Protein AF-0000000070794146 (afdb_homodimer)

Solvent-accessible surface area (backbone atoms only — not comparable to full-atom values): 27970 Å² total; per-residue (Å²): 134,84,78,78,77,77,71,74,73,69,72,73,65,67,65,49,71,42,81,43,76,49,63,37,97,89,32,52,29,47,30,44,37,34,34,33,80,62,72,66,59,43,30,30,41,38,34,50,42,80,79,42,62,91,76,35,64,30,56,54,40,24,45,50,44,28,20,75,71,20,22,25,33,37,34,53,51,87,60,41,68,76,58,77,76,90,61,52,60,73,53,29,48,62,52,49,26,46,40,50,46,34,49,37,50,48,30,41,74,78,62,52,52,34,35,33,37,34,8,26,30,68,18,16,44,35,43,64,58,31,48,77,77,36,82,67,39,34,34,37,36,29,34,42,27,50,38,40,28,67,55,53,36,66,48,19,61,21,56,44,79,49,15,78,73,67,50,39,21,52,28,38,60,86,96,36,72,42,42,40,24,48,61,25,42,53,49,32,50,57,37,50,71,48,48,49,60,60,81,79,33,34,37,37,40,33,35,19,76,66,16,81,58,48,51,42,67,26,47,50,50,46,56,69,37,42,51,75,37,48,27,36,41,50,44,43,87,33,54,74,70,22,78,51,65,68,47,20,42,44,53,21,45,31,48,48,39,59,45,48,75,64,46,58,73,49,70,64,62,59,66,73,97,134,83,79,77,75,77,72,75,71,70,70,72,64,65,62,48,71,41,82,44,75,49,62,37,96,88,32,50,30,47,30,43,37,34,35,35,80,64,72,66,59,44,30,30,41,38,34,50,40,80,79,42,61,91,77,34,65,30,54,54,40,25,44,50,46,30,20,75,70,21,23,24,34,38,33,53,48,88,58,42,69,76,58,76,77,90,61,53,58,73,53,28,48,64,52,50,26,46,39,50,47,33,50,39,51,50,30,41,72,78,64,52,52,32,34,33,38,35,9,25,30,67,17,18,45,35,43,65,57,30,48,76,76,36,82,67,39,35,33,38,38,27,33,42,26,50,37,40,27,68,55,53,37,66,48,19,63,20,55,46,80,51,15,77,74,67,52,39,22,53,28,40,59,86,94,37,72,44,42,39,24,48,64,23,41,55,51,33,49,60,37,50,73,48,49,47,60,61,79,79,34,34,37,38,40,33,33,18,76,66,16,81,58,48,51,43,66,26,48,51,52,46,56,68,37,42,52,75,37,48,28,36,42,48,44,42,86,33,54,74,72,24,76,52,65,69,47,20,43,44,52,21,45,31,49,49,40,57,45,48,76,64,47,58,73,50,71,63,60,58,66,73,97

pLDDT: mean 75.82, std 21.5, range [23.3, 98.25]

Sequence (546 aa):
MFLVSISIKTNKESIMSKTIYFFSNNLKLEGKLEEPTGQCLGYVLFAHCFTCGKDIAAASRIASALVANGFAVLRFDFTGLGSSEGSFSETNFSSNVEDLVAAADYLRTHYQAPVLLIGHSLGGAAVLLAAKKITEVKAIATIGAPASAHHVKHHFSADLSKIESDGEAHVTLGPRSFTIKKQFLQDIDRYQETIKSDAGKALLIMHSPIDKVVSIKEAEKIYKAAQHPKSFISLDKADHLLSNKRDSQYAAEVIAAWASRYLAPSLEDKRAEMFLVSISIKTNKESIMSKTIYFFSNNLKLEGKLEEPTGQCLGYVLFAHCFTCGKDIAAASRIASALVANGFAVLRFDFTGLGSSEGSFSETNFSSNVEDLVAAADYLRTHYQAPVLLIGHSLGGAAVLLAAKKITEVKAIATIGAPASAHHVKHHFSADLSKIESDGEAHVTLGPRSFTIKKQFLQDIDRYQETIKSDAGKALLIMHSPIDKVVSIKEAEKIYKAAQHPKSFISLDKADHLLSNKRDSQYAAEVIAAWASRYLAPSLEDKRAE

Radius of gyration: 25.05 Å; Cα contacts (8 Å, |Δi|>4): 1167; chains: 2; bounding box: 60×82×72 Å

InterPro domains:
  IPR022742 Alpha/beta hydrolase domain-containing protein 17C-like [PF12146] (56-146)
  IPR029058 Alpha/Beta hydrolase fold [G3DSA:3.40.50.1820] (21-271)
  IPR029058 Alpha/Beta hydrolase fold [SSF53474] (19-263)
  IPR051044 Monoacylglycerol and Diacylglycerol Lipase [PTHR11614] (36-148)

Nearest PDB structures (foldseek):
  5cml-assembly2_B  TM=8.971E-01  e=2.741E-27  Rhodothermus marinus
  3pf9-assembly1_A  TM=8.141E-01  e=1.055E-17  Lactobacillus johnsonii
  7xri-assembly1_B  TM=8.231E-01  e=1.049E-16  Lactobacillus acidophilus
  7xrh-assembly1_B  TM=8.409E-01  e=5.055E-16  Lactobacillus acidophilus
  7xrh-assembly1_A  TM=8.266E-01  e=5.031E-15  Lactobacillus acidophilus

Secondary structure (DSSP, 8-state):
---------------EEEEEEEEETTEEEEEEEEE-SS---EEEEEE--TTS-TT-HHHHHHHHHHHHTTEEEEEEEEEETT--SS-GGG--HHHHHHHHHHHHHHHHHHS--EEEEEEETHHHHHHHHHGGG-TT--EEEEES--S-HHHHHHHTT--HHHHHHHSEEEEEETTEEEEEEHHHHHHHHHHHHHGGG-TT-EEEEEE-TT-SSS-HHHHHHHHHHPPSSEEEEE-TT--TT--SHHHHHHHHHHHHHHHHHHHS--HHHHH--/---------------EEEEEEEEETTEEEEEEEEE-SS---EEEEEE--TTS-TT-HHHHHHHHHHHHTTEEEEEEEEEETT--SS-GGG--HHHHHHHHHHHHHHHHHHS--EEEEEEETHHHHHHHHHGGG-TT--EEEEES--S-HHHHHHHTT--HHHHHHHSEEEEEETTEEEEEEHHHHHHHHHHHTTGGG-TT-EEEEEE-TT-SSS-HHHHHHHHHHPPSSEEEEE-TT--TT--SHHHHHHHHHHHHHHHHHHHS--HHHHH--

Foldseek 3Di:
DDPPPPCPPPVPVPFDKDWDWFDFPNFIWIKIKTAAPDAALFEEEEAEDLQQPPPQVLSVLLQVLLRVLRHIYIYTHLDGPPPDDPALVPDELVSVLRVSLRVQVVCVVPNNGGQEYEYAACGLLSVLVNCVVRVNHQEYEYELYAQALVLLCVQQVFCCVVCVVPQWTWGHDDPTTHIYGPNNRVVSHVCLQVLLPPPRHEYEYEYECPASRRHCVRVVSSQVSHDPPYYYDYLYPAYRSNNDSVSSSVVSVVCSVVCSVRRHDPPVVVVVD/DDPPPPCPPPVVVPFDKDWDWFDFPNFIWIKIKTAAPDAALFEEEEAEDLQQPPPQVLSVLLQVLLRVLRHIYIYTHLDGPPPDDPALVPDALVSSLRVSLRVQVVCVVPNNGGQEYEYAACGLLSVLVNCVVRVNHAEYEYELYAQALVLLCVQQVFCVVVCVVPQWTWGHDDPTTHIYGPNNRVVSHVCLQVLLPPPRHEYEYEYECPASRRHCVRVVSSQVSHDPPYYYDYLYPAYRSNNDSVSSSVVSVVCSVVCSVRRHDPPVNVVVD

Organism: Legionella pneumophila subsp. pneumophila (strain Philadelphia 1 / ATCC 33152 / DSM 7513) (NCBI:txid272624)

Structure (mmCIF, N/CA/C/O backbone):
data_AF-0000000070794146-model_v1
#
loop_
_entity.id
_entity.type
_entity.pdbx_description
1 polymer 'Hydrolases of the alpha/beta superfamily'
#
loop_
_atom_site.group_PDB
_atom_site.id
_atom_site.type_symbol
_atom_site.label_atom_id
_atom_site.label_alt_id
_atom_site.label_comp_id
_atom_site.label_asym_id
_atom_site.label_entity_id
_atom_site.label_seq_id
_atom_site.pdbx_PDB_ins_code
_atom_site.Cartn_x
_atom_site.Cartn_y
_atom_site.Cartn_z
_atom_site.occupancy
_atom_site.B_iso_or_equiv
_atom_site.auth_seq_id
_atom_site.auth_comp_id
_atom_site.auth_asym_id
_atom_site.auth_atom_id
_atom_site.pdbx_PDB_model_num
ATOM 1 N N . MET A 1 1 ? 10.914 11.008 -42.281 1 23.3 1 MET A N 1
ATOM 2 C CA . MET A 1 1 ? 11.469 11.086 -40.938 1 23.3 1 MET A CA 1
ATOM 3 C C . MET A 1 1 ? 10.406 11.523 -39.938 1 23.3 1 MET A C 1
ATOM 5 O O . MET A 1 1 ? 10.211 12.719 -39.719 1 23.3 1 MET A O 1
ATOM 9 N N . PHE A 1 2 ? 9.258 10.977 -39.812 1 27.34 2 PHE A N 1
ATOM 10 C CA . PHE A 1 2 ? 8.055 11.508 -39.188 1 27.34 2 PHE A CA 1
ATOM 11 C C . PHE A 1 2 ? 8.117 11.359 -37.688 1 27.34 2 PHE A C 1
ATOM 13 O O . PHE A 1 2 ? 8.32 10.258 -37.156 1 27.34 2 PHE A O 1
ATOM 20 N N . LEU A 1 3 ? 8.625 12.375 -36.938 1 24.48 3 LEU A N 1
ATOM 21 C CA . LEU A 1 3 ? 8.781 12.539 -35.5 1 24.48 3 LEU A CA 1
ATOM 22 C C . LEU A 1 3 ? 7.438 12.383 -34.781 1 24.48 3 LEU A C 1
ATOM 24 O O . LEU A 1 3 ? 6.508 13.156 -35.031 1 24.48 3 LEU A O 1
ATOM 28 N N . VAL A 1 4 ? 6.957 11.289 -34.562 1 24.31 4 VAL A N 1
ATOM 29 C CA . VAL A 1 4 ? 5.684 11.164 -33.844 1 24.31 4 VAL A CA 1
ATOM 30 C C . VAL A 1 4 ? 5.824 11.672 -32.406 1 24.31 4 VAL A C 1
ATOM 32 O O . VAL A 1 4 ? 6.652 11.172 -31.656 1 24.31 4 VAL A O 1
ATOM 35 N N . SER A 1 5 ? 5.586 12.945 -32.094 1 25.67 5 SER A N 1
ATOM 36 C CA . SER A 1 5 ? 5.52 13.586 -30.797 1 25.67 5 SER A CA 1
ATOM 37 C C . SER A 1 5 ? 4.398 13 -29.938 1 25.67 5 SER A C 1
ATOM 39 O O . SER A 1 5 ? 3.236 13 -30.359 1 25.67 5 SER A O 1
ATOM 41 N N . ILE A 1 6 ? 4.562 11.961 -29.422 1 26.41 6 ILE A N 1
ATOM 42 C CA . ILE A 1 6 ? 3.529 11.477 -28.5 1 26.41 6 ILE A CA 1
ATOM 43 C C . ILE A 1 6 ? 3.395 12.438 -27.328 1 26.41 6 ILE A C 1
ATOM 45 O O . ILE A 1 6 ? 4.352 12.641 -26.578 1 26.41 6 ILE A O 1
ATOM 49 N N . SER A 1 7 ? 2.621 13.477 -27.438 1 27.75 7 SER A N 1
ATOM 50 C CA . SER A 1 7 ? 2.279 14.398 -26.359 1 27.75 7 SER A CA 1
ATOM 51 C C . SER A 1 7 ? 1.541 13.672 -25.234 1 27.75 7 SER A C 1
ATOM 53 O O . SER A 1 7 ? 0.47 13.102 -25.453 1 27.75 7 SER A O 1
ATOM 55 N N . ILE A 1 8 ? 2.207 12.953 -24.484 1 30.25 8 ILE A N 1
ATOM 56 C CA . ILE A 1 8 ? 1.552 12.547 -23.234 1 30.25 8 ILE A CA 1
ATOM 57 C C . ILE A 1 8 ? 0.751 13.719 -22.672 1 30.25 8 ILE A C 1
ATOM 59 O O . ILE A 1 8 ? 1.319 14.75 -22.312 1 30.25 8 ILE A O 1
ATOM 63 N N . LYS A 1 9 ? -0.418 13.891 -23.172 1 30.2 9 LYS A N 1
ATOM 64 C CA . LYS A 1 9 ? -1.249 14.992 -22.688 1 30.2 9 LYS A CA 1
ATOM 65 C C . LYS A 1 9 ? -1.355 14.961 -21.156 1 30.2 9 LYS A C 1
ATOM 67 O O . LYS A 1 9 ? -1.841 13.984 -20.578 1 30.2 9 LYS A O 1
ATOM 72 N N . THR A 1 10 ? -0.31 15.328 -20.453 1 35.44 10 THR A N 1
ATOM 73 C CA . THR A 1 10 ? -0.514 15.742 -19.062 1 35.44 10 THR A CA 1
ATOM 74 C C . THR A 1 10 ? -1.801 16.547 -18.922 1 35.44 10 THR A C 1
ATOM 76 O O . THR A 1 10 ? -1.912 17.641 -19.469 1 35.44 10 THR A O 1
ATOM 79 N N . ASN A 1 11 ? -2.893 16.016 -19.266 1 35.53 11 ASN A N 1
ATOM 80 C CA . ASN A 1 11 ? -4.051 16.859 -18.969 1 35.53 11 ASN A CA 1
ATOM 81 C C . ASN A 1 11 ? -3.881 17.625 -17.672 1 35.53 11 ASN A C 1
ATOM 83 O O . ASN A 1 11 ? -3.934 17.031 -16.578 1 35.53 11 ASN A O 1
ATOM 87 N N . LYS A 1 12 ? -3.014 18.484 -17.594 1 40.81 12 LYS A N 1
ATOM 88 C CA . LYS A 1 12 ? -3.07 19.5 -16.531 1 40.81 12 LYS A CA 1
ATOM 89 C C . LYS A 1 12 ? -4.516 19.875 -16.203 1 40.81 12 LYS A C 1
ATOM 91 O O . LYS A 1 12 ? -5.059 20.812 -16.766 1 40.81 12 LYS A O 1
ATOM 96 N N . GLU A 1 13 ? -5.41 18.969 -16.234 1 48.69 13 GLU A N 1
ATOM 97 C CA . GLU A 1 13 ? -6.719 19.438 -15.781 1 48.69 13 GLU A CA 1
ATOM 98 C C . GLU A 1 13 ? -6.594 20.359 -14.562 1 48.69 13 GLU A C 1
ATOM 100 O O . GLU A 1 13 ? -5.742 20.125 -13.703 1 48.69 13 GLU A O 1
ATOM 105 N N . SER A 1 14 ? -7.008 21.547 -14.641 1 56.44 14 SER A N 1
ATOM 106 C CA . SER A 1 14 ? -6.98 22.75 -13.805 1 56.44 14 SER A CA 1
ATOM 107 C C . SER A 1 14 ? -7.312 22.406 -12.352 1 56.44 14 SER A C 1
ATOM 109 O O . SER A 1 14 ? -8.406 21.906 -12.062 1 56.44 14 SER A O 1
ATOM 111 N N . ILE A 1 15 ? -6.301 21.859 -11.656 1 70.44 15 ILE A N 1
ATOM 112 C CA . ILE A 1 15 ? -6.5 21.781 -10.211 1 70.44 15 ILE A CA 1
ATOM 113 C C . ILE A 1 15 ? -6.969 23.141 -9.688 1 70.44 15 ILE A C 1
ATOM 115 O O . ILE A 1 15 ? -6.355 24.172 -9.977 1 70.44 15 ILE A O 1
ATOM 119 N N . MET A 1 16 ? -8.188 23.234 -9.273 1 80.62 16 MET A N 1
ATOM 120 C CA . MET A 1 16 ? -8.672 24.438 -8.625 1 80.62 16 MET A CA 1
ATOM 121 C C . MET A 1 16 ? -8.047 24.609 -7.242 1 80.62 16 MET A C 1
ATOM 123 O O . MET A 1 16 ? -8.141 23.703 -6.406 1 80.62 16 MET A O 1
ATOM 127 N N . SER A 1 17 ? -7.203 25.594 -7.141 1 90.81 17 SER A N 1
ATOM 128 C CA . SER A 1 17 ? -6.562 25.875 -5.863 1 90.81 17 SER A CA 1
ATOM 129 C C . SER A 1 17 ? -7.121 27.156 -5.246 1 90.81 17 SER A C 1
ATOM 131 O O . SER A 1 17 ? -7.34 28.156 -5.949 1 90.81 17 SER A O 1
ATOM 133 N N . LYS A 1 18 ? -7.5 27.078 -3.959 1 92.88 18 LYS A N 1
ATOM 134 C CA . LYS A 1 18 ? -8.031 28.219 -3.205 1 92.88 18 LYS A CA 1
ATOM 135 C C . LYS A 1 18 ? -7.262 28.422 -1.905 1 92.88 18 LYS A C 1
ATOM 137 O O . LYS A 1 18 ? -6.906 27.453 -1.227 1 92.88 18 LYS A O 1
ATOM 142 N N . THR A 1 19 ? -6.996 29.688 -1.703 1 92.25 19 THR A N 1
ATOM 143 C CA . THR A 1 19 ? -6.488 30.016 -0.377 1 92.25 19 THR A CA 1
ATOM 144 C C . THR A 1 19 ? -7.637 30.203 0.61 1 92.25 19 THR A C 1
ATOM 146 O O . THR A 1 19 ? -8.609 30.906 0.322 1 92.25 19 THR A O 1
ATOM 149 N N . ILE A 1 20 ? -7.531 29.516 1.719 1 92.62 20 ILE A N 1
ATOM 150 C CA . ILE A 1 20 ? -8.602 29.625 2.707 1 92.62 20 ILE A CA 1
ATOM 151 C C . ILE A 1 20 ? -8.023 30.109 4.035 1 92.62 20 ILE A C 1
ATOM 153 O O . ILE A 1 20 ? -6.824 29.969 4.289 1 92.62 20 ILE A O 1
ATOM 157 N N . TYR A 1 21 ? -8.969 30.734 4.797 1 91.81 21 TYR A N 1
ATOM 158 C CA . TYR A 1 21 ? -8.602 31.219 6.125 1 91.81 21 TYR A CA 1
ATOM 159 C C . TYR A 1 21 ? -9.555 30.672 7.184 1 91.81 21 TYR A C 1
ATOM 161 O O . TYR A 1 21 ? -10.766 30.594 6.957 1 91.81 21 TYR A O 1
ATOM 169 N N . PHE A 1 22 ? -9.023 30.234 8.242 1 92 22 PHE A N 1
ATOM 170 C CA . PHE A 1 22 ? -9.82 29.781 9.375 1 92 22 PHE A CA 1
ATOM 171 C C . PHE A 1 22 ? -9.125 30.109 10.695 1 92 22 PHE A C 1
ATOM 173 O O . PHE A 1 22 ? -7.945 30.469 10.711 1 92 22 PHE A O 1
ATOM 180 N N . PHE A 1 23 ? -9.93 30.047 11.742 1 89.31 23 PHE A N 1
ATOM 181 C CA . PHE A 1 23 ? -9.383 30.453 13.031 1 89.31 23 PHE A CA 1
ATOM 182 C C . PHE A 1 23 ? -9.156 29.25 13.938 1 89.31 23 PHE A C 1
ATOM 184 O O . PHE A 1 23 ? -9.953 28.312 13.938 1 89.31 23 PHE A O 1
ATOM 191 N N . SER A 1 24 ? -8.078 29.219 14.57 1 86.75 24 SER A N 1
ATOM 192 C CA . SER A 1 24 ? -7.766 28.312 15.664 1 86.75 24 SER A CA 1
ATOM 193 C C . SER A 1 24 ? -7.215 29.062 16.875 1 86.75 24 SER A C 1
ATOM 195 O O . SER A 1 24 ? -6.215 29.766 16.766 1 86.75 24 SER A O 1
ATOM 197 N N . ASN A 1 25 ? -7.867 28.922 18.031 1 81.81 25 ASN A N 1
ATOM 198 C CA . ASN A 1 25 ? -7.473 29.609 19.266 1 81.81 25 ASN A CA 1
ATOM 199 C C . ASN A 1 25 ? -7.25 31.109 19 1 81.81 25 ASN A C 1
ATOM 201 O O . ASN A 1 25 ? -6.219 31.656 19.391 1 81.81 25 ASN A O 1
ATOM 205 N N . ASN A 1 26 ? -8.055 31.672 18.266 1 81.5 26 ASN A N 1
ATOM 206 C CA . ASN A 1 26 ? -8.125 33.094 17.969 1 81.5 26 ASN A CA 1
ATOM 207 C C . ASN A 1 26 ? -6.992 33.531 17.031 1 81.5 26 ASN A C 1
ATOM 209 O O . ASN A 1 26 ? -6.684 34.719 16.938 1 81.5 26 ASN A O 1
ATOM 213 N N . LEU A 1 27 ? -6.305 32.562 16.484 1 80.19 27 LEU A N 1
ATOM 214 C CA . LEU A 1 27 ? -5.293 32.844 15.477 1 80.19 27 LEU A CA 1
ATOM 215 C C . LEU A 1 27 ? -5.812 32.5 14.086 1 80.19 27 LEU A C 1
ATOM 217 O O . LEU A 1 27 ? -6.41 31.453 13.875 1 80.19 27 LEU A O 1
ATOM 221 N N . LYS A 1 28 ? -5.59 33.5 13.242 1 86.62 28 LYS A N 1
ATOM 222 C CA . LYS A 1 28 ? -5.98 33.25 11.859 1 86.62 28 LYS A CA 1
ATOM 223 C C . LYS A 1 28 ? -4.926 32.438 11.117 1 86.62 28 LYS A C 1
ATOM 225 O O . LYS A 1 28 ? -3.756 32.844 11.062 1 86.62 28 LYS A O 1
ATOM 230 N N . LEU A 1 29 ? -5.324 31.281 10.609 1 85.25 29 LEU A N 1
ATOM 231 C CA . LEU A 1 29 ? -4.43 30.406 9.859 1 85.25 29 LEU A CA 1
ATOM 232 C C . LEU A 1 29 ? -4.781 30.422 8.375 1 85.25 29 LEU A C 1
ATOM 234 O O . LEU A 1 29 ? -5.934 30.656 8.008 1 85.25 29 LEU A O 1
ATOM 238 N N . GLU A 1 30 ? -3.711 30.266 7.578 1 86.12 30 GLU A N 1
ATOM 239 C CA . GLU A 1 30 ? -3.877 30.203 6.129 1 86.12 30 GLU A CA 1
ATOM 240 C C . GLU A 1 30 ? -3.637 28.797 5.598 1 86.12 30 GLU A C 1
ATOM 242 O O . GLU A 1 30 ? -2.68 28.125 6 1 86.12 30 GLU A O 1
ATOM 247 N N . GLY A 1 31 ? -4.617 28.344 4.77 1 89.12 31 GLY A N 1
ATOM 248 C CA . GLY A 1 31 ? -4.473 27.047 4.141 1 89.12 31 GLY A CA 1
ATOM 249 C C . GLY A 1 31 ? -4.723 27.078 2.643 1 89.12 31 GLY A C 1
ATOM 250 O O . GLY A 1 31 ? -5.211 28.078 2.109 1 89.12 31 GLY A O 1
ATOM 251 N N . LYS A 1 32 ? -4.184 26.078 2.016 1 91.94 32 LYS A N 1
ATOM 252 C CA . LYS A 1 32 ? -4.414 25.891 0.588 1 91.94 32 LYS A CA 1
ATOM 253 C C . LYS A 1 32 ? -5.305 24.672 0.336 1 91.94 32 LYS A C 1
ATOM 255 O O . LYS A 1 32 ? -4.988 23.562 0.773 1 91.94 32 LYS A O 1
ATOM 260 N N . LEU A 1 33 ? -6.461 24.922 -0.321 1 95.31 33 LEU A N 1
ATOM 261 C CA . LEU A 1 33 ? -7.387 23.859 -0.688 1 95.31 33 LEU A CA 1
ATOM 262 C C . LEU A 1 33 ? -7.336 23.578 -2.188 1 95.31 33 LEU A C 1
ATOM 264 O O . LEU A 1 33 ? -7.531 24.5 -2.994 1 95.31 33 LEU A O 1
ATOM 268 N N . GLU A 1 34 ? -6.992 22.344 -2.508 1 95.88 34 GLU A N 1
ATOM 269 C CA . GLU A 1 34 ? -6.969 21.906 -3.898 1 95.88 34 GLU A CA 1
ATOM 270 C C . GLU A 1 34 ? -8.016 20.828 -4.148 1 95.88 34 GLU A C 1
ATOM 272 O O . GLU A 1 34 ? -8.094 19.844 -3.4 1 95.88 34 GLU A O 1
ATOM 277 N N . GLU A 1 35 ? -8.781 21.047 -5.23 1 95.5 35 GLU A N 1
ATOM 278 C CA . GLU A 1 35 ? -9.867 20.125 -5.535 1 95.5 35 GLU A CA 1
ATOM 279 C C . GLU A 1 35 ? -9.719 19.531 -6.93 1 95.5 35 GLU A C 1
ATOM 281 O O . GLU A 1 35 ? -9.211 20.203 -7.84 1 95.5 35 GLU A O 1
ATOM 286 N N . PRO A 1 36 ? -10.156 18.266 -7.027 1 93.81 36 PRO A N 1
ATOM 287 C CA . PRO A 1 36 ? -10.156 17.688 -8.367 1 93.81 36 PRO A CA 1
ATOM 288 C C . PRO A 1 36 ? -11.234 18.266 -9.273 1 93.81 36 PRO A C 1
ATOM 290 O O . PRO A 1 36 ? -12.219 18.828 -8.781 1 93.81 36 PRO A O 1
ATOM 293 N N . THR A 1 37 ? -10.969 18.203 -10.562 1 88.31 37 THR A N 1
ATOM 294 C CA . THR A 1 37 ? -11.945 18.672 -11.531 1 88.31 37 THR A CA 1
ATOM 295 C C . THR A 1 37 ? -13.094 17.688 -11.68 1 88.31 37 THR A C 1
ATOM 297 O O . THR A 1 37 ? -14.234 18.078 -11.914 1 88.31 37 THR A O 1
ATOM 300 N N . GLY A 1 38 ? -12.836 16.453 -11.469 1 85 38 GLY A N 1
ATOM 301 C CA . GLY A 1 38 ? -13.859 15.422 -11.57 1 85 38 GLY A CA 1
ATOM 302 C C . GLY A 1 38 ? -14.477 15.055 -10.227 1 85 38 GLY A C 1
ATOM 303 O O . GLY A 1 38 ? -14.641 15.914 -9.359 1 85 38 GLY A O 1
ATOM 304 N N . GLN A 1 39 ? -14.93 13.898 -10.172 1 85.75 39 GLN A N 1
ATOM 305 C CA . GLN A 1 39 ? -15.555 13.391 -8.961 1 85.75 39 GLN A CA 1
ATOM 306 C C . GLN A 1 39 ? -14.586 13.445 -7.777 1 85.75 39 GLN A C 1
ATOM 308 O O . GLN A 1 39 ? -13.43 13.047 -7.902 1 85.75 39 GLN A O 1
ATOM 313 N N . CYS A 1 40 ? -15.039 14.039 -6.699 1 90.88 40 CYS A N 1
ATOM 314 C CA . CYS A 1 40 ? -14.258 14.086 -5.473 1 90.88 40 CYS A CA 1
ATOM 315 C C . CYS A 1 40 ? -14.523 12.867 -4.602 1 90.88 40 CYS A C 1
ATOM 317 O O . CYS A 1 40 ? -15.656 12.648 -4.164 1 90.88 40 CYS A O 1
ATOM 319 N N . LEU A 1 41 ? -13.508 12.125 -4.34 1 91 41 LEU A N 1
ATOM 320 C CA . LEU A 1 41 ? -13.641 10.883 -3.578 1 91 41 LEU A CA 1
ATOM 321 C C . LEU A 1 41 ? -13.68 11.172 -2.08 1 91 41 LEU A C 1
ATOM 323 O O . LEU A 1 41 ? -14.164 10.352 -1.3 1 91 41 LEU A O 1
ATOM 327 N N . GLY A 1 42 ? -13.203 12.328 -1.66 1 94.56 42 GLY A N 1
ATOM 328 C CA . GLY A 1 42 ? -13.156 12.703 -0.255 1 94.56 42 GLY A CA 1
ATOM 329 C C . GLY A 1 42 ? -12.164 13.812 0.041 1 94.56 42 GLY A C 1
ATOM 330 O O . GLY A 1 42 ? -11.266 14.07 -0.756 1 94.56 42 GLY A O 1
ATOM 331 N N . TYR A 1 43 ? -12.344 14.43 1.146 1 96.75 43 TYR A N 1
ATOM 332 C CA . TYR A 1 43 ? -11.461 15.5 1.578 1 96.75 43 TYR A CA 1
ATOM 333 C C . TYR A 1 43 ? -10.352 14.969 2.475 1 96.75 43 TYR A C 1
ATOM 335 O O . TYR A 1 43 ? -10.594 14.109 3.33 1 96.75 43 TYR A O 1
ATOM 343 N N . VAL A 1 44 ? -9.188 15.477 2.199 1 97.31 44 VAL A N 1
ATOM 344 C CA . VAL A 1 44 ? -7.977 15.078 2.912 1 97.31 44 VAL A CA 1
ATOM 345 C C . VAL A 1 44 ? -7.398 16.281 3.658 1 97.31 44 VAL A C 1
ATOM 347 O O . VAL A 1 44 ? -7.305 17.375 3.102 1 97.31 44 VAL A O 1
ATOM 350 N N . LEU A 1 45 ? -7.141 16.125 4.902 1 96.25 45 LEU A N 1
ATOM 351 C CA . LEU A 1 45 ? -6.359 17.094 5.66 1 96.25 45 LEU A CA 1
ATOM 352 C C . LEU A 1 45 ? -4.906 16.641 5.789 1 96.25 45 LEU A C 1
ATOM 354 O O . LEU A 1 45 ? -4.633 15.57 6.348 1 96.25 45 LEU A O 1
ATOM 358 N N . PHE A 1 46 ? -3.969 17.438 5.207 1 94.75 46 PHE A N 1
ATOM 359 C CA . PHE A 1 46 ? -2.566 17.047 5.113 1 94.75 46 PHE A CA 1
ATOM 360 C C . PHE A 1 46 ? -1.693 17.953 5.969 1 94.75 46 PHE A C 1
ATOM 362 O O . PHE A 1 46 ? -1.494 19.125 5.637 1 94.75 46 PHE A O 1
ATOM 369 N N . ALA A 1 47 ? -1.284 17.359 7.102 1 89.38 47 ALA A N 1
ATOM 370 C CA . ALA A 1 47 ? -0.333 18.047 7.973 1 89.38 47 ALA A CA 1
ATOM 371 C C . ALA A 1 47 ? 1.102 17.812 7.508 1 89.38 47 ALA A C 1
ATOM 373 O O . ALA A 1 47 ? 1.738 16.828 7.898 1 89.38 47 ALA A O 1
ATOM 374 N N . HIS A 1 48 ? 1.501 18.719 6.684 1 78.88 48 HIS A N 1
ATOM 375 C CA . HIS A 1 48 ? 2.844 18.547 6.145 1 78.88 48 HIS A CA 1
ATOM 376 C C . HIS A 1 48 ? 3.904 19 7.137 1 78.88 48 HIS A C 1
ATOM 378 O O . HIS A 1 48 ? 3.578 19.609 8.164 1 78.88 48 HIS A O 1
ATOM 384 N N . CYS A 1 49 ? 5.188 18.828 6.914 1 61.09 49 CYS A N 1
ATOM 385 C CA . CYS A 1 49 ? 6.312 18.938 7.832 1 61.09 49 CYS A CA 1
ATOM 386 C C . CYS A 1 49 ? 6.434 20.344 8.383 1 61.09 49 CYS A C 1
ATOM 388 O O . CYS A 1 49 ? 6.402 21.312 7.625 1 61.09 49 CYS A O 1
ATOM 390 N N . PHE A 1 50 ? 6.277 20.469 9.719 1 53.38 50 PHE A N 1
ATOM 391 C CA . PHE A 1 50 ? 6.375 21.734 10.43 1 53.38 50 PHE A CA 1
ATOM 392 C C . PHE A 1 50 ? 7.68 22.453 10.094 1 53.38 50 PHE A C 1
ATOM 394 O O . PHE A 1 50 ? 7.73 23.688 10.062 1 53.38 50 PHE A O 1
ATOM 401 N N . THR A 1 51 ? 8.586 21.625 9.922 1 51.5 51 THR A N 1
ATOM 402 C CA . THR A 1 51 ? 9.891 22.219 9.703 1 51.5 51 THR A CA 1
ATOM 403 C C . THR A 1 51 ? 10.125 22.484 8.219 1 51.5 51 THR A C 1
ATOM 405 O O . THR A 1 51 ? 11.133 23.078 7.832 1 51.5 51 THR A O 1
ATOM 408 N N . CYS A 1 52 ? 9.125 21.953 7.531 1 52.84 52 CYS A N 1
ATOM 409 C CA . CYS A 1 52 ? 9.367 22.062 6.098 1 52.84 52 CYS A CA 1
ATOM 410 C C . CYS A 1 52 ? 8.883 23.422 5.57 1 52.84 52 CYS A C 1
ATOM 412 O O . CYS A 1 52 ? 7.922 23.984 6.098 1 52.84 52 CYS A O 1
ATOM 414 N N . GLY A 1 53 ? 9.812 24.391 5.449 1 47.22 53 GLY A N 1
ATOM 415 C CA . GLY A 1 53 ? 9.336 25.625 4.828 1 47.22 53 GLY A CA 1
ATOM 416 C C . GLY A 1 53 ? 8.133 25.406 3.928 1 47.22 53 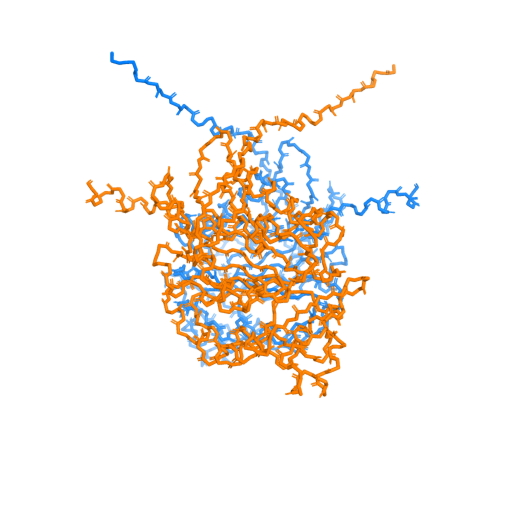GLY A C 1
ATOM 417 O O . GLY A 1 53 ? 7.836 24.266 3.543 1 47.22 53 GLY A O 1
ATOM 418 N N . LYS A 1 54 ? 7.035 26.328 3.916 1 45.03 54 LYS A N 1
ATOM 419 C CA . LYS A 1 54 ? 5.801 26.344 3.135 1 45.03 54 LYS A CA 1
ATOM 420 C C . LYS A 1 54 ? 6.016 25.719 1.76 1 45.03 54 LYS A C 1
ATOM 422 O O . LYS A 1 54 ? 5.082 25.172 1.166 1 45.03 54 LYS A O 1
ATOM 427 N N . ASP A 1 55 ? 7.121 26.047 1.244 1 47.28 55 ASP A N 1
ATOM 428 C CA . ASP A 1 55 ? 7.352 25.734 -0.164 1 47.28 55 ASP A CA 1
ATOM 429 C C . ASP A 1 55 ? 7.863 24.312 -0.34 1 47.28 55 ASP A C 1
ATOM 431 O O . ASP A 1 55 ? 8.695 24.047 -1.208 1 47.28 55 ASP A O 1
ATOM 435 N N . ILE A 1 56 ? 7.52 23.391 0.548 1 61.69 56 ILE A N 1
ATOM 436 C CA . ILE A 1 56 ? 8.203 22.109 0.4 1 61.69 56 ILE A CA 1
ATOM 437 C C . ILE A 1 56 ? 7.656 21.375 -0.815 1 61.69 56 ILE A C 1
ATOM 439 O O . ILE A 1 56 ? 6.457 21.078 -0.884 1 61.69 56 ILE A O 1
ATOM 443 N N . ALA A 1 57 ? 8.422 21.391 -1.798 1 78.56 57 ALA A N 1
ATOM 444 C CA . ALA A 1 57 ? 8.148 20.734 -3.076 1 78.56 57 ALA A CA 1
ATOM 445 C C . ALA A 1 57 ? 7.531 19.359 -2.869 1 78.56 57 ALA A C 1
ATOM 447 O O . ALA A 1 57 ? 6.594 18.984 -3.58 1 78.56 57 ALA A O 1
ATOM 448 N N . ALA A 1 58 ? 7.875 18.75 -1.756 1 86.38 58 ALA A N 1
ATOM 449 C CA . ALA A 1 58 ? 7.375 17.406 -1.524 1 86.38 58 ALA A CA 1
ATOM 450 C C . ALA A 1 58 ? 5.906 17.422 -1.115 1 86.38 58 ALA A C 1
ATOM 452 O O . ALA A 1 58 ? 5.109 16.609 -1.595 1 86.38 58 ALA A O 1
ATOM 453 N N . ALA A 1 59 ? 5.559 18.359 -0.286 1 88.06 59 ALA A N 1
ATOM 454 C CA . ALA A 1 59 ? 4.172 18.469 0.162 1 88.06 59 ALA A CA 1
ATOM 455 C C . ALA A 1 59 ? 3.252 18.844 -0.996 1 88.06 59 ALA A C 1
ATOM 457 O O . ALA A 1 59 ? 2.158 18.297 -1.132 1 88.06 59 ALA A O 1
ATOM 458 N N . SER A 1 60 ? 3.686 19.781 -1.769 1 88.94 60 SER A N 1
ATOM 459 C CA . SER A 1 60 ? 2.904 20.188 -2.93 1 88.94 60 SER A CA 1
ATOM 460 C C . SER A 1 60 ? 2.734 19.047 -3.92 1 88.94 60 SER A C 1
ATOM 462 O O . SER A 1 60 ? 1.653 18.859 -4.484 1 88.94 60 SER A O 1
ATOM 464 N N . ARG A 1 61 ? 3.768 18.281 -4.07 1 90.12 61 ARG A N 1
ATOM 465 C CA . ARG A 1 61 ? 3.715 17.156 -4.988 1 90.12 61 ARG A CA 1
ATOM 466 C C . ARG A 1 61 ? 2.744 16.094 -4.488 1 90.12 61 ARG A C 1
ATOM 468 O O . ARG A 1 61 ? 1.954 15.547 -5.266 1 90.12 61 ARG A O 1
ATOM 475 N N . ILE A 1 62 ? 2.826 15.828 -3.219 1 92.88 62 ILE A N 1
ATOM 476 C CA . ILE A 1 62 ? 1.935 14.836 -2.629 1 92.88 62 ILE A CA 1
ATOM 477 C C . ILE A 1 62 ? 0.485 15.297 -2.77 1 92.88 62 ILE A C 1
ATOM 479 O O . ILE A 1 62 ? -0.377 14.531 -3.203 1 92.88 62 ILE A O 1
ATOM 483 N N . ALA A 1 63 ? 0.27 16.547 -2.486 1 93.19 63 ALA A N 1
ATOM 484 C CA . ALA A 1 63 ? -1.077 17.094 -2.6 1 93.19 63 ALA A CA 1
ATOM 485 C C . ALA A 1 63 ? -1.583 17.031 -4.035 1 93.19 63 ALA A C 1
ATOM 487 O O . ALA A 1 63 ? -2.697 16.562 -4.285 1 93.19 63 ALA A O 1
ATOM 488 N N . SER A 1 64 ? -0.767 17.422 -4.914 1 92.75 64 SER A N 1
ATOM 489 C CA . SER A 1 64 ? -1.149 17.438 -6.32 1 92.75 64 SER A CA 1
ATOM 490 C C . SER A 1 64 ? -1.454 16.031 -6.82 1 92.75 64 SER A C 1
ATOM 492 O O . SER A 1 64 ? -2.412 15.82 -7.57 1 92.75 64 SER A O 1
ATOM 494 N N . ALA A 1 65 ? -0.612 15.125 -6.41 1 92.12 65 ALA A N 1
ATOM 495 C CA . ALA A 1 65 ? -0.823 13.742 -6.824 1 92.12 65 ALA A CA 1
ATOM 496 C C . ALA A 1 65 ? -2.129 13.195 -6.258 1 92.12 65 ALA A C 1
ATOM 498 O O . ALA A 1 65 ? -2.855 12.469 -6.941 1 92.12 65 ALA A O 1
ATOM 499 N N . LEU A 1 66 ? -2.441 13.508 -5.059 1 94.69 66 LEU A N 1
ATOM 500 C CA . LEU A 1 66 ? -3.697 13.078 -4.449 1 94.69 66 LEU A CA 1
ATOM 501 C C . LEU A 1 66 ? -4.891 13.688 -5.176 1 94.69 66 LEU A C 1
ATOM 503 O O . LEU A 1 66 ? -5.883 13.008 -5.43 1 94.69 66 LEU A O 1
ATOM 507 N N . VAL A 1 67 ? -4.758 14.914 -5.547 1 95.19 67 VAL A N 1
ATOM 508 C CA . VAL A 1 67 ? -5.824 15.602 -6.273 1 95.19 67 VAL A CA 1
ATOM 509 C C . VAL A 1 67 ? -6.027 14.945 -7.637 1 95.19 67 VAL A C 1
ATOM 511 O O . VAL A 1 67 ? -7.16 14.711 -8.055 1 95.19 67 VAL A O 1
ATOM 514 N N . ALA A 1 68 ? -4.941 14.602 -8.234 1 92 68 ALA A N 1
ATOM 515 C CA . ALA A 1 68 ? -5.008 13.922 -9.531 1 92 68 ALA A CA 1
ATOM 516 C C . ALA A 1 68 ? -5.707 12.57 -9.398 1 92 68 ALA A C 1
ATOM 518 O O . ALA A 1 68 ? -6.254 12.055 -10.375 1 92 68 ALA A O 1
ATOM 519 N N . ASN A 1 69 ? -5.672 12.07 -8.227 1 91.25 69 ASN A N 1
ATOM 520 C CA . ASN A 1 69 ? -6.316 10.789 -7.984 1 91.25 69 ASN A CA 1
ATOM 521 C C . ASN A 1 69 ? -7.711 10.961 -7.391 1 91.25 69 ASN A C 1
ATOM 523 O O . ASN A 1 69 ? -8.266 10.023 -6.82 1 91.25 69 ASN A O 1
ATOM 527 N N . GLY A 1 70 ? -8.234 12.203 -7.359 1 91.69 70 GLY A N 1
ATOM 528 C CA . GLY A 1 70 ? -9.648 12.422 -7.082 1 91.69 70 GLY A CA 1
ATOM 529 C C . GLY A 1 70 ? -9.914 12.875 -5.66 1 91.69 70 GLY A C 1
ATOM 530 O O . GLY A 1 70 ? -11.055 12.891 -5.211 1 91.69 70 GLY A O 1
ATOM 531 N N . PHE A 1 71 ? -8.883 13.32 -4.945 1 95 71 PHE A N 1
ATOM 532 C CA . PHE A 1 71 ? -9.07 13.773 -3.572 1 95 71 PHE A CA 1
ATOM 533 C C . PHE A 1 71 ? -8.969 15.297 -3.486 1 95 71 PHE A C 1
ATOM 535 O O . PHE A 1 71 ? -8.172 15.914 -4.191 1 95 71 PHE A O 1
ATOM 542 N N . ALA A 1 72 ? -9.781 15.852 -2.652 1 96.38 72 ALA A N 1
ATOM 543 C CA . ALA A 1 72 ? -9.555 17.25 -2.268 1 96.38 72 ALA A CA 1
ATOM 544 C C . ALA A 1 72 ? -8.602 17.344 -1.084 1 96.38 72 ALA A C 1
ATOM 546 O O . ALA A 1 72 ? -8.75 16.609 -0.097 1 96.38 72 ALA A O 1
ATOM 547 N N . VAL A 1 73 ? -7.621 18.219 -1.217 1 96.56 73 VAL A N 1
ATOM 548 C CA . VAL A 1 73 ? -6.582 18.234 -0.195 1 96.56 73 VAL A CA 1
ATOM 549 C C . VAL A 1 73 ? -6.469 19.641 0.398 1 96.56 73 VAL A C 1
ATOM 551 O O . VAL A 1 73 ? -6.301 20.609 -0.334 1 96.56 73 VAL A O 1
ATOM 554 N N . LEU A 1 74 ? -6.652 19.719 1.721 1 95.94 74 LEU A N 1
ATOM 555 C CA . LEU A 1 74 ? -6.336 20.938 2.459 1 95.94 74 LEU A CA 1
ATOM 556 C C . LEU A 1 74 ? -5.008 20.797 3.195 1 95.94 74 LEU A C 1
ATOM 558 O O . LEU A 1 74 ? -4.824 19.875 3.984 1 95.94 74 LEU A O 1
ATOM 562 N N . ARG A 1 75 ? -4.098 21.609 2.842 1 91.06 75 ARG A N 1
ATOM 563 C CA . ARG A 1 75 ? -2.861 21.75 3.607 1 91.06 75 ARG A CA 1
ATOM 564 C C . ARG A 1 75 ? -2.719 23.156 4.18 1 91.06 75 ARG A C 1
ATOM 566 O O . ARG A 1 75 ? -3.219 24.125 3.596 1 91.06 75 ARG A O 1
ATOM 573 N N . PHE A 1 76 ? -2.156 23.25 5.305 1 77 76 PHE A N 1
ATOM 574 C CA . PHE A 1 76 ? -2.012 24.594 5.855 1 77 76 PHE A CA 1
ATOM 575 C C . PHE A 1 76 ? -0.714 24.719 6.645 1 77 76 PHE A C 1
ATOM 577 O O . PHE A 1 76 ? -0.088 23.703 6.984 1 77 76 PHE A O 1
ATOM 584 N N . ASP A 1 77 ? -0.257 25.922 6.707 1 64.69 77 ASP A N 1
ATOM 585 C CA . ASP A 1 77 ? 0.918 26.25 7.508 1 64.69 77 ASP A CA 1
ATOM 586 C C . ASP A 1 77 ? 0.545 26.469 8.977 1 64.69 77 ASP A C 1
ATOM 588 O O . ASP A 1 77 ? -0.434 27.156 9.281 1 64.69 77 ASP A O 1
ATOM 592 N N . PHE A 1 78 ? 1.077 25.75 9.742 1 57.5 78 PHE A N 1
ATOM 593 C CA . PHE A 1 78 ? 0.75 25.812 11.164 1 57.5 78 PHE A CA 1
ATOM 594 C C . PHE A 1 78 ? 1.145 27.172 11.742 1 57.5 78 PHE A C 1
ATOM 596 O O . PHE A 1 78 ? 0.828 27.469 12.898 1 57.5 78 PHE A O 1
ATOM 603 N N . THR A 1 79 ? 1.731 28.031 10.859 1 55.94 79 THR A N 1
ATOM 604 C CA . THR A 1 79 ? 2.137 29.328 11.383 1 55.94 79 THR A CA 1
ATOM 605 C C . THR A 1 79 ? 1.047 30.375 11.141 1 55.94 79 THR A C 1
ATOM 607 O O . THR A 1 79 ? 0.47 30.438 10.055 1 55.94 79 THR A O 1
ATOM 610 N N . GLY A 1 80 ? 0.304 30.891 12.125 1 48.72 80 GLY A N 1
ATOM 611 C CA . GLY A 1 80 ? -0.688 31.953 12.047 1 48.72 80 GLY A CA 1
ATOM 612 C C . GLY A 1 80 ? -0.22 33.156 11.242 1 48.72 80 GLY A C 1
ATOM 613 O O . GLY A 1 80 ? 0.981 33.406 11.156 1 48.72 80 GLY A O 1
ATOM 614 N N . LEU A 1 81 ? -0.935 33.688 10.102 1 44.25 81 LEU A N 1
ATOM 615 C CA . LEU A 1 81 ? -0.607 34.844 9.305 1 44.25 81 LEU A CA 1
ATOM 616 C C . LEU A 1 81 ? -0.095 35.969 10.195 1 44.25 81 LEU A C 1
ATOM 618 O O . LEU A 1 81 ? 0.708 36.812 9.758 1 44.25 81 LEU A O 1
ATOM 622 N N . GLY A 1 82 ? -0.788 36.312 11.164 1 41.22 82 GLY A N 1
ATOM 623 C CA . GLY A 1 82 ? -0.489 37.469 11.984 1 41.22 82 GLY A CA 1
ATOM 624 C C . GLY A 1 82 ? 0.835 37.375 12.719 1 41.22 82 GLY A C 1
ATOM 625 O O . GLY A 1 82 ? 1.175 38.219 13.531 1 41.22 82 GLY A O 1
ATOM 626 N N . SER A 1 83 ? 1.244 36.188 12.992 1 41.66 83 SER A N 1
ATOM 627 C CA . SER A 1 83 ? 2.504 36.312 13.719 1 41.66 83 SER A CA 1
ATOM 628 C C . SER A 1 83 ? 3.592 36.906 12.836 1 41.66 83 SER A C 1
ATOM 630 O O . SER A 1 83 ? 3.885 36.375 11.758 1 41.66 83 SER A O 1
ATOM 632 N N . SER A 1 84 ? 3.666 38.188 12.75 1 34.97 84 SER A N 1
ATOM 633 C CA . SER A 1 84 ? 4.859 38.875 12.258 1 34.97 84 SER A CA 1
ATOM 634 C C . SER A 1 84 ? 6.055 37.938 12.211 1 34.97 84 SER A C 1
ATOM 636 O O . SER A 1 84 ? 6.711 37.781 11.172 1 34.97 84 SER A O 1
ATOM 638 N N . GLU A 1 85 ? 7.141 38.219 13.227 1 33.81 85 GLU A N 1
ATOM 639 C CA . GLU A 1 85 ? 8.484 37.656 13.336 1 33.81 85 GLU A CA 1
ATOM 640 C C . GLU A 1 85 ? 8.445 36.156 13.352 1 33.81 85 GLU A C 1
ATOM 642 O O . GLU A 1 85 ? 7.406 35.531 13.641 1 33.81 85 GLU A O 1
ATOM 647 N N . GLY A 1 86 ? 9.586 35.375 12.961 1 36.28 86 GLY A N 1
ATOM 648 C CA . GLY A 1 86 ? 10.391 34.156 12.953 1 36.28 86 GLY A CA 1
ATOM 649 C C . GLY A 1 86 ? 10.055 33.219 14.078 1 36.28 86 GLY A C 1
ATOM 650 O O . GLY A 1 86 ? 10.789 32.25 14.32 1 36.28 86 GLY A O 1
ATOM 651 N N . SER A 1 87 ? 9.383 33.719 15.18 1 37.78 87 SER A N 1
ATOM 652 C CA . SER A 1 87 ? 9.484 32.906 16.375 1 37.78 87 SER A CA 1
ATOM 653 C C . SER A 1 87 ? 8.5 31.734 16.328 1 37.78 87 SER A C 1
ATOM 655 O O . SER A 1 87 ? 7.297 31.922 16.531 1 37.78 87 SER A O 1
ATOM 657 N N . PHE A 1 88 ? 8.531 30.812 15.359 1 42.91 88 PHE A N 1
ATOM 658 C CA . PHE A 1 88 ? 7.957 29.469 15.516 1 42.91 88 PHE A CA 1
ATOM 659 C C . PHE A 1 88 ? 7.832 29.109 16.984 1 42.91 88 PHE A C 1
ATOM 661 O O . PHE A 1 88 ? 7.535 27.969 17.328 1 42.91 88 PHE A O 1
ATOM 668 N N . SER A 1 89 ? 8.148 30.172 17.875 1 40.94 89 SER A N 1
ATOM 669 C CA . SER A 1 89 ? 8.219 29.953 19.312 1 40.94 89 SER A CA 1
ATOM 670 C C . SER A 1 89 ? 6.848 29.609 19.891 1 40.94 89 SER A C 1
ATOM 672 O O . SER A 1 89 ? 6.75 29 20.953 1 40.94 89 SER A O 1
ATOM 674 N N . GLU A 1 90 ? 5.777 30 19.219 1 43.56 90 GLU A N 1
ATOM 675 C CA . GLU A 1 90 ? 4.531 29.875 19.969 1 43.56 90 GLU A CA 1
ATOM 676 C C . GLU A 1 90 ? 3.748 28.641 19.531 1 43.56 90 GLU A C 1
ATOM 678 O O . GLU A 1 90 ? 2.646 28.391 20.031 1 43.56 90 GLU A O 1
ATOM 683 N N . THR A 1 91 ? 4.168 27.984 18.547 1 50.28 91 THR A N 1
ATOM 684 C CA . THR A 1 91 ? 3.318 26.859 18.156 1 50.28 91 THR A CA 1
ATOM 685 C C . THR A 1 91 ? 3.703 25.594 18.906 1 50.28 91 THR A C 1
ATOM 687 O O . THR A 1 91 ? 4.887 25.266 19 1 50.28 91 THR A O 1
ATOM 690 N N . ASN A 1 92 ? 2.885 25.312 20 1 57.03 92 ASN A N 1
ATOM 691 C CA . ASN A 1 92 ? 3.049 24.047 20.703 1 57.03 92 ASN A CA 1
ATOM 692 C C . ASN A 1 92 ? 2.26 22.922 20.031 1 57.03 92 ASN A C 1
ATOM 694 O O . ASN A 1 92 ? 1.39 23.188 19.203 1 57.03 92 ASN A O 1
ATOM 698 N N . PHE A 1 93 ? 2.783 21.766 20.094 1 61.19 93 PHE A N 1
ATOM 699 C CA . PHE A 1 93 ? 2.205 20.578 19.5 1 61.19 93 PHE A CA 1
ATOM 700 C C . PHE A 1 93 ? 0.7 20.516 19.734 1 61.19 93 PHE A C 1
ATOM 702 O O . PHE A 1 93 ? -0.063 20.203 18.812 1 61.19 93 PHE A O 1
ATOM 709 N N . SER A 1 94 ? 0.297 20.938 20.953 1 60.88 94 SER A N 1
ATOM 710 C CA . SER A 1 94 ? -1.132 20.938 21.25 1 60.88 94 SER A CA 1
ATOM 711 C C . SER A 1 94 ? -1.885 21.922 20.359 1 60.88 94 SER A C 1
ATOM 713 O O . SER A 1 94 ? -2.982 21.625 19.891 1 60.88 94 SER A O 1
ATOM 715 N N . SER A 1 95 ? -1.209 22.984 20.156 1 64.56 95 SER A N 1
ATOM 716 C CA . SER A 1 95 ? -1.852 23.953 19.281 1 64.56 95 SER A CA 1
ATOM 717 C C . SER A 1 95 ? -1.916 23.469 17.844 1 64.56 95 SER A C 1
ATOM 719 O O . SER A 1 95 ? -2.889 23.719 17.141 1 64.56 95 SER A O 1
ATOM 721 N N . ASN A 1 96 ? -0.936 22.641 17.562 1 72.81 96 ASN A N 1
ATOM 722 C CA . ASN A 1 96 ? -0.936 22.078 16.219 1 72.81 96 ASN A CA 1
ATOM 723 C C . ASN A 1 96 ? -2.064 21.078 16.016 1 72.81 96 ASN A C 1
ATOM 725 O O . ASN A 1 96 ? -2.699 21.047 14.961 1 72.81 96 ASN A O 1
ATOM 729 N N . VAL A 1 97 ? -2.275 20.297 17.094 1 82.06 97 VAL A N 1
ATOM 730 C CA . VAL A 1 97 ? -3.395 19.359 17.031 1 82.06 97 VAL A CA 1
ATOM 731 C C . VAL A 1 97 ? -4.711 20.141 16.953 1 82.06 97 VAL A C 1
ATOM 733 O O . VAL A 1 97 ? -5.594 19.781 16.156 1 82.06 97 VAL A O 1
ATOM 736 N N . GLU A 1 98 ? -4.793 21.219 17.75 1 85.25 98 GLU A N 1
ATOM 737 C CA . GLU A 1 98 ? -5.992 22.047 17.719 1 85.25 98 GLU A CA 1
ATOM 738 C C . GLU A 1 98 ? -6.176 22.703 16.359 1 85.25 98 GLU A C 1
ATOM 740 O O . GLU A 1 98 ? -7.305 22.906 15.906 1 85.25 98 GLU A O 1
ATOM 745 N N . ASP A 1 99 ? -5.07 23.047 15.766 1 87.25 99 ASP A N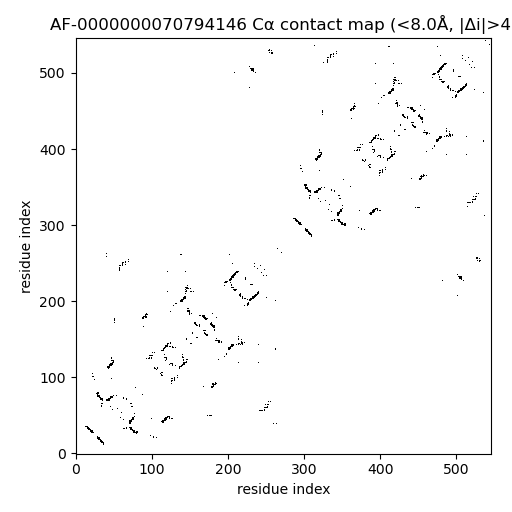 1
ATOM 746 C CA . ASP A 1 99 ? -5.137 23.625 14.43 1 87.25 99 ASP A CA 1
ATOM 747 C C . ASP A 1 99 ? -5.719 22.641 13.422 1 87.25 99 ASP A C 1
ATOM 749 O O . ASP A 1 99 ? -6.5 23.016 12.547 1 87.25 99 ASP A O 1
ATOM 753 N N . LEU A 1 100 ? -5.336 21.391 13.586 1 90.88 100 LEU A N 1
ATOM 754 C CA . LEU A 1 100 ? -5.863 20.359 12.711 1 90.88 100 LEU A CA 1
ATOM 755 C C . LEU A 1 100 ? -7.363 20.172 12.922 1 90.88 100 LEU A C 1
ATOM 757 O O . LEU A 1 100 ? -8.117 20.031 11.961 1 90.88 100 LEU A O 1
ATOM 761 N N . VAL A 1 101 ? -7.766 20.188 14.164 1 93.12 101 VAL A N 1
ATOM 762 C CA . VAL A 1 101 ? -9.18 20.031 14.484 1 93.12 101 VAL A CA 1
ATOM 763 C C . VAL A 1 101 ? -9.961 21.234 13.938 1 93.12 101 VAL A C 1
ATOM 765 O O . VAL A 1 101 ? -11.039 21.062 13.359 1 93.12 101 VAL A O 1
ATOM 768 N N . ALA A 1 102 ? -9.391 22.422 14.055 1 93.81 102 ALA A N 1
ATOM 769 C CA . ALA A 1 102 ? -10.023 23.625 13.531 1 93.81 102 ALA A CA 1
ATOM 770 C C . ALA A 1 102 ? -10.141 23.547 12.008 1 93.81 102 ALA A C 1
ATOM 772 O O . ALA A 1 102 ? -11.164 23.969 11.445 1 93.81 102 ALA A O 1
ATOM 773 N N . ALA A 1 103 ? -9.102 23.062 11.375 1 94.62 103 ALA A N 1
ATOM 774 C CA . ALA A 1 103 ? -9.133 22.891 9.93 1 94.62 103 ALA A CA 1
ATOM 775 C C . ALA A 1 103 ? -10.227 21.906 9.516 1 94.62 103 ALA A C 1
ATOM 777 O O . ALA A 1 103 ? -10.961 22.156 8.555 1 94.62 103 ALA A O 1
ATOM 778 N N . ALA A 1 104 ? -10.344 20.844 10.25 1 96.75 104 ALA A N 1
ATOM 779 C CA . ALA A 1 104 ? -11.391 19.859 9.992 1 96.75 104 ALA A CA 1
ATOM 780 C C . ALA A 1 104 ? -12.773 20.469 10.164 1 96.75 104 ALA A C 1
ATOM 782 O O . ALA A 1 104 ? -13.68 20.203 9.367 1 96.75 104 ALA A O 1
ATOM 783 N N . ASP A 1 105 ? -12.914 21.266 11.203 1 96.94 105 ASP A N 1
ATOM 784 C CA . ASP A 1 105 ? -14.18 21.938 11.445 1 96.94 105 ASP A CA 1
ATOM 785 C C . ASP A 1 105 ? -14.531 22.891 10.305 1 96.94 105 ASP A C 1
ATOM 787 O O . ASP A 1 105 ? -15.688 22.969 9.891 1 96.94 105 ASP A O 1
ATOM 791 N N . TYR A 1 106 ? -13.547 23.578 9.852 1 96.19 106 TYR A N 1
ATOM 792 C CA . TYR A 1 106 ? -13.766 24.469 8.719 1 96.19 106 TYR A CA 1
ATOM 793 C C . TYR A 1 106 ? -14.258 23.688 7.5 1 96.19 106 TYR A C 1
ATOM 795 O O . TYR A 1 106 ? -15.234 24.094 6.859 1 96.19 106 TYR A O 1
ATOM 803 N N . LEU A 1 107 ? -13.594 22.594 7.176 1 97.06 107 LEU A N 1
ATOM 804 C CA . LEU A 1 107 ? -14.008 21.75 6.055 1 97.06 107 LEU A CA 1
ATOM 805 C C . LEU A 1 107 ? -15.43 21.234 6.25 1 97.06 107 LEU A C 1
ATOM 807 O O . LEU A 1 107 ? -16.25 21.281 5.32 1 97.06 107 LEU A O 1
ATOM 811 N N . ARG A 1 108 ? -15.688 20.812 7.449 1 96.62 108 ARG A N 1
ATOM 812 C CA . ARG A 1 108 ? -17 20.266 7.793 1 96.62 108 ARG A CA 1
ATOM 813 C C . ARG A 1 108 ? -18.094 21.297 7.516 1 96.62 108 ARG A C 1
ATOM 815 O O . ARG A 1 108 ? -19.156 20.938 6.988 1 96.62 108 ARG A O 1
ATOM 822 N N . THR A 1 109 ? -17.859 22.484 7.816 1 96.94 109 THR A N 1
ATOM 823 C CA . THR A 1 109 ? -18.844 23.562 7.746 1 96.94 109 THR A CA 1
ATOM 824 C C . THR A 1 109 ? -19 24.047 6.309 1 96.94 109 THR A C 1
ATOM 826 O O . THR A 1 109 ? -20.109 24.359 5.871 1 96.94 109 THR A O 1
ATOM 829 N N . HIS A 1 110 ? -17.938 24.125 5.531 1 96.81 110 HIS A N 1
ATOM 830 C CA . HIS A 1 110 ? -17.969 24.844 4.258 1 96.81 110 HIS A CA 1
ATOM 831 C C . HIS A 1 110 ? -17.875 23.875 3.084 1 96.81 110 HIS A C 1
ATOM 833 O O . HIS A 1 110 ? -18.219 24.234 1.952 1 96.81 110 HIS A O 1
ATOM 839 N N . TYR A 1 111 ? -17.422 22.656 3.383 1 95.81 111 TYR A N 1
ATOM 840 C CA . TYR A 1 111 ? -17.297 21.594 2.391 1 95.81 111 TYR A CA 1
ATOM 841 C C . TYR A 1 111 ? -17.781 20.266 2.947 1 95.81 111 TYR A C 1
ATOM 843 O O . TYR A 1 111 ? -18.953 20.125 3.301 1 95.81 111 TYR A O 1
ATOM 851 N N . GLN A 1 112 ? -16.906 19.312 3.025 1 95.88 112 GLN A N 1
ATOM 852 C CA . GLN A 1 112 ? -17.125 18.031 3.689 1 95.88 112 GLN A CA 1
ATOM 853 C C . GLN A 1 112 ? -16.047 17.75 4.723 1 95.88 112 GLN A C 1
ATOM 855 O O . GLN A 1 112 ? -14.883 18.125 4.527 1 95.88 112 GLN A O 1
ATOM 860 N N . ALA A 1 113 ? -16.469 17.047 5.75 1 96.88 113 ALA A N 1
ATOM 861 C CA . ALA A 1 113 ? -15.477 16.656 6.75 1 96.88 113 ALA A CA 1
ATOM 862 C C . ALA A 1 113 ? -14.383 15.789 6.133 1 96.88 113 ALA A C 1
ATOM 864 O O . ALA A 1 113 ? -14.664 14.969 5.254 1 96.88 113 ALA A O 1
ATOM 865 N N . PRO A 1 114 ? -13.141 15.961 6.578 1 97.25 114 PRO A N 1
ATOM 866 C CA . PRO A 1 114 ? -12.094 15.094 6.039 1 97.25 114 PRO A CA 1
ATOM 867 C C . PRO A 1 114 ? -12.281 13.625 6.434 1 97.25 114 PRO A C 1
ATOM 869 O O . PRO A 1 114 ? -12.656 13.336 7.574 1 97.25 114 PRO A O 1
ATOM 872 N N . VAL A 1 115 ? -12.062 12.734 5.5 1 96.19 115 VAL A N 1
ATOM 873 C CA . VAL A 1 115 ? -12.211 11.305 5.734 1 96.19 115 VAL A CA 1
ATOM 874 C C . VAL A 1 115 ? -10.828 10.648 5.793 1 96.19 115 VAL A C 1
ATOM 876 O O . VAL A 1 115 ? -10.703 9.492 6.215 1 96.19 115 VAL A O 1
ATOM 879 N N . LEU A 1 116 ? -9.812 11.406 5.414 1 97.12 116 LEU A N 1
ATOM 880 C CA . LEU A 1 116 ? -8.422 10.953 5.414 1 97.12 116 LEU A CA 1
ATOM 881 C C . LEU A 1 116 ? -7.5 12.023 5.984 1 97.12 116 LEU A C 1
ATOM 883 O O . LEU A 1 116 ? -7.586 13.188 5.602 1 97.12 116 LEU A O 1
ATOM 887 N N . LEU A 1 117 ? -6.688 11.656 6.957 1 96.19 117 LEU A N 1
ATOM 888 C CA . LEU A 1 117 ? -5.617 12.508 7.461 1 96.19 117 LEU A CA 1
ATOM 889 C C . LEU A 1 117 ? -4.254 12 7.008 1 96.19 117 LEU A C 1
ATOM 891 O O . LEU A 1 117 ? -4 10.789 7.043 1 96.19 117 LEU A O 1
ATOM 895 N N . ILE A 1 118 ? -3.436 12.898 6.535 1 96.44 118 ILE A N 1
ATOM 896 C CA . ILE A 1 118 ? -2.059 12.57 6.18 1 96.44 118 ILE A CA 1
ATOM 897 C C . ILE A 1 118 ? -1.098 13.469 6.961 1 96.44 118 ILE A C 1
ATOM 899 O O . ILE A 1 118 ? -1.315 14.68 7.066 1 96.44 118 ILE A O 1
ATOM 903 N N . GLY A 1 119 ? -0.097 12.883 7.5 1 93.38 119 GLY A N 1
ATOM 904 C CA . GLY A 1 119 ? 0.903 13.648 8.219 1 93.38 119 GLY A CA 1
ATOM 905 C C . GLY A 1 119 ? 2.324 13.219 7.914 1 93.38 119 GLY A C 1
ATOM 906 O O . GLY A 1 119 ? 2.619 12.023 7.863 1 93.38 119 GLY A O 1
ATOM 907 N N . HIS A 1 120 ? 3.141 14.172 7.699 1 90.75 120 HIS A N 1
ATOM 908 C CA . HIS A 1 120 ? 4.559 13.938 7.449 1 90.75 120 HIS A CA 1
ATOM 909 C C . HIS A 1 120 ? 5.41 14.406 8.625 1 90.75 120 HIS A C 1
ATOM 911 O O . HIS A 1 120 ? 5.227 15.516 9.133 1 90.75 120 HIS A O 1
ATOM 917 N N . SER A 1 121 ? 6.398 13.539 8.953 1 87.62 121 SER A N 1
ATOM 918 C CA . SER A 1 121 ? 7.297 13.852 10.055 1 87.62 121 SER A CA 1
ATOM 919 C C . SER A 1 121 ? 6.52 14.148 11.336 1 87.62 121 SER A C 1
ATOM 921 O O . SER A 1 121 ? 5.738 13.312 11.797 1 87.62 121 SER A O 1
ATOM 923 N N . LEU A 1 122 ? 6.652 15.32 11.984 1 79.69 122 LEU A N 1
ATOM 924 C CA . LEU A 1 122 ? 5.93 15.68 13.203 1 79.69 122 LEU A CA 1
ATOM 925 C C . LEU A 1 122 ? 4.438 15.82 12.922 1 79.69 122 LEU A C 1
ATOM 927 O O . LEU A 1 122 ? 3.613 15.586 13.812 1 79.69 122 LEU A O 1
ATOM 931 N N . GLY A 1 123 ? 4.09 16.125 11.68 1 84.75 123 GLY A N 1
ATOM 932 C CA . GLY A 1 123 ? 2.691 16.141 11.273 1 84.75 123 GLY A CA 1
ATOM 933 C C . GLY A 1 123 ? 2.018 14.781 11.414 1 84.75 123 GLY A C 1
ATOM 934 O O . GLY A 1 123 ? 0.81 14.711 11.641 1 84.75 123 GLY A O 1
ATOM 935 N N . GLY A 1 124 ? 2.869 13.719 11.242 1 88.5 124 GLY A N 1
ATOM 936 C CA . GLY A 1 124 ? 2.348 12.375 11.445 1 88.5 124 GLY A CA 1
ATOM 937 C C . GLY A 1 124 ? 1.904 12.109 12.867 1 88.5 124 GLY A C 1
ATOM 938 O O . GLY A 1 124 ? 0.849 11.516 13.094 1 88.5 124 GLY A O 1
ATOM 939 N N . ALA A 1 125 ? 2.68 12.562 13.773 1 83.06 125 ALA A N 1
ATOM 940 C CA . ALA A 1 125 ? 2.295 12.445 15.18 1 83.06 125 ALA A CA 1
ATOM 941 C C . ALA A 1 125 ? 1.04 13.266 15.469 1 83.06 125 ALA A C 1
ATOM 943 O O . ALA A 1 125 ? 0.146 12.812 16.188 1 83.06 125 ALA A O 1
ATOM 944 N N . ALA A 1 126 ? 0.943 14.375 14.883 1 83.38 126 ALA A N 1
ATOM 945 C CA . ALA A 1 126 ? -0.176 15.281 15.133 1 83.38 126 ALA A CA 1
ATOM 946 C C . ALA A 1 126 ? -1.48 14.703 14.594 1 83.38 126 ALA A C 1
ATOM 948 O O . ALA A 1 126 ? -2.52 14.781 15.258 1 83.38 126 ALA A O 1
ATOM 949 N N . VAL A 1 127 ? -1.436 14.102 13.406 1 89.69 127 VAL A N 1
ATOM 950 C CA . VAL A 1 127 ? -2.676 13.609 12.812 1 89.69 127 VAL A CA 1
ATOM 951 C C . VAL A 1 127 ? -3.17 12.391 13.586 1 89.69 127 VAL A C 1
ATOM 953 O O . VAL A 1 127 ? -4.375 12.156 13.68 1 89.69 127 VAL A O 1
ATOM 956 N N . LEU A 1 128 ? -2.26 11.633 14.164 1 88.31 128 LEU A N 1
ATOM 957 C CA . LEU A 1 128 ? -2.662 10.484 14.969 1 88.31 128 LEU A CA 1
ATOM 958 C C . LEU A 1 128 ? -3.455 10.93 16.188 1 88.31 128 LEU A C 1
ATOM 960 O O . LEU A 1 128 ? -4.422 10.273 16.578 1 88.31 128 LEU A O 1
ATOM 964 N N . LEU A 1 129 ? -3.113 12.055 16.719 1 83.38 129 LEU A N 1
ATOM 965 C CA . LEU A 1 129 ? -3.824 12.594 17.875 1 83.38 129 LEU A CA 1
ATOM 966 C C . LEU A 1 129 ? -5.117 13.281 17.438 1 83.38 129 LEU A C 1
ATOM 968 O O . LEU A 1 129 ? -6.16 13.102 18.078 1 83.38 129 LEU A O 1
ATOM 972 N N . ALA A 1 130 ? -5.055 14.031 16.406 1 87.75 130 ALA A N 1
ATOM 973 C CA . ALA A 1 130 ? -6.207 14.781 15.93 1 87.75 130 ALA A CA 1
ATOM 974 C C . ALA A 1 130 ? -7.336 13.852 15.508 1 87.75 130 ALA A C 1
ATOM 976 O O . ALA A 1 130 ? -8.516 14.195 15.625 1 87.75 130 ALA A O 1
ATOM 977 N N . ALA A 1 131 ? -6.969 12.695 15.008 1 90.25 131 ALA A N 1
ATOM 978 C CA . ALA A 1 131 ? -7.945 11.727 14.5 1 90.25 131 ALA A CA 1
ATOM 979 C C . ALA A 1 131 ? -8.945 11.336 15.586 1 90.25 131 ALA A C 1
ATOM 981 O O . ALA A 1 131 ? -10.094 11.016 15.289 1 90.25 131 ALA A O 1
ATOM 982 N N . LYS A 1 132 ? -8.547 11.398 16.781 1 86.44 132 LYS A N 1
ATOM 983 C CA . LYS A 1 132 ? -9.414 11.047 17.906 1 86.44 132 LYS A CA 1
ATOM 984 C C . LYS A 1 132 ? -10.539 12.07 18.062 1 86.44 132 LYS A C 1
ATOM 986 O O . LYS A 1 132 ? -11.594 11.758 18.625 1 86.44 132 LYS A O 1
ATOM 991 N N . LYS A 1 133 ? -10.336 13.211 17.578 1 88.56 133 LYS A N 1
ATOM 992 C CA . LYS A 1 133 ? -11.281 14.312 17.766 1 88.56 133 LYS A CA 1
ATOM 993 C C . LYS A 1 133 ? -12.078 14.562 16.484 1 88.56 133 LYS A C 1
ATOM 995 O O . LYS A 1 133 ? -12.992 15.391 16.469 1 88.56 133 LYS A O 1
ATOM 1000 N N . ILE A 1 134 ? -11.68 13.891 15.406 1 93.44 134 ILE A N 1
ATOM 1001 C CA . ILE A 1 134 ? -12.359 14.039 14.125 1 93.44 134 ILE A CA 1
ATOM 1002 C C . ILE A 1 134 ? -13.055 12.734 13.758 1 93.44 134 ILE A C 1
ATOM 1004 O O . ILE A 1 134 ? -12.469 11.867 13.109 1 93.44 134 ILE A O 1
ATOM 1008 N N . THR A 1 135 ? -14.289 12.609 14.008 1 92.25 135 THR A N 1
ATOM 1009 C CA . THR A 1 135 ? -15.008 11.344 14.023 1 92.25 135 THR A CA 1
ATOM 1010 C C . THR A 1 135 ? -15.234 10.828 12.609 1 92.25 135 THR A C 1
ATOM 1012 O O . THR A 1 135 ? -15.367 9.625 12.391 1 92.25 135 THR A O 1
ATOM 1015 N N . GLU A 1 136 ? -15.211 11.711 11.633 1 94.5 136 GLU A N 1
ATOM 1016 C CA . GLU A 1 136 ? -15.516 11.328 10.266 1 94.5 136 GLU A CA 1
ATOM 1017 C C . GLU A 1 136 ? -14.328 10.633 9.602 1 94.5 136 GLU A C 1
ATOM 1019 O O . GLU A 1 136 ? -14.477 9.992 8.562 1 94.5 136 GLU A O 1
ATOM 1024 N N . VAL A 1 137 ? -13.164 10.781 10.234 1 95.19 137 VAL A N 1
ATOM 1025 C CA . VAL A 1 137 ? -11.953 10.211 9.648 1 95.19 137 VAL A CA 1
ATOM 1026 C C . VAL A 1 137 ? -12.047 8.688 9.648 1 95.19 137 VAL A C 1
ATOM 1028 O O . VAL A 1 137 ? -12.398 8.078 10.656 1 95.19 137 VAL A O 1
ATOM 1031 N N . LYS A 1 138 ? -11.734 8.109 8.508 1 94.62 138 LYS A N 1
ATOM 1032 C CA . LYS A 1 138 ? -11.773 6.66 8.352 1 94.62 138 LYS A CA 1
ATOM 1033 C C . LYS A 1 138 ? -10.375 6.082 8.172 1 94.62 138 LYS A C 1
ATOM 1035 O O . LYS A 1 138 ? -10.156 4.891 8.398 1 94.62 138 LYS A O 1
ATOM 1040 N N . ALA A 1 139 ? -9.508 6.957 7.75 1 96.12 139 ALA A N 1
ATOM 1041 C CA . ALA A 1 139 ? -8.156 6.492 7.434 1 96.12 139 ALA A CA 1
ATOM 1042 C C . ALA A 1 139 ? -7.113 7.543 7.809 1 96.12 139 ALA A C 1
ATOM 1044 O O . ALA A 1 139 ? -7.363 8.742 7.691 1 96.12 139 ALA A O 1
ATOM 1045 N N . ILE A 1 140 ? -5.949 7.102 8.25 1 95.81 140 ILE A N 1
ATOM 1046 C CA . ILE A 1 140 ? -4.812 7.938 8.617 1 95.81 140 ILE A CA 1
ATOM 1047 C C . ILE A 1 140 ? -3.547 7.418 7.938 1 95.81 140 ILE A C 1
ATOM 1049 O O . ILE A 1 140 ? -3.279 6.215 7.945 1 95.81 140 ILE A O 1
ATOM 1053 N N . ALA A 1 141 ? -2.787 8.281 7.289 1 96.94 141 ALA A N 1
ATOM 1054 C CA . ALA A 1 141 ? -1.487 7.926 6.727 1 96.94 141 ALA A CA 1
ATOM 1055 C C . ALA A 1 141 ? -0.374 8.773 7.332 1 96.94 141 ALA A C 1
ATOM 1057 O O . ALA A 1 141 ? -0.468 10.008 7.359 1 96.94 141 ALA A O 1
ATOM 1058 N N . THR A 1 142 ? 0.652 8.117 7.805 1 95.31 142 THR A N 1
ATOM 1059 C CA . THR A 1 142 ? 1.812 8.836 8.32 1 95.31 142 THR A CA 1
ATOM 1060 C C . THR A 1 142 ? 3.039 8.586 7.453 1 95.31 142 THR A C 1
ATOM 1062 O O . THR A 1 142 ? 3.24 7.473 6.961 1 95.31 142 THR A O 1
ATOM 1065 N N . ILE A 1 143 ? 3.832 9.641 7.27 1 95.62 143 ILE A N 1
ATOM 1066 C CA . ILE A 1 143 ? 5.066 9.562 6.496 1 95.62 143 ILE A CA 1
ATOM 1067 C C . ILE A 1 143 ? 6.246 10.008 7.363 1 95.62 143 ILE A C 1
ATOM 1069 O O . ILE A 1 143 ? 6.32 11.164 7.777 1 95.62 143 ILE A O 1
ATOM 1073 N N . GLY A 1 144 ? 7.141 9.078 7.664 1 92.31 144 GLY A N 1
ATOM 1074 C CA . GLY A 1 144 ? 8.32 9.414 8.445 1 92.31 144 GLY A CA 1
ATOM 1075 C C . GLY A 1 144 ? 7.996 10 9.805 1 92.31 144 GLY A C 1
ATOM 1076 O O . GLY A 1 144 ? 8.648 10.945 10.25 1 92.31 144 GLY A O 1
ATOM 1077 N N . ALA A 1 145 ? 6.957 9.453 10.445 1 89.94 145 ALA A N 1
ATOM 1078 C CA . ALA A 1 145 ? 6.465 10.047 11.68 1 89.94 145 ALA A CA 1
ATOM 1079 C C . ALA A 1 145 ? 7.18 9.461 12.891 1 89.94 145 ALA A C 1
ATOM 1081 O O . ALA A 1 145 ? 7.434 8.258 12.945 1 89.94 145 ALA A O 1
ATOM 1082 N N . PRO A 1 146 ? 7.484 10.273 13.844 1 86.5 146 PRO A N 1
ATOM 1083 C CA . PRO A 1 146 ? 7.98 9.75 15.125 1 86.5 146 PRO A CA 1
ATOM 1084 C C . PRO A 1 146 ? 6.863 9.195 16 1 86.5 146 PRO A C 1
ATOM 1086 O O . PRO A 1 146 ? 5.703 9.602 15.867 1 86.5 146 PRO A O 1
ATOM 1089 N N . ALA A 1 147 ? 7.25 8.18 16.844 1 83.88 147 ALA A N 1
ATOM 1090 C CA . ALA A 1 147 ? 6.309 7.598 17.797 1 83.88 147 ALA A CA 1
ATOM 1091 C C . ALA A 1 147 ? 6.387 8.305 19.156 1 83.88 147 ALA A C 1
ATOM 1093 O O . ALA A 1 147 ? 5.461 8.227 19.953 1 83.88 147 ALA A O 1
ATOM 1094 N N . SER A 1 148 ? 7.617 8.797 19.469 1 71.62 148 SER A N 1
ATOM 1095 C CA . SER A 1 148 ? 7.848 9.414 20.766 1 71.62 148 SER A CA 1
ATOM 1096 C C . SER A 1 148 ? 8.609 10.727 20.625 1 71.62 148 SER A C 1
ATOM 1098 O O . SER A 1 148 ? 9.297 10.945 19.625 1 71.62 148 SER A O 1
ATOM 1100 N N . ALA A 1 149 ? 8.391 11.523 21.641 1 62.5 149 ALA A N 1
ATOM 1101 C CA . ALA A 1 149 ? 9.094 12.805 21.688 1 62.5 149 ALA A CA 1
ATOM 1102 C C . ALA A 1 149 ? 10.594 12.602 21.844 1 62.5 149 ALA A C 1
ATOM 1104 O O . ALA A 1 149 ? 11.391 13.438 21.406 1 62.5 149 ALA A O 1
ATOM 1105 N N . HIS A 1 150 ? 10.867 11.547 22.516 1 59.75 150 HIS A N 1
ATOM 1106 C CA . HIS A 1 150 ? 12.273 11.32 22.844 1 59.75 150 HIS A CA 1
ATOM 1107 C C . HIS A 1 150 ? 13.133 11.258 21.578 1 59.75 150 HIS A C 1
ATOM 1109 O O . HIS A 1 150 ? 14.242 11.797 21.562 1 59.75 150 HIS A O 1
ATOM 1115 N N . HIS A 1 151 ? 12.656 10.711 20.625 1 58.72 151 HIS A N 1
ATOM 1116 C CA . HIS A 1 151 ? 13.438 10.547 19.391 1 58.72 151 HIS A CA 1
ATOM 1117 C C . HIS A 1 151 ? 13.508 11.852 18.609 1 58.72 151 HIS A C 1
ATOM 1119 O O . HIS A 1 151 ? 14.469 12.086 17.875 1 58.72 151 HIS A O 1
ATOM 1125 N N . VAL A 1 152 ? 12.477 12.602 18.766 1 57.56 152 VAL A N 1
ATOM 1126 C CA . VAL A 1 152 ? 12.523 13.922 18.156 1 57.56 152 VAL A CA 1
ATOM 1127 C C . VAL A 1 152 ? 13.648 14.742 18.781 1 57.56 152 VAL A C 1
ATOM 1129 O O . VAL A 1 152 ? 14.344 15.484 18.094 1 57.56 152 VAL A O 1
ATOM 1132 N N . LYS A 1 153 ? 13.875 14.375 20.016 1 54.72 153 LYS A N 1
ATOM 1133 C CA . LYS A 1 153 ? 14.859 15.094 20.812 1 54.72 153 LYS A CA 1
ATOM 1134 C C . LYS A 1 153 ? 16.281 14.805 20.344 1 54.72 153 LYS A C 1
ATOM 1136 O O . LYS A 1 153 ? 17.109 15.711 20.266 1 54.72 153 LYS A O 1
ATOM 1141 N N . HIS A 1 154 ? 16.516 13.617 20.172 1 54.25 154 HIS A N 1
ATOM 1142 C CA . HIS A 1 154 ? 17.891 13.219 19.875 1 54.25 154 HIS A CA 1
ATOM 1143 C C . HIS A 1 154 ? 18.281 13.578 18.453 1 54.25 154 HIS A C 1
ATOM 1145 O O . HIS A 1 154 ? 19.438 13.93 18.188 1 54.25 154 HIS A O 1
ATOM 1151 N N . HIS A 1 155 ? 17.359 13.438 17.656 1 52.75 155 HIS A N 1
ATOM 1152 C CA . HIS A 1 155 ? 17.781 13.531 16.266 1 52.75 155 HIS A CA 1
ATOM 1153 C C . HIS A 1 155 ? 17.641 14.961 15.742 1 52.75 155 HIS A C 1
ATOM 1155 O O . HIS A 1 155 ? 18.203 15.297 14.695 1 52.75 155 HIS A O 1
ATOM 1161 N N . PHE A 1 156 ? 16.859 15.711 16.422 1 54.72 156 PHE A N 1
ATOM 1162 C CA . PHE A 1 156 ? 16.719 17.094 15.977 1 54.72 156 PHE A CA 1
ATOM 1163 C C . PHE A 1 156 ? 17.734 18 16.672 1 54.72 156 PHE A C 1
ATOM 1165 O O . PHE A 1 156 ? 17.641 19.219 16.594 1 54.72 156 PHE A O 1
ATOM 1172 N N . SER A 1 157 ? 18.906 17.391 16.969 1 50.5 157 SER A N 1
ATOM 1173 C CA . SER A 1 157 ? 19.969 18.125 17.656 1 50.5 157 SER A CA 1
ATOM 1174 C C . SER A 1 157 ? 19.391 19.125 18.641 1 50.5 157 SER A C 1
ATOM 1176 O O . SER A 1 157 ? 19.922 20.219 18.797 1 50.5 157 SER A O 1
ATOM 1178 N N . ALA A 1 158 ? 18.234 18.875 19 1 49.59 158 ALA A N 1
ATOM 1179 C CA . ALA A 1 158 ? 17.672 19.781 20 1 49.59 158 ALA A CA 1
ATOM 1180 C C . ALA A 1 158 ? 18.438 19.672 21.312 1 49.59 158 ALA A C 1
ATOM 1182 O O . ALA A 1 158 ? 18.703 18.578 21.797 1 49.59 158 ALA A O 1
ATOM 1183 N N . ASP A 1 159 ? 19.453 20.5 21.547 1 45.81 159 ASP A N 1
ATOM 1184 C CA . ASP A 1 159 ? 20.047 20.594 22.875 1 45.81 159 ASP A CA 1
ATOM 1185 C C . ASP A 1 159 ? 18.953 20.562 23.953 1 45.81 159 ASP A C 1
ATOM 1187 O O . ASP A 1 159 ? 18.453 21.609 24.375 1 45.81 159 ASP A O 1
ATOM 1191 N N . LEU A 1 160 ? 18.391 19.5 24.047 1 50.06 160 LEU A N 1
ATOM 1192 C CA . LEU A 1 160 ? 17.359 19.281 25.047 1 50.06 160 LEU A CA 1
ATOM 1193 C C . LEU A 1 160 ? 17.797 19.781 26.422 1 50.06 160 LEU A C 1
ATOM 1195 O O . LEU A 1 160 ? 16.984 20.188 27.234 1 50.06 160 LEU A O 1
ATOM 1199 N N . SER A 1 161 ? 19 19.547 26.672 1 50.03 161 SER A N 1
ATOM 1200 C CA . SER A 1 161 ? 19.438 20.062 27.969 1 50.03 161 SER A CA 1
ATOM 1201 C C . SER A 1 161 ? 19 21.516 28.156 1 50.03 161 SER A C 1
ATOM 1203 O O . SER A 1 161 ? 18.672 21.938 29.266 1 50.03 161 SER A O 1
ATOM 1205 N N . LYS A 1 162 ? 19 22.141 27.094 1 51 162 LYS A N 1
ATOM 1206 C CA . LYS A 1 162 ? 18.578 23.531 27.234 1 51 162 LYS A CA 1
ATOM 1207 C C . LYS A 1 162 ? 17.062 23.656 27.219 1 51 162 LYS A C 1
ATOM 1209 O O . LYS A 1 162 ? 16.516 24.688 27.594 1 51 162 LYS A O 1
ATOM 1214 N N . ILE A 1 163 ? 16.359 22.703 26.688 1 52.78 163 ILE A N 1
ATOM 1215 C CA . ILE A 1 163 ? 14.906 22.703 26.594 1 52.78 163 ILE A CA 1
ATOM 1216 C C . ILE A 1 163 ? 14.305 22.719 28 1 52.78 163 ILE A C 1
ATOM 1218 O O . ILE A 1 163 ? 13.336 23.438 28.266 1 52.78 163 ILE A O 1
ATOM 1222 N N . GLU A 1 164 ? 14.828 21.781 28.844 1 51.59 164 GLU A N 1
ATOM 1223 C CA . GLU A 1 164 ? 14.312 21.703 30.203 1 51.59 164 GLU A CA 1
ATOM 1224 C C . GLU A 1 164 ? 14.367 23.047 30.906 1 51.59 164 GLU A C 1
ATOM 1226 O O . GLU A 1 164 ? 13.469 23.391 31.688 1 51.59 164 GLU A O 1
ATOM 1231 N N . SER A 1 165 ? 15.352 23.734 30.547 1 52.03 165 SER A N 1
ATOM 1232 C CA . SER A 1 165 ? 15.547 24.938 31.359 1 52.03 165 SER A CA 1
ATOM 1233 C C . SER A 1 165 ? 14.781 26.109 30.781 1 52.03 165 SER A C 1
ATOM 1235 O O . SER A 1 165 ? 14.18 26.906 31.516 1 52.03 165 SER A O 1
ATOM 1237 N N . ASP A 1 166 ? 14.648 26.188 29.438 1 55.28 166 ASP A N 1
ATOM 1238 C CA . ASP A 1 166 ? 14.156 27.422 28.844 1 55.28 166 ASP A CA 1
ATOM 1239 C C . ASP A 1 166 ? 12.75 27.25 28.266 1 55.28 166 ASP A C 1
ATOM 1241 O O . ASP A 1 166 ? 12.141 28.219 27.812 1 55.28 166 ASP A O 1
ATOM 1245 N N . GLY A 1 167 ? 12.211 26.078 28.438 1 57.34 167 GLY A N 1
ATOM 1246 C CA . GLY A 1 167 ? 10.844 25.797 28.031 1 57.34 167 GLY A CA 1
ATOM 1247 C C . GLY A 1 167 ? 10.68 25.609 26.531 1 57.34 167 GLY A C 1
ATOM 1248 O O . GLY A 1 167 ? 9.57 25.406 26.047 1 57.34 167 GLY A O 1
ATOM 1249 N N . GLU A 1 168 ? 11.812 25.922 25.797 1 59.97 168 GLU A N 1
ATOM 1250 C CA . GLU A 1 168 ? 11.789 25.766 24.344 1 59.97 168 GLU A CA 1
ATOM 1251 C C . GLU A 1 168 ? 13.023 25.016 23.844 1 59.97 168 GLU A C 1
ATOM 1253 O O . GLU A 1 168 ? 14.078 25.047 24.5 1 59.97 168 GLU A O 1
ATOM 1258 N N . ALA A 1 169 ? 12.82 24.125 22.891 1 61.22 169 ALA A N 1
ATOM 1259 C CA . ALA A 1 169 ? 13.953 23.422 22.281 1 61.22 169 ALA A CA 1
ATOM 1260 C C . ALA A 1 169 ? 14.117 23.797 20.812 1 61.22 169 ALA A C 1
ATOM 1262 O O . ALA A 1 169 ? 13.133 24 20.094 1 61.22 169 ALA A O 1
ATOM 1263 N N . HIS A 1 170 ? 15.391 24.203 20.531 1 61.25 170 HIS A N 1
ATOM 1264 C CA . HIS A 1 170 ? 15.727 24.438 19.141 1 61.25 170 HIS A CA 1
ATOM 1265 C C . HIS A 1 170 ? 16.062 23.141 18.422 1 61.25 170 HIS A C 1
ATOM 1267 O O . HIS A 1 170 ? 16.812 22.312 18.938 1 61.25 170 HIS A O 1
ATOM 1273 N N . VAL A 1 171 ? 15.164 22.875 17.406 1 60.16 171 VAL A N 1
ATOM 1274 C CA . VAL A 1 171 ? 15.383 21.656 16.625 1 60.16 171 VAL A CA 1
ATOM 1275 C C . VAL A 1 171 ? 15.953 22.016 15.25 1 60.16 171 VAL A C 1
ATOM 1277 O O . VAL A 1 171 ? 15.508 22.984 14.617 1 60.16 171 VAL A O 1
ATOM 1280 N N . THR A 1 172 ? 17.156 21.438 15.023 1 60.06 172 THR A N 1
ATOM 1281 C CA . THR A 1 172 ? 17.75 21.672 13.711 1 60.06 172 THR A CA 1
ATOM 1282 C C . THR A 1 172 ? 17.562 20.453 12.805 1 60.06 172 THR A C 1
ATOM 1284 O O . THR A 1 172 ? 17.891 19.328 13.188 1 60.06 172 THR A O 1
ATOM 1287 N N . LEU A 1 173 ? 16.734 20.609 11.797 1 57.47 173 LEU A N 1
ATOM 1288 C CA . LEU A 1 173 ? 16.594 19.594 10.758 1 57.47 173 LEU A CA 1
ATOM 1289 C C . LEU A 1 173 ? 17.188 20.062 9.445 1 57.47 173 LEU A C 1
ATOM 1291 O O . LEU A 1 173 ? 16.625 20.922 8.766 1 57.47 173 LEU A O 1
ATOM 1295 N N . GLY A 1 174 ? 18.328 19.422 9.125 1 53.03 174 GLY A N 1
ATOM 1296 C CA . GLY A 1 174 ? 19.078 19.953 8 1 53.03 174 GLY A CA 1
ATOM 1297 C C . GLY A 1 174 ? 19.484 21.406 8.188 1 53.03 174 GLY A C 1
ATOM 1298 O O . GLY A 1 174 ? 20.078 21.766 9.203 1 53.03 174 GLY A O 1
ATOM 1299 N N . PRO A 1 175 ? 19.156 22.188 7.203 1 52.5 175 PRO A N 1
ATOM 1300 C CA . PRO A 1 175 ? 19.547 23.609 7.293 1 52.5 175 PRO A CA 1
ATOM 1301 C C . PRO A 1 175 ? 18.547 24.438 8.078 1 52.5 175 PRO A C 1
ATOM 1303 O O . PRO A 1 175 ? 18.766 25.641 8.297 1 52.5 175 PRO A O 1
ATOM 1306 N N . ARG A 1 176 ? 17.562 23.719 8.57 1 54.78 176 ARG A N 1
ATOM 1307 C CA . ARG A 1 176 ? 16.5 24.5 9.188 1 54.78 176 ARG A CA 1
ATOM 1308 C C . ARG A 1 176 ? 16.422 24.25 10.688 1 54.78 176 ARG A C 1
ATOM 1310 O O . ARG A 1 176 ? 16.672 23.141 11.156 1 54.78 176 ARG A O 1
ATOM 1317 N N . SER A 1 177 ? 16.375 25.438 11.406 1 57.75 177 SER A N 1
ATOM 1318 C CA . SER A 1 177 ? 16.219 25.359 12.852 1 57.75 177 SER A CA 1
ATOM 1319 C C . SER A 1 177 ? 14.859 25.891 13.297 1 57.75 177 SER A C 1
ATOM 1321 O O . SER A 1 177 ? 14.352 26.859 12.719 1 57.75 177 SER A O 1
ATOM 1323 N N . PHE A 1 178 ? 14.172 25.016 14.133 1 58.03 178 PHE A N 1
ATOM 1324 C CA . PHE A 1 178 ? 12.898 25.516 14.633 1 58.03 178 PHE A CA 1
ATOM 1325 C C . PHE A 1 178 ? 12.758 25.219 16.125 1 58.03 178 PHE A C 1
ATOM 1327 O O . PHE A 1 178 ? 13.477 24.375 16.672 1 58.03 178 PHE A O 1
ATOM 1334 N N . THR A 1 179 ? 12.016 26.188 16.703 1 59.03 179 THR A N 1
ATOM 1335 C CA . THR A 1 179 ? 11.82 26.078 18.141 1 59.03 179 THR A CA 1
ATOM 1336 C C . THR A 1 179 ? 10.555 25.281 18.453 1 59.03 179 THR A C 1
ATOM 1338 O O . THR A 1 179 ? 9.508 25.5 17.844 1 59.03 179 THR A O 1
ATOM 1341 N N . ILE A 1 180 ? 10.773 24.125 19.172 1 60.84 180 ILE A N 1
ATOM 1342 C CA . ILE A 1 180 ? 9.617 23.375 19.641 1 60.84 180 ILE A CA 1
ATOM 1343 C C . ILE A 1 180 ? 9.43 23.594 21.141 1 60.84 180 ILE A C 1
ATOM 1345 O O . ILE A 1 180 ? 10.406 23.672 21.891 1 60.84 180 ILE A O 1
ATOM 1349 N N . LYS A 1 181 ? 8.172 23.844 21.5 1 58.25 181 LYS A N 1
ATOM 1350 C CA . LYS A 1 181 ? 7.898 24.031 22.922 1 58.25 181 LYS A CA 1
ATOM 1351 C C . LYS A 1 181 ? 7.965 22.703 23.672 1 58.25 181 LYS A C 1
ATOM 1353 O O . LYS A 1 181 ? 7.711 21.641 23.094 1 58.25 181 LYS A O 1
ATOM 1358 N N . LYS A 1 182 ? 8.375 22.766 24.953 1 60.03 182 LYS A N 1
ATOM 1359 C CA . LYS A 1 182 ? 8.461 21.609 25.844 1 60.03 182 LYS A CA 1
ATOM 1360 C C . LYS A 1 182 ? 7.16 20.812 25.859 1 60.03 182 LYS A C 1
ATOM 1362 O O . LYS A 1 182 ? 7.172 19.594 25.922 1 60.03 182 LYS A O 1
ATOM 1367 N N . GLN A 1 183 ? 6.09 21.547 25.781 1 58.81 183 GLN A N 1
ATOM 1368 C CA . GLN A 1 183 ? 4.777 20.922 25.828 1 58.81 183 GLN A CA 1
ATOM 1369 C C . GLN A 1 183 ? 4.582 19.984 24.625 1 58.81 183 GLN A C 1
ATOM 1371 O O . GLN A 1 183 ? 3.922 18.953 24.75 1 58.81 183 GLN A O 1
ATOM 1376 N N . PHE A 1 184 ? 5.262 20.344 23.547 1 59.81 184 PHE A N 1
ATOM 1377 C CA . PHE A 1 184 ? 5.172 19.5 22.359 1 59.81 184 PHE A CA 1
ATOM 1378 C C . PHE A 1 184 ? 5.758 18.125 22.625 1 59.81 184 PHE A C 1
ATOM 1380 O O . PHE A 1 184 ? 5.145 17.109 22.281 1 59.81 184 PHE A O 1
ATOM 1387 N N . LEU A 1 185 ? 6.824 18.234 23.234 1 61.62 185 LEU A N 1
ATOM 1388 C CA . LEU A 1 185 ? 7.543 16.984 23.5 1 61.62 185 LEU A CA 1
ATOM 1389 C C . LEU A 1 185 ? 6.801 16.141 24.531 1 61.62 185 LEU A C 1
ATOM 1391 O O . LEU A 1 185 ? 6.75 14.914 24.406 1 61.62 185 LEU A O 1
ATOM 1395 N N . GLN A 1 186 ? 6.168 16.797 25.422 1 64.12 186 GLN A N 1
ATOM 1396 C CA . GLN A 1 186 ? 5.426 16.094 26.453 1 64.12 186 GLN A CA 1
ATOM 1397 C C . GLN A 1 186 ? 4.168 15.445 25.875 1 64.12 186 GLN A C 1
ATOM 1399 O O . GLN A 1 186 ? 3.797 14.336 26.281 1 64.12 186 GLN A O 1
ATOM 1404 N N . ASP A 1 187 ? 3.627 16.078 24.906 1 62.53 187 ASP A N 1
ATOM 1405 C CA . ASP A 1 187 ? 2.391 15.578 24.328 1 62.53 187 ASP A CA 1
ATOM 1406 C C . ASP A 1 187 ? 2.654 14.344 23.469 1 62.53 187 ASP A C 1
ATOM 1408 O O . ASP A 1 187 ? 1.858 13.398 23.469 1 62.53 187 ASP A O 1
ATOM 1412 N N . ILE A 1 188 ? 3.727 14.312 22.797 1 64.19 188 ILE A N 1
ATOM 1413 C CA . ILE A 1 188 ? 4.059 13.164 21.969 1 64.19 188 ILE A CA 1
ATOM 1414 C C . ILE A 1 188 ? 4.25 11.93 22.828 1 64.19 188 ILE A C 1
ATOM 1416 O O . ILE A 1 188 ? 3.842 10.828 22.469 1 64.19 188 ILE A O 1
ATOM 1420 N N . ASP A 1 189 ? 4.828 12.141 23.969 1 63.88 189 ASP A N 1
ATOM 1421 C CA . ASP A 1 189 ? 5.059 11.023 24.875 1 63.88 189 ASP A CA 1
ATOM 1422 C C . ASP A 1 189 ? 3.74 10.438 25.375 1 63.88 189 ASP A C 1
ATOM 1424 O O . ASP A 1 189 ? 3.617 9.219 25.547 1 63.88 189 ASP A O 1
ATOM 1428 N N . ARG A 1 190 ? 2.859 11.328 25.562 1 61.69 190 ARG A N 1
ATOM 1429 C CA . ARG A 1 190 ? 1.55 10.883 26.016 1 61.69 190 ARG A CA 1
ATOM 1430 C C . ARG A 1 190 ? 0.801 10.141 24.922 1 61.69 190 ARG A C 1
ATOM 1432 O O . ARG A 1 190 ? -0.032 9.273 25.188 1 61.69 190 ARG A O 1
ATOM 1439 N N . TYR A 1 191 ? 1.172 10.414 23.766 1 59.5 191 TYR A N 1
ATOM 1440 C CA . TYR A 1 191 ? 0.477 9.875 22.594 1 59.5 191 TYR A CA 1
ATOM 1441 C C . TYR A 1 191 ? 0.846 8.414 22.359 1 59.5 191 TYR A C 1
ATOM 1443 O O . TYR A 1 191 ? 0.009 7.617 21.938 1 59.5 191 TYR A O 1
ATOM 1451 N N . GLN A 1 192 ? 2.064 8.047 22.562 1 59.53 192 GLN A N 1
ATOM 1452 C CA . GLN A 1 192 ? 2.434 6.645 22.359 1 59.53 192 GLN A CA 1
ATOM 1453 C C . GLN A 1 192 ? 1.442 5.715 23.062 1 59.53 192 GLN A C 1
ATOM 1455 O O . GLN A 1 192 ? 1.083 4.668 22.516 1 59.53 192 GLN A O 1
ATOM 1460 N N . GLU A 1 193 ? 1.029 6.184 24.188 1 58.19 193 GLU A N 1
ATOM 1461 C CA . GLU A 1 193 ? 0.09 5.359 24.953 1 58.19 193 GLU A CA 1
ATOM 1462 C C . GLU A 1 193 ? -1.294 5.371 24.312 1 58.19 193 GLU A C 1
ATOM 1464 O O . GLU A 1 193 ? -2.066 4.426 24.469 1 58.19 193 GLU A O 1
ATOM 1469 N N . THR A 1 194 ? -1.474 6.312 23.531 1 56.69 194 THR A N 1
ATOM 1470 C CA . THR A 1 194 ? -2.828 6.516 23.031 1 56.69 194 THR A CA 1
ATOM 1471 C C . THR A 1 194 ? -2.988 5.891 21.641 1 56.69 194 THR A C 1
ATOM 1473 O O . THR A 1 194 ? -4.109 5.637 21.203 1 56.69 194 THR A O 1
ATOM 1476 N N . ILE A 1 195 ? -1.945 5.688 20.875 1 59.72 195 ILE A N 1
ATOM 1477 C CA . ILE A 1 195 ? -2.064 5.105 19.531 1 59.72 195 ILE A CA 1
ATOM 1478 C C . ILE A 1 195 ? -2.83 3.787 19.609 1 59.72 195 ILE A C 1
ATOM 1480 O O . ILE A 1 195 ? -3.508 3.4 18.656 1 59.72 195 ILE A O 1
ATOM 1484 N N . LYS A 1 196 ? -2.885 3.182 20.797 1 59.38 196 LYS A N 1
ATOM 1485 C CA . LYS A 1 196 ? -3.541 1.892 20.984 1 59.38 196 LYS A CA 1
ATOM 1486 C C . LYS A 1 196 ? -5.02 1.964 20.609 1 59.38 196 LYS A C 1
ATOM 1488 O O . LYS A 1 196 ? -5.617 0.957 20.234 1 59.38 196 LYS A O 1
ATOM 1493 N N . SER A 1 197 ? -5.617 3.191 20.812 1 52.53 197 SER A N 1
ATOM 1494 C CA . SER A 1 197 ? -7.074 3.203 20.891 1 52.53 197 SER A CA 1
ATOM 1495 C C . SER A 1 197 ? -7.699 3.559 19.547 1 52.53 197 SER A C 1
ATOM 1497 O O . SER A 1 197 ? -8.922 3.717 19.438 1 52.53 197 SER A O 1
ATOM 1499 N N . ASP A 1 198 ? -7.047 3.83 18.484 1 57.56 198 ASP A N 1
ATOM 1500 C CA . ASP A 1 198 ? -7.793 4.32 17.328 1 57.56 198 ASP A CA 1
ATOM 1501 C C . ASP A 1 198 ? -8.617 3.205 16.688 1 57.56 198 ASP A C 1
ATOM 1503 O O . ASP A 1 198 ? -8.508 2.953 15.492 1 57.56 198 ASP A O 1
ATOM 1507 N N . ALA A 1 199 ? -9.477 2.602 17.578 1 59.94 199 ALA A N 1
ATOM 1508 C CA . ALA A 1 199 ? -10.414 1.533 17.234 1 59.94 199 ALA A CA 1
ATOM 1509 C C . ALA A 1 199 ? -11.32 1.943 16.078 1 59.94 199 ALA A C 1
ATOM 1511 O O . ALA A 1 199 ? -11.961 2.994 16.125 1 59.94 199 ALA A O 1
ATOM 1512 N N . GLY A 1 200 ? -10.992 1.438 14.805 1 77.31 200 GLY A N 1
ATOM 1513 C CA . GLY A 1 200 ? -11.914 1.486 13.68 1 77.31 200 GLY A CA 1
ATOM 1514 C C . GLY A 1 200 ? -11.375 2.266 12.492 1 77.31 200 GLY A C 1
ATOM 1515 O O . GLY A 1 200 ? -11.984 2.266 11.422 1 77.31 200 GLY A O 1
ATOM 1516 N N . LYS A 1 201 ? -10.242 3.082 12.781 1 90.81 201 LYS A N 1
ATOM 1517 C CA . LYS A 1 201 ? -9.68 3.82 11.656 1 90.81 201 LYS A CA 1
ATOM 1518 C C . LYS A 1 201 ? -8.508 3.07 11.031 1 90.81 201 LYS A C 1
ATOM 1520 O O . LYS A 1 201 ? -7.672 2.508 11.75 1 90.81 201 LYS A O 1
ATOM 1525 N N . ALA A 1 202 ? -8.484 3.053 9.781 1 95.19 202 ALA A N 1
ATOM 1526 C CA . ALA A 1 202 ? -7.375 2.402 9.086 1 95.19 202 ALA A CA 1
ATOM 1527 C C . ALA A 1 202 ? -6.102 3.238 9.188 1 95.19 202 ALA A C 1
ATOM 1529 O O . ALA A 1 202 ? -6.148 4.469 9.102 1 95.19 202 ALA A O 1
ATOM 1530 N N . LEU A 1 203 ? -4.949 2.564 9.367 1 95.5 203 LEU A N 1
ATOM 1531 C CA . LEU A 1 203 ? -3.676 3.266 9.5 1 95.5 203 LEU A CA 1
ATOM 1532 C C . LEU A 1 203 ? -2.664 2.758 8.477 1 95.5 203 LEU A C 1
ATOM 1534 O O . LEU A 1 203 ? -2.463 1.548 8.344 1 95.5 203 LEU A O 1
ATOM 1538 N N . LEU A 1 204 ? -2.096 3.662 7.742 1 97.62 204 LEU A N 1
ATOM 1539 C CA . LEU A 1 204 ? -0.957 3.396 6.871 1 97.62 204 LEU A CA 1
ATOM 1540 C C . LEU A 1 204 ? 0.288 4.125 7.367 1 97.62 204 LEU A C 1
ATOM 1542 O O . LEU A 1 204 ? 0.283 5.352 7.496 1 97.62 204 LEU A O 1
ATOM 1546 N N . ILE A 1 205 ? 1.313 3.354 7.645 1 97.19 205 ILE A N 1
ATOM 1547 C CA . ILE A 1 205 ? 2.604 3.906 8.039 1 97.19 205 ILE A CA 1
ATOM 1548 C C . ILE A 1 205 ? 3.594 3.787 6.887 1 97.19 205 ILE A C 1
ATOM 1550 O O . ILE A 1 205 ? 3.83 2.691 6.375 1 97.19 205 ILE A O 1
ATOM 1554 N N . MET A 1 206 ? 4.117 4.906 6.465 1 98.25 206 MET A N 1
ATOM 1555 C CA . MET A 1 206 ? 5.152 4.91 5.434 1 98.25 206 MET A CA 1
ATOM 1556 C C . MET A 1 206 ? 6.473 5.43 5.992 1 98.25 206 MET A C 1
ATOM 1558 O O . MET A 1 206 ? 6.516 6.504 6.598 1 98.25 206 MET A O 1
ATOM 1562 N N . HIS A 1 207 ? 7.516 4.695 5.777 1 97.69 207 HIS A N 1
ATOM 1563 C CA . HIS A 1 207 ? 8.805 5.066 6.355 1 97.69 207 HIS A CA 1
ATOM 1564 C C . HIS A 1 207 ? 9.961 4.508 5.527 1 97.69 207 HIS A C 1
ATOM 1566 O O . HIS A 1 207 ? 9.844 3.434 4.941 1 97.69 207 HIS A O 1
ATOM 1572 N N . SER A 1 208 ? 10.992 5.328 5.465 1 96.56 208 SER A N 1
ATOM 1573 C CA . SER A 1 208 ? 12.219 4.855 4.828 1 96.56 208 SER A CA 1
ATOM 1574 C C . SER A 1 208 ? 13.133 4.16 5.832 1 96.56 208 SER A C 1
ATOM 1576 O O . SER A 1 208 ? 13.391 4.684 6.918 1 96.56 208 SER A O 1
ATOM 1578 N N . PRO A 1 209 ? 13.664 2.957 5.441 1 95 209 PRO A N 1
ATOM 1579 C CA . PRO A 1 209 ? 14.586 2.277 6.355 1 95 209 PRO A CA 1
ATOM 1580 C C . PRO A 1 209 ? 15.906 3.025 6.523 1 95 209 PRO A C 1
ATOM 1582 O O . PRO A 1 209 ? 16.656 2.758 7.465 1 95 209 PRO A O 1
ATOM 1585 N N . ILE A 1 210 ? 16.172 4.004 5.656 1 93.88 210 ILE A N 1
ATOM 1586 C CA . ILE A 1 210 ? 17.469 4.691 5.734 1 93.88 210 ILE A CA 1
ATOM 1587 C C . ILE A 1 210 ? 17.25 6.137 6.18 1 93.88 210 ILE A C 1
ATOM 1589 O O . ILE A 1 210 ? 18.125 6.984 6.004 1 93.88 210 ILE A O 1
ATOM 1593 N N . ASP A 1 211 ? 16.031 6.422 6.641 1 91.06 211 ASP A N 1
ATOM 1594 C CA . ASP A 1 211 ? 15.766 7.746 7.188 1 91.06 211 ASP A CA 1
ATOM 1595 C C . ASP A 1 211 ? 16.719 8.078 8.336 1 91.06 211 ASP A C 1
ATOM 1597 O O . ASP A 1 211 ? 16.688 7.422 9.375 1 91.06 211 ASP A O 1
ATOM 1601 N N . LYS A 1 212 ? 17.469 9.117 8.203 1 85.75 212 LYS A N 1
ATOM 1602 C CA . LYS A 1 212 ? 18.484 9.469 9.195 1 85.75 212 LYS A CA 1
ATOM 1603 C C . LYS A 1 212 ? 17.922 10.453 10.219 1 85.75 212 LYS A C 1
ATOM 1605 O O . LYS A 1 212 ? 18.562 10.711 11.25 1 85.75 212 LYS A O 1
ATOM 1610 N N . VAL A 1 213 ? 16.781 10.992 9.914 1 83.06 213 VAL A N 1
ATOM 1611 C CA . VAL A 1 213 ? 16.203 11.992 10.789 1 83.06 213 VAL A CA 1
ATOM 1612 C C . VAL A 1 213 ? 15.273 11.32 11.805 1 83.06 213 VAL A C 1
ATOM 1614 O O . VAL A 1 213 ? 15.391 11.555 13.008 1 83.06 213 VAL A O 1
ATOM 1617 N N . VAL A 1 214 ? 14.367 10.547 11.352 1 87.38 214 VAL A N 1
ATOM 1618 C CA . VAL A 1 214 ? 13.5 9.711 12.188 1 87.38 214 VAL A CA 1
ATOM 1619 C C . VAL A 1 214 ? 13.734 8.242 11.859 1 87.38 214 VAL A C 1
ATOM 1621 O O . VAL A 1 214 ? 13.367 7.773 10.781 1 87.38 214 VAL A O 1
ATOM 1624 N N . SER A 1 215 ? 14.227 7.531 12.82 1 91.38 215 SER A N 1
ATOM 1625 C CA . SER A 1 215 ? 14.594 6.137 12.594 1 91.38 215 SER A CA 1
ATOM 1626 C C . SER A 1 215 ? 13.359 5.285 12.305 1 91.38 215 SER A C 1
ATOM 1628 O O . SER A 1 215 ? 12.289 5.516 12.875 1 91.38 215 SER A O 1
ATOM 1630 N N . ILE A 1 216 ? 13.539 4.293 11.469 1 93.62 216 ILE A N 1
ATOM 1631 C CA . ILE A 1 216 ? 12.469 3.359 11.125 1 93.62 216 ILE A CA 1
ATOM 1632 C C . ILE A 1 216 ? 11.961 2.676 12.391 1 93.62 216 ILE A C 1
ATOM 1634 O O . ILE A 1 216 ? 10.844 2.148 12.414 1 93.62 216 ILE A O 1
ATOM 1638 N N . LYS A 1 217 ? 12.734 2.658 13.445 1 92.19 217 LYS A N 1
ATOM 1639 C CA . LYS A 1 217 ? 12.305 2.09 14.719 1 92.19 217 LYS A CA 1
ATOM 1640 C C . LYS A 1 217 ? 11.07 2.809 15.258 1 92.19 217 LYS A C 1
ATOM 1642 O O . LYS A 1 217 ? 10.25 2.201 15.945 1 92.19 217 LYS A O 1
ATOM 1647 N N . GLU A 1 218 ? 10.938 4.039 14.922 1 90.44 218 GLU A N 1
ATOM 1648 C CA . GLU A 1 218 ? 9.758 4.789 15.336 1 90.44 218 GLU A CA 1
ATOM 1649 C C . GLU A 1 218 ? 8.508 4.289 14.617 1 90.44 218 GLU A C 1
ATOM 1651 O O . GLU A 1 218 ? 7.438 4.188 15.219 1 90.44 218 GLU A O 1
ATOM 1656 N N . ALA A 1 219 ? 8.609 3.988 13.328 1 93.62 219 ALA A N 1
ATOM 1657 C CA . ALA A 1 219 ? 7.508 3.389 12.586 1 93.62 219 ALA A CA 1
ATOM 1658 C C . ALA A 1 219 ? 7.09 2.055 13.195 1 93.62 219 ALA A C 1
ATOM 1660 O O . ALA A 1 219 ? 5.902 1.742 13.273 1 93.62 219 ALA A O 1
ATOM 1661 N N . GLU A 1 220 ? 8.094 1.309 13.609 1 93.25 220 GLU A N 1
ATOM 1662 C CA . GLU A 1 220 ? 7.82 0.021 14.242 1 93.25 220 GLU A CA 1
ATOM 1663 C C . GLU A 1 220 ? 7.004 0.195 15.523 1 93.25 220 GLU A C 1
ATOM 1665 O O . GLU A 1 220 ? 6.082 -0.577 15.789 1 93.25 220 GLU A O 1
ATOM 1670 N N . LYS A 1 221 ? 7.332 1.166 16.312 1 90 221 LYS A N 1
ATOM 1671 C CA . LYS A 1 221 ? 6.598 1.449 17.531 1 90 221 LYS A CA 1
ATOM 1672 C C . LYS A 1 221 ? 5.148 1.816 17.234 1 90 221 LYS A C 1
ATOM 1674 O O . LYS A 1 221 ? 4.227 1.322 17.891 1 90 221 LYS A O 1
ATOM 1679 N N . ILE A 1 222 ? 4.965 2.672 16.25 1 90.75 222 ILE A N 1
ATOM 1680 C CA . ILE A 1 222 ? 3.615 3.068 15.859 1 90.75 222 ILE A CA 1
ATOM 1681 C C . ILE A 1 222 ? 2.828 1.845 15.398 1 90.75 222 ILE A C 1
ATOM 1683 O O . ILE A 1 222 ? 1.68 1.648 15.797 1 90.75 222 ILE A O 1
ATOM 1687 N N . TYR A 1 223 ? 3.459 1.052 14.578 1 92.81 223 TYR A N 1
ATOM 1688 C CA . TYR A 1 223 ? 2.816 -0.138 14.031 1 92.81 223 TYR A CA 1
ATOM 1689 C C . TYR A 1 223 ? 2.389 -1.087 15.141 1 92.81 223 TYR A C 1
ATOM 1691 O O . TYR A 1 223 ? 1.271 -1.607 15.125 1 92.81 223 TYR A O 1
ATOM 1699 N N . LYS A 1 224 ? 3.266 -1.292 16.094 1 90.06 224 LYS A N 1
ATOM 1700 C CA . LYS A 1 224 ? 2.998 -2.221 17.188 1 90.06 224 LYS A CA 1
ATOM 1701 C C . LYS A 1 224 ? 1.85 -1.725 18.062 1 90.06 224 LYS A C 1
ATOM 1703 O O . LYS A 1 224 ? 1.052 -2.521 18.547 1 90.06 224 LYS A O 1
ATOM 1708 N N . ALA A 1 225 ? 1.735 -0.517 18.188 1 86.94 225 ALA A N 1
ATOM 1709 C CA . ALA A 1 225 ? 0.718 0.073 19.062 1 86.94 225 ALA A CA 1
ATOM 1710 C C . ALA A 1 225 ? -0.64 0.11 18.359 1 86.94 225 ALA A C 1
ATOM 1712 O O . ALA A 1 225 ? -1.681 0.145 19.016 1 86.94 225 ALA A O 1
ATOM 1713 N N . ALA A 1 226 ? -0.647 0.098 17.047 1 88.62 226 ALA A N 1
ATOM 1714 C CA . ALA A 1 226 ? -1.872 0.256 16.266 1 88.62 226 ALA A CA 1
ATOM 1715 C C . ALA A 1 226 ? -2.682 -1.038 16.25 1 88.62 226 ALA A C 1
ATOM 1717 O O . ALA A 1 226 ? -2.117 -2.131 16.328 1 88.62 226 ALA A O 1
ATOM 1718 N N . GLN A 1 227 ? -3.982 -0.904 16.141 1 87.44 227 GLN A N 1
ATOM 1719 C CA . GLN A 1 227 ? -4.875 -2.031 15.898 1 87.44 227 GLN A CA 1
ATOM 1720 C C . GLN A 1 227 ? -5.172 -2.186 14.414 1 87.44 227 GLN A C 1
ATOM 1722 O O . GLN A 1 227 ? -4.965 -1.253 13.633 1 87.44 227 GLN A O 1
ATOM 1727 N N . HIS A 1 228 ? -5.594 -3.371 14.086 1 88.44 228 HIS A N 1
ATOM 1728 C CA . HIS A 1 228 ? -5.988 -3.574 12.703 1 88.44 228 HIS A CA 1
ATOM 1729 C C . HIS A 1 228 ? -7.258 -2.801 12.367 1 88.44 228 HIS A C 1
ATOM 1731 O O . HIS A 1 228 ? -8.125 -2.627 13.227 1 88.44 228 HIS A O 1
ATOM 1737 N N . PRO A 1 229 ? -7.41 -2.377 11.148 1 92.81 229 PRO A N 1
ATOM 1738 C CA . PRO A 1 229 ? -6.496 -2.605 10.031 1 92.81 229 PRO A CA 1
ATOM 1739 C C . PRO A 1 229 ? -5.309 -1.643 10.031 1 92.81 229 PRO A C 1
ATOM 1741 O O . PRO A 1 229 ? -5.5 -0.424 10.078 1 92.81 229 PRO A O 1
ATOM 1744 N N . LYS A 1 230 ? -4.035 -2.156 9.969 1 93.94 230 LYS A N 1
ATOM 1745 C CA . LYS A 1 230 ? -2.797 -1.383 9.914 1 93.94 230 LYS A CA 1
ATOM 1746 C C . LYS A 1 230 ? -1.892 -1.865 8.789 1 93.94 230 LYS A C 1
ATOM 1748 O O . LYS A 1 230 ? -1.827 -3.064 8.508 1 93.94 230 LYS A O 1
ATOM 1753 N N . SER A 1 231 ? -1.292 -0.952 8.203 1 97.44 231 SER A N 1
ATOM 1754 C CA . SER A 1 231 ? -0.439 -1.208 7.047 1 97.44 231 SER A CA 1
ATOM 1755 C C . SER A 1 231 ? 0.887 -0.465 7.16 1 97.44 231 SER A C 1
ATOM 1757 O O . SER A 1 231 ? 0.978 0.549 7.855 1 97.44 231 SER A O 1
ATOM 1759 N N . PHE A 1 232 ? 1.865 -1.042 6.5 1 97.75 232 PHE A N 1
ATOM 1760 C CA . PHE A 1 232 ? 3.195 -0.447 6.457 1 97.75 232 PHE A CA 1
ATOM 1761 C C . PHE A 1 232 ? 3.779 -0.523 5.051 1 97.75 232 PHE A C 1
ATOM 1763 O O . PHE A 1 232 ? 3.758 -1.583 4.422 1 97.75 232 PHE A O 1
ATOM 1770 N N . ILE A 1 233 ? 4.223 0.605 4.57 1 98.25 233 ILE A N 1
ATOM 1771 C CA . ILE A 1 233 ? 4.898 0.674 3.281 1 98.25 233 ILE A CA 1
ATOM 1772 C C . ILE A 1 233 ? 6.316 1.216 3.469 1 98.25 233 ILE A C 1
ATOM 1774 O O . ILE A 1 233 ? 6.504 2.299 4.031 1 98.25 233 ILE A O 1
ATOM 1778 N N . SER A 1 234 ? 7.281 0.467 2.965 1 96.62 234 SER A N 1
ATOM 1779 C CA . SER A 1 234 ? 8.664 0.94 2.934 1 96.62 234 SER A CA 1
ATOM 1780 C C . SER A 1 234 ? 8.867 1.986 1.841 1 96.62 234 SER A C 1
ATOM 1782 O O . SER A 1 234 ? 8.461 1.779 0.695 1 96.62 234 SER A O 1
ATOM 1784 N N . LEU A 1 235 ? 9.516 3.061 2.213 1 96.62 235 LEU A N 1
ATOM 1785 C CA . LEU A 1 235 ? 9.859 4.078 1.229 1 96.62 235 LEU A CA 1
ATOM 1786 C C . LEU A 1 235 ? 11.266 3.85 0.685 1 96.62 235 LEU A C 1
ATOM 1788 O O . LEU A 1 235 ? 11.859 4.75 0.087 1 96.62 235 LEU A O 1
ATOM 1792 N N . ASP A 1 236 ? 11.797 2.652 0.938 1 93.31 236 ASP A N 1
ATOM 1793 C CA . ASP A 1 236 ? 13.039 2.143 0.379 1 93.31 236 ASP A CA 1
ATOM 1794 C C . ASP A 1 236 ? 14.18 3.137 0.59 1 93.31 236 ASP A C 1
ATOM 1796 O O . ASP A 1 236 ? 14.57 3.416 1.728 1 93.31 236 ASP A O 1
ATOM 1800 N N . LYS A 1 237 ? 14.609 3.867 -0.471 1 93.31 237 LYS A N 1
ATOM 1801 C CA . LYS A 1 237 ? 15.82 4.688 -0.392 1 93.31 237 LYS A CA 1
ATOM 1802 C C . LYS A 1 237 ? 15.469 6.168 -0.276 1 93.31 237 LYS A C 1
ATOM 1804 O O . LYS A 1 237 ? 16.344 7.031 -0.441 1 93.31 237 LYS A O 1
ATOM 1809 N N . ALA A 1 238 ? 14.242 6.477 -0.007 1 93.56 238 ALA A N 1
ATOM 1810 C CA . ALA A 1 238 ? 13.828 7.871 0.119 1 93.56 238 ALA A CA 1
ATOM 1811 C C . ALA A 1 238 ? 14.469 8.523 1.342 1 93.56 238 ALA A C 1
ATOM 1813 O O . ALA A 1 238 ? 14.648 7.879 2.375 1 93.56 238 ALA A O 1
ATOM 1814 N N . ASP A 1 239 ? 14.781 9.82 1.2 1 90 239 ASP A N 1
ATOM 1815 C CA . ASP A 1 239 ? 15.219 10.578 2.369 1 90 239 ASP A CA 1
ATOM 1816 C C . ASP A 1 239 ? 14.023 11.055 3.189 1 90 239 ASP A C 1
ATOM 1818 O O . ASP A 1 239 ? 12.875 10.891 2.773 1 90 239 ASP A O 1
ATOM 1822 N N . HIS A 1 240 ? 14.25 11.617 4.336 1 88.69 240 HIS A N 1
ATOM 1823 C CA . HIS A 1 240 ? 13.203 12.008 5.273 1 88.69 240 HIS A CA 1
ATOM 1824 C C . HIS A 1 240 ? 12.273 13.039 4.656 1 88.69 240 HIS A C 1
ATOM 1826 O O . HIS A 1 240 ? 11.062 13.023 4.906 1 88.69 240 HIS A O 1
ATOM 1832 N N . LEU A 1 241 ? 12.773 13.867 3.861 1 85.31 241 LEU A N 1
ATOM 1833 C CA . LEU A 1 241 ? 12.008 14.992 3.34 1 85.31 241 LEU A CA 1
ATOM 1834 C C . LEU A 1 241 ? 11.352 14.633 2.006 1 85.31 241 LEU A C 1
ATOM 1836 O O . LEU A 1 241 ? 10.625 15.445 1.429 1 85.31 241 LEU A O 1
ATOM 1840 N N . LEU A 1 242 ? 11.578 13.453 1.522 1 91 242 LEU A N 1
ATOM 1841 C CA . LEU A 1 242 ? 11.086 13.047 0.21 1 91 242 LEU A CA 1
ATOM 1842 C C . LEU A 1 242 ? 11.453 14.07 -0.853 1 91 242 LEU A C 1
ATOM 1844 O O . LEU A 1 242 ? 10.594 14.531 -1.605 1 91 242 LEU A O 1
ATOM 1848 N N . SER A 1 243 ? 12.672 14.398 -0.921 1 88.31 243 SER A N 1
ATOM 1849 C CA . SER A 1 243 ? 13.156 15.461 -1.792 1 88.31 243 SER A CA 1
ATOM 1850 C C . SER A 1 243 ? 13.125 15.039 -3.256 1 88.31 243 SER A C 1
ATOM 1852 O O . SER A 1 243 ? 12.953 15.875 -4.148 1 88.31 243 SER A O 1
ATOM 1854 N N . ASN A 1 244 ? 13.344 13.719 -3.5 1 91.44 244 ASN A N 1
ATOM 1855 C CA . ASN A 1 244 ? 13.211 13.195 -4.855 1 91.44 244 ASN A CA 1
ATOM 1856 C C . ASN A 1 244 ? 11.75 13.156 -5.297 1 91.44 244 ASN A C 1
ATOM 1858 O O . ASN A 1 244 ? 10.906 12.594 -4.605 1 91.44 244 ASN A O 1
ATOM 1862 N N . LYS A 1 245 ? 11.461 13.75 -6.398 1 91.31 245 LYS A N 1
ATOM 1863 C CA . LYS A 1 245 ? 10.102 13.828 -6.93 1 91.31 245 LYS A CA 1
ATOM 1864 C C . LYS A 1 245 ? 9.477 12.438 -7.039 1 91.31 245 LYS A C 1
ATOM 1866 O O . LYS A 1 245 ? 8.289 12.273 -6.762 1 91.31 245 LYS A O 1
ATOM 1871 N N . ARG A 1 246 ? 10.234 11.508 -7.391 1 92.38 246 ARG A N 1
ATOM 1872 C CA . ARG A 1 246 ? 9.727 10.148 -7.555 1 92.38 246 ARG A CA 1
ATOM 1873 C C . ARG A 1 246 ? 9.234 9.586 -6.223 1 92.38 246 ARG A C 1
ATOM 1875 O O . ARG A 1 246 ? 8.258 8.844 -6.184 1 92.38 246 ARG A O 1
ATOM 1882 N N . ASP A 1 247 ? 9.906 9.984 -5.18 1 94.06 247 ASP A N 1
ATOM 1883 C CA . ASP A 1 247 ? 9.531 9.477 -3.861 1 94.06 247 ASP A CA 1
ATOM 1884 C C . ASP A 1 247 ? 8.227 10.094 -3.381 1 94.06 247 ASP A C 1
ATOM 1886 O O . ASP A 1 247 ? 7.355 9.398 -2.855 1 94.06 247 ASP A O 1
ATOM 1890 N N . SER A 1 248 ? 8.094 11.391 -3.553 1 93.44 248 SER A N 1
ATOM 1891 C CA . SER A 1 248 ? 6.863 12.055 -3.131 1 93.44 248 SER A CA 1
ATOM 1892 C C . SER A 1 248 ? 5.672 11.594 -3.967 1 93.44 248 SER A C 1
ATOM 1894 O O . SER A 1 248 ? 4.582 11.375 -3.436 1 93.44 248 SER A O 1
ATOM 1896 N N . GLN A 1 249 ? 5.863 11.43 -5.215 1 92.81 249 GLN A N 1
ATOM 1897 C CA . GLN A 1 249 ? 4.809 10.93 -6.09 1 92.81 249 GLN A CA 1
ATOM 1898 C C . GLN A 1 249 ? 4.406 9.508 -5.707 1 92.81 249 GLN A C 1
ATOM 1900 O O . GLN A 1 249 ? 3.217 9.188 -5.656 1 92.81 249 GLN A O 1
ATOM 1905 N N . TYR A 1 250 ? 5.449 8.711 -5.453 1 94.69 250 TYR A N 1
ATOM 1906 C CA . TYR A 1 250 ? 5.215 7.336 -5.035 1 94.69 250 TYR A CA 1
ATOM 1907 C C . TYR A 1 250 ? 4.367 7.285 -3.77 1 94.69 250 TYR A C 1
ATOM 1909 O O . TYR A 1 250 ? 3.369 6.559 -3.711 1 94.69 250 TYR A O 1
ATOM 1917 N N . ALA A 1 251 ? 4.734 8.07 -2.773 1 96.56 251 ALA A N 1
ATOM 1918 C CA . ALA A 1 251 ? 3.986 8.102 -1.521 1 96.56 251 ALA A CA 1
ATOM 1919 C C . ALA A 1 251 ? 2.527 8.477 -1.765 1 96.56 251 ALA A C 1
ATOM 1921 O O . ALA A 1 251 ? 1.617 7.82 -1.258 1 96.56 251 ALA A O 1
ATOM 1922 N N . ALA A 1 252 ? 2.305 9.445 -2.568 1 95.56 252 ALA A N 1
ATOM 1923 C CA . ALA A 1 252 ? 0.956 9.93 -2.838 1 95.56 252 ALA A CA 1
ATOM 1924 C C . ALA A 1 252 ? 0.123 8.875 -3.559 1 95.56 252 ALA A C 1
ATOM 1926 O O . ALA A 1 252 ? -1.041 8.648 -3.217 1 95.56 252 ALA A O 1
ATOM 1927 N N . GLU A 1 253 ? 0.691 8.203 -4.512 1 94.56 253 GLU A N 1
ATOM 1928 C CA . GLU A 1 253 ? -0.032 7.215 -5.309 1 94.56 253 GLU A CA 1
ATOM 1929 C C . GLU A 1 253 ? -0.404 5.996 -4.473 1 94.56 253 GLU A C 1
ATOM 1931 O O . GLU A 1 253 ? -1.506 5.461 -4.602 1 94.56 253 GLU A O 1
ATOM 1936 N N . VAL A 1 254 ? 0.514 5.602 -3.654 1 97.44 254 VAL A N 1
ATOM 1937 C CA . VAL A 1 254 ? 0.234 4.465 -2.787 1 97.44 254 VAL A CA 1
ATOM 1938 C C . VAL A 1 254 ? -0.848 4.836 -1.776 1 97.44 254 VAL A C 1
ATOM 1940 O O . VAL A 1 254 ? -1.778 4.062 -1.538 1 97.44 254 VAL A O 1
ATOM 1943 N N . ILE A 1 255 ? -0.742 6.059 -1.223 1 97.75 255 ILE A N 1
ATOM 1944 C CA . ILE A 1 255 ? -1.755 6.512 -0.274 1 97.75 255 ILE A CA 1
ATOM 1945 C C . ILE A 1 255 ? -3.121 6.543 -0.955 1 97.75 255 ILE A C 1
ATOM 1947 O O . ILE A 1 255 ? -4.117 6.09 -0.385 1 97.75 255 ILE A O 1
ATOM 1951 N N . ALA A 1 256 ? -3.182 7.055 -2.129 1 95.12 256 ALA A N 1
ATOM 1952 C CA . ALA A 1 256 ? -4.445 7.168 -2.852 1 95.12 256 ALA A CA 1
ATOM 1953 C C . ALA A 1 256 ? -5.066 5.793 -3.09 1 95.12 256 ALA A C 1
ATOM 1955 O O . ALA A 1 256 ? -6.25 5.586 -2.818 1 95.12 256 ALA A O 1
ATOM 1956 N N . ALA A 1 257 ? -4.266 4.82 -3.594 1 95 257 ALA A N 1
ATOM 1957 C CA . ALA A 1 257 ? -4.758 3.469 -3.842 1 95 257 ALA A CA 1
ATOM 1958 C C . ALA A 1 257 ? -5.203 2.803 -2.541 1 95 257 ALA A C 1
ATOM 1960 O O . ALA A 1 257 ? -6.27 2.184 -2.486 1 95 257 ALA A O 1
ATOM 1961 N N . TRP A 1 258 ? -4.418 2.938 -1.505 1 96.81 258 TRP A N 1
ATOM 1962 C CA . TRP A 1 258 ? -4.703 2.346 -0.202 1 96.81 258 TRP A CA 1
ATOM 1963 C C . TRP A 1 258 ? -5.984 2.924 0.391 1 96.81 258 TRP A C 1
ATOM 1965 O O . TRP A 1 258 ? -6.84 2.18 0.872 1 96.81 258 TRP A O 1
ATOM 1975 N N . ALA A 1 259 ? -6.129 4.242 0.277 1 95.5 259 ALA A N 1
ATOM 1976 C CA . ALA A 1 259 ? -7.23 4.93 0.947 1 95.5 259 ALA A CA 1
ATOM 1977 C C . ALA A 1 259 ? -8.555 4.676 0.227 1 95.5 259 ALA A C 1
ATOM 1979 O O . ALA A 1 259 ? -9.625 4.887 0.796 1 95.5 259 ALA A O 1
ATOM 1980 N N . SER A 1 260 ? -8.539 4.297 -1.008 1 89.44 260 SER A N 1
ATOM 1981 C CA . SER A 1 260 ? -9.734 4.133 -1.818 1 89.44 260 SER A CA 1
ATOM 1982 C C . SER A 1 260 ? -10.703 3.145 -1.175 1 89.44 260 SER A C 1
ATOM 1984 O O . SER A 1 260 ? -11.922 3.275 -1.324 1 89.44 260 SER A O 1
ATOM 1986 N N . ARG A 1 261 ? -10.148 2.207 -0.466 1 89.31 261 ARG A N 1
ATOM 1987 C CA . ARG A 1 261 ? -10.969 1.194 0.189 1 89.31 261 ARG A CA 1
ATOM 1988 C C . ARG A 1 261 ? -11.82 1.809 1.298 1 89.31 261 ARG A C 1
ATOM 1990 O O . ARG A 1 261 ? -12.914 1.327 1.586 1 89.31 261 ARG A O 1
ATOM 1997 N N . TYR A 1 262 ? -11.336 2.811 1.812 1 88.69 262 TYR A N 1
ATOM 1998 C CA . TYR A 1 262 ? -11.938 3.299 3.051 1 88.69 262 TYR A CA 1
ATOM 1999 C C . TYR A 1 262 ? -12.828 4.508 2.787 1 88.69 262 TYR A C 1
ATOM 2001 O O . TYR A 1 262 ? -13.555 4.953 3.674 1 88.69 262 TYR A O 1
ATOM 2009 N N . LEU A 1 263 ? -12.703 5.039 1.572 1 79.25 263 LEU A N 1
ATOM 2010 C CA . LEU A 1 263 ? -13.398 6.293 1.285 1 79.25 263 LEU A CA 1
ATOM 2011 C C . LEU A 1 263 ? -14.688 6.031 0.515 1 79.25 263 LEU A C 1
ATOM 2013 O O . LEU A 1 263 ? -15.5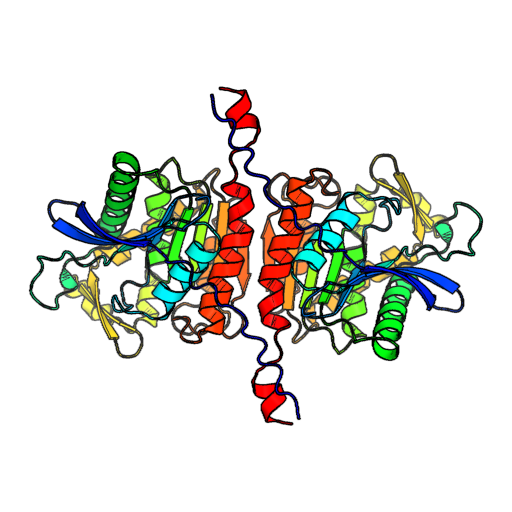62 6.895 0.458 1 79.25 263 LEU A O 1
ATOM 2017 N N . ALA A 1 264 ? -14.719 4.957 -0.451 1 62.62 264 ALA A N 1
ATOM 2018 C CA . ALA A 1 264 ? -15.898 4.77 -1.293 1 62.62 264 ALA A CA 1
ATOM 2019 C C . ALA A 1 264 ? -17.156 4.633 -0.447 1 62.62 264 ALA A C 1
ATOM 2021 O O . ALA A 1 264 ? -17.141 3.992 0.606 1 62.62 264 ALA A O 1
ATOM 2022 N N . PRO A 1 265 ? -18.125 5.512 -0.745 1 50.59 265 PRO A N 1
ATOM 2023 C CA . PRO A 1 265 ? -19.422 5.34 -0.105 1 50.59 265 PRO A CA 1
ATOM 2024 C C . PRO A 1 265 ? -19.922 3.896 -0.144 1 50.59 265 PRO A C 1
ATOM 2026 O O . PRO A 1 265 ? -19.656 3.178 -1.112 1 50.59 265 PRO A O 1
ATOM 2029 N N . SER A 1 266 ? -19.812 3.201 0.848 1 42.47 266 SER A N 1
ATOM 2030 C CA . SER A 1 266 ? -20.469 1.898 0.812 1 42.47 266 SER A CA 1
ATOM 2031 C C . SER A 1 266 ? -21.766 1.949 -0.005 1 42.47 266 SER A C 1
ATOM 2033 O O . SER A 1 266 ? -22.516 2.922 0.072 1 42.47 266 SER A O 1
ATOM 2035 N N . LEU A 1 267 ? -21.75 1.398 -1.121 1 39.72 267 LEU A N 1
ATOM 2036 C CA . LEU A 1 267 ? -23.078 1.241 -1.69 1 39.72 267 LEU A CA 1
ATOM 2037 C C . LEU A 1 267 ? -24.125 1.077 -0.592 1 39.72 267 LEU A C 1
ATOM 2039 O O . LEU A 1 267 ? -25.297 1.383 -0.798 1 39.72 267 LEU A O 1
ATOM 2043 N N . GLU A 1 268 ? -23.828 0.42 0.404 1 38.03 268 GLU A N 1
ATOM 2044 C CA . GLU A 1 268 ? -24.797 0.209 1.472 1 38.03 268 GLU A CA 1
ATOM 2045 C C . GLU A 1 268 ? -25.172 1.526 2.143 1 38.03 268 GLU A C 1
ATOM 2047 O O . GLU A 1 268 ? -26.25 1.637 2.748 1 38.03 268 GLU A O 1
ATOM 2052 N N . ASP A 1 269 ? -24.359 2.363 2.164 1 36.62 269 ASP A N 1
ATOM 2053 C CA . ASP A 1 269 ? -24.75 3.615 2.811 1 36.62 269 ASP A CA 1
ATOM 2054 C C . ASP A 1 269 ? -25.781 4.375 1.968 1 36.62 269 ASP A C 1
ATOM 2056 O O . ASP A 1 269 ? -26.484 5.242 2.479 1 36.62 269 ASP A O 1
ATOM 2060 N N . LYS A 1 270 ? -25.781 4.383 0.674 1 35.97 270 LYS A N 1
ATOM 2061 C CA . LYS A 1 270 ? -26.891 4.945 -0.073 1 35.97 270 LYS A CA 1
ATOM 2062 C C . LYS A 1 270 ? -28.172 4.125 0.139 1 35.97 270 LYS A C 1
ATOM 2064 O O . LYS A 1 270 ? -29.266 4.566 -0.204 1 35.97 270 LYS A O 1
ATOM 2069 N N . ARG A 1 271 ? -28.094 2.807 0.2 1 32.88 271 ARG A N 1
ATOM 2070 C CA . ARG A 1 271 ? -29.375 2.111 0.344 1 32.88 271 ARG A CA 1
ATOM 2071 C C . ARG A 1 271 ? -30.016 2.416 1.693 1 32.88 271 ARG A C 1
ATOM 2073 O O . ARG A 1 271 ? -31.156 2.027 1.946 1 32.88 271 ARG A O 1
ATOM 2080 N N . ALA A 1 272 ? -29.25 2.693 2.637 1 33.19 272 ALA A N 1
ATOM 2081 C CA . ALA A 1 272 ? -30 3 3.855 1 33.19 272 ALA A CA 1
ATOM 2082 C C . ALA A 1 272 ? -30.672 4.363 3.754 1 33.19 272 ALA A C 1
ATOM 2084 O O . ALA A 1 272 ? -31.375 4.781 4.676 1 33.19 272 ALA A O 1
ATOM 2085 N N . GLU A 1 273 ? -30.188 5.215 2.779 1 29.31 273 GLU A N 1
ATOM 2086 C CA . GLU A 1 273 ? -31.125 6.332 2.658 1 29.31 273 GLU A CA 1
ATOM 2087 C C . GLU A 1 273 ? -32.281 5.988 1.722 1 29.31 273 GLU A C 1
ATOM 2089 O O . GLU A 1 273 ? -32.062 5.332 0.697 1 29.31 273 GLU A O 1
ATOM 2094 N N . MET B 1 1 ? -36.688 17.547 -18.219 1 23.38 1 MET B N 1
ATOM 2095 C CA . MET B 1 1 ? -36.25 16.484 -17.328 1 23.38 1 MET B CA 1
ATOM 2096 C C . MET B 1 1 ? -34.969 15.828 -17.844 1 23.38 1 MET B C 1
ATOM 2098 O O . MET B 1 1 ? -35.031 14.906 -18.672 1 23.38 1 MET B O 1
ATOM 2102 N N . PHE B 1 2 ? -33.906 16.422 -18.1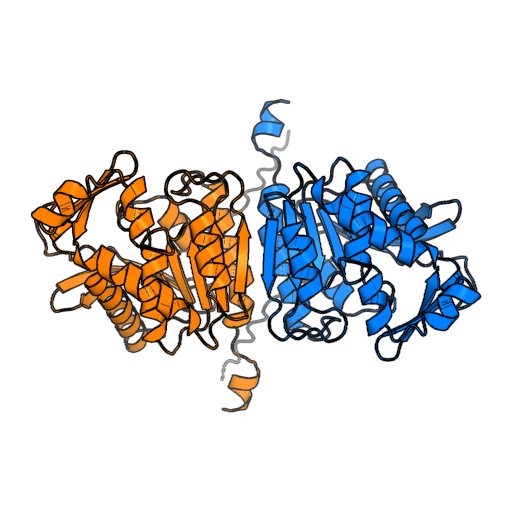56 1 26.58 2 PHE B N 1
ATOM 2103 C CA . PHE B 1 2 ? -32.812 16 -19.016 1 26.58 2 PHE B CA 1
ATOM 2104 C C . PHE B 1 2 ? -31.844 15.094 -18.234 1 26.58 2 PHE B C 1
ATOM 2106 O O . PHE B 1 2 ? -31.344 15.477 -17.188 1 26.58 2 PHE B O 1
ATOM 2113 N N . LEU B 1 3 ? -32.062 13.758 -18.266 1 24.72 3 LEU B N 1
ATOM 2114 C CA . LEU B 1 3 ? -31.312 12.641 -17.703 1 24.72 3 LEU B CA 1
ATOM 2115 C C . LEU B 1 3 ? -29.844 12.672 -18.141 1 24.72 3 LEU B C 1
ATOM 2117 O O . LEU B 1 3 ? -29.547 12.586 -19.328 1 24.72 3 LEU B O 1
ATOM 2121 N N . VAL B 1 4 ? -29.031 13.422 -17.609 1 24.27 4 VAL B N 1
ATOM 2122 C CA . VAL B 1 4 ? -27.641 13.438 -18.031 1 24.27 4 VAL B CA 1
ATOM 2123 C C . VAL B 1 4 ? -26.969 12.109 -17.688 1 24.27 4 VAL B C 1
ATOM 2125 O O . VAL B 1 4 ? -26.938 11.719 -16.516 1 24.27 4 VAL B O 1
ATOM 2128 N N . SER B 1 5 ? -26.969 11.07 -18.531 1 25.75 5 SER B N 1
ATOM 2129 C CA . SER B 1 5 ? -26.297 9.781 -18.469 1 25.75 5 SER B CA 1
ATOM 2130 C C . SER B 1 5 ? -24.781 9.953 -18.438 1 25.75 5 SER B C 1
ATOM 2132 O O . SER B 1 5 ? -24.203 10.57 -19.344 1 25.75 5 SER B O 1
ATOM 2134 N N . ILE B 1 6 ? -24.281 10.312 -17.453 1 26.22 6 ILE B N 1
ATOM 2135 C CA . ILE B 1 6 ? -22.812 10.352 -17.438 1 26.22 6 ILE B CA 1
ATOM 2136 C C . ILE B 1 6 ? -22.266 8.945 -17.641 1 26.22 6 ILE B C 1
ATOM 2138 O O . ILE B 1 6 ? -22.531 8.039 -16.844 1 26.22 6 ILE B O 1
ATOM 2142 N N . SER B 1 7 ? -22.094 8.492 -18.859 1 27.8 7 SER B N 1
ATOM 2143 C CA . SER B 1 7 ? -21.453 7.238 -19.25 1 27.8 7 SER B CA 1
ATOM 2144 C C . SER B 1 7 ? -20 7.191 -18.781 1 27.8 7 SER B C 1
ATOM 2146 O O . SER B 1 7 ? -19.188 8.039 -19.156 1 27.8 7 SER B O 1
ATOM 2148 N N . ILE B 1 8 ? -19.781 7.008 -17.578 1 30.05 8 ILE B N 1
ATOM 2149 C CA . ILE B 1 8 ? -18.406 6.645 -17.219 1 30.05 8 ILE B CA 1
ATOM 2150 C C . ILE B 1 8 ? -17.844 5.688 -18.266 1 30.05 8 ILE B C 1
ATOM 2152 O O . ILE B 1 8 ? -18.344 4.574 -18.438 1 30.05 8 ILE B O 1
ATOM 2156 N N . LYS B 1 9 ? -17.406 6.184 -19.359 1 28.55 9 LYS B N 1
ATOM 2157 C CA . LYS B 1 9 ? -16.844 5.348 -20.406 1 28.55 9 LYS B CA 1
ATOM 2158 C C . LYS B 1 9 ? -15.812 4.375 -19.859 1 28.55 9 LYS B C 1
ATOM 2160 O O . LYS B 1 9 ? -14.805 4.789 -19.281 1 28.55 9 LYS B O 1
ATOM 2165 N N . THR B 1 10 ? -16.234 3.332 -19.125 1 36.09 10 THR B N 1
ATOM 2166 C CA . THR B 1 10 ? -15.336 2.186 -19 1 36.09 10 THR B CA 1
ATOM 2167 C C . THR B 1 10 ? -14.547 1.972 -20.281 1 36.09 10 THR B C 1
ATOM 2169 O O . THR B 1 10 ? -15.125 1.654 -21.328 1 36.09 10 THR B O 1
ATOM 2172 N N . ASN B 1 11 ? -13.828 2.928 -20.703 1 35.5 11 ASN B N 1
ATOM 2173 C CA . ASN B 1 11 ? -13.031 2.545 -21.859 1 35.5 11 ASN B CA 1
ATOM 2174 C C . ASN B 1 11 ? -12.602 1.082 -21.781 1 35.5 11 ASN B C 1
ATOM 2176 O O . ASN B 1 11 ? -11.734 0.726 -20.984 1 35.5 11 ASN B O 1
ATOM 2180 N N . LYS B 1 12 ? -13.414 0.188 -21.844 1 39.19 12 LYS B N 1
ATOM 2181 C CA . LYS B 1 12 ? -13.062 -1.196 -22.156 1 39.19 12 LYS B CA 1
ATOM 2182 C C . LYS B 1 12 ? -11.891 -1.265 -23.125 1 39.19 12 LYS B C 1
ATOM 2184 O O . LYS B 1 12 ? -12.086 -1.373 -24.344 1 39.19 12 LYS B O 1
ATOM 2189 N N . GLU B 1 13 ? -10.977 -0.4 -22.984 1 48.38 13 GLU B N 1
ATOM 2190 C CA . GLU B 1 13 ? -9.859 -0.611 -23.906 1 48.38 13 GLU B CA 1
ATOM 2191 C C . GLU B 1 13 ? -9.461 -2.082 -23.953 1 48.38 13 GLU B C 1
ATOM 2193 O O . GLU B 1 13 ? -9.461 -2.768 -22.922 1 48.38 13 GLU B O 1
ATOM 2198 N N . SER B 1 14 ? -9.594 -2.717 -25.047 1 57.22 14 SER B N 1
ATOM 2199 C CA . SER B 1 14 ? -9.406 -4.082 -25.531 1 57.22 14 SER B CA 1
ATOM 2200 C C . SER B 1 14 ? -8.164 -4.719 -24.906 1 57.22 14 SER B C 1
ATOM 2202 O O . SER B 1 14 ? -7.051 -4.227 -25.094 1 57.22 14 SER B O 1
ATOM 22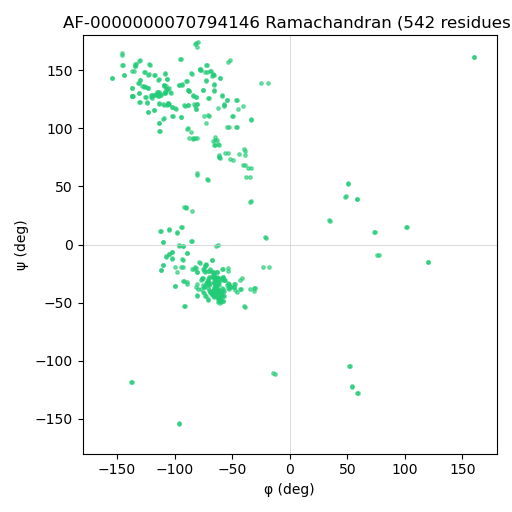04 N N . ILE B 1 15 ? -8.344 -5.121 -23.641 1 70.75 15 ILE B N 1
ATOM 2205 C CA . ILE B 1 15 ? -7.285 -5.98 -23.125 1 70.75 15 ILE B CA 1
ATOM 2206 C C . ILE B 1 15 ? -7.016 -7.109 -24.109 1 70.75 15 ILE B C 1
ATOM 2208 O O . ILE B 1 15 ? -7.941 -7.793 -24.547 1 70.75 15 ILE B O 1
ATOM 2212 N N . MET B 1 16 ? -5.906 -7.082 -24.734 1 80.62 16 MET B N 1
ATOM 2213 C CA . MET B 1 16 ? -5.508 -8.203 -25.578 1 80.62 16 MET B CA 1
ATOM 2214 C C . MET B 1 16 ? -5.152 -9.422 -24.734 1 80.62 16 MET B C 1
ATOM 2216 O O . MET B 1 16 ? -4.297 -9.352 -23.859 1 80.62 16 MET B O 1
ATOM 2220 N N . SER B 1 17 ? -6.004 -10.398 -24.859 1 90.81 17 SER B N 1
ATOM 2221 C CA . SER B 1 17 ? -5.766 -11.648 -24.141 1 90.81 17 SER B CA 1
ATOM 2222 C C . SER B 1 17 ? -5.355 -12.766 -25.094 1 90.81 17 SER B C 1
ATOM 2224 O O . SER B 1 17 ? -5.918 -12.898 -26.172 1 90.81 17 SER B O 1
ATOM 2226 N N . LYS B 1 18 ? -4.266 -13.484 -24.734 1 92.88 18 LYS B N 1
ATOM 2227 C CA . LYS B 1 18 ? -3.744 -14.602 -25.516 1 92.88 18 LYS B CA 1
ATOM 2228 C C . LYS B 1 18 ? -3.566 -15.844 -24.641 1 92.88 18 LYS B C 1
ATOM 2230 O O . LYS B 1 18 ? -3.121 -15.742 -23.5 1 92.88 18 LYS B O 1
ATOM 2235 N N . THR B 1 19 ? -4.004 -16.922 -25.25 1 92.19 19 THR B N 1
ATOM 2236 C CA . THR B 1 19 ? -3.652 -18.188 -24.625 1 92.19 19 THR B CA 1
ATOM 2237 C C . THR B 1 19 ? -2.258 -18.641 -25.047 1 92.19 19 THR B C 1
ATOM 2239 O O . THR B 1 19 ? -1.938 -18.641 -26.25 1 92.19 19 THR B O 1
ATOM 2242 N N . ILE B 1 20 ? -1.44 -18.938 -24.078 1 92.62 20 ILE B N 1
ATOM 2243 C CA . ILE B 1 20 ? -0.086 -19.359 -24.406 1 92.62 20 ILE B CA 1
ATOM 2244 C C . ILE B 1 20 ? 0.172 -20.75 -23.828 1 92.62 20 ILE B C 1
ATOM 2246 O O . ILE B 1 20 ? -0.5 -21.188 -22.891 1 92.62 20 ILE B O 1
ATOM 2250 N N . TYR B 1 21 ? 1.136 -21.422 -24.516 1 91.88 21 TYR B N 1
ATOM 2251 C CA . TYR B 1 21 ? 1.551 -22.75 -24.078 1 91.88 21 TYR B CA 1
ATOM 2252 C C . TYR B 1 21 ? 3.059 -22.797 -23.859 1 91.88 21 TYR B C 1
ATOM 2254 O O . TYR B 1 21 ? 3.826 -22.234 -24.641 1 91.88 21 TYR B O 1
ATOM 2262 N N . PHE B 1 22 ? 3.455 -23.375 -22.812 1 91.94 22 PHE B N 1
ATOM 2263 C CA . PHE B 1 22 ? 4.871 -23.594 -22.547 1 91.94 22 PHE B CA 1
ATOM 2264 C C . PHE B 1 22 ? 5.082 -24.906 -21.797 1 91.94 22 PHE B C 1
ATOM 2266 O O . PHE B 1 22 ? 4.125 -25.5 -21.312 1 91.94 22 PHE B O 1
ATOM 2273 N N . PHE B 1 23 ? 6.336 -25.328 -21.797 1 89.25 23 PHE B N 1
ATOM 2274 C CA . PHE B 1 23 ? 6.613 -26.625 -21.219 1 89.25 23 PHE B CA 1
ATOM 2275 C C . PHE B 1 23 ? 7.367 -26.484 -19.906 1 89.25 23 PHE B C 1
ATOM 2277 O O . PHE B 1 23 ? 8.227 -25.625 -19.766 1 89.25 23 PHE B O 1
ATOM 2284 N N . SER B 1 24 ? 6.98 -27.219 -18.969 1 86.81 24 SER B N 1
ATOM 2285 C CA . SER B 1 24 ? 7.699 -27.422 -17.703 1 86.81 24 SER B CA 1
ATOM 2286 C C . SER B 1 24 ? 7.828 -28.906 -17.375 1 86.81 24 SER B C 1
ATOM 2288 O O . SER B 1 24 ? 6.824 -29.625 -17.281 1 86.81 24 SER B O 1
ATOM 2290 N N . ASN B 1 25 ? 9.07 -29.406 -17.203 1 81.88 25 ASN B N 1
ATOM 2291 C CA . ASN B 1 25 ? 9.328 -30.812 -16.938 1 81.88 25 ASN B CA 1
ATOM 2292 C C . ASN B 1 25 ? 8.57 -31.719 -17.906 1 81.88 25 ASN B C 1
ATOM 2294 O O . ASN B 1 25 ? 7.891 -32.656 -17.484 1 81.88 25 ASN B O 1
ATOM 2298 N N . ASN B 1 26 ? 8.516 -31.375 -19.078 1 81.38 26 ASN B N 1
ATOM 2299 C CA . ASN B 1 26 ? 7.957 -32.125 -20.203 1 81.38 26 ASN B CA 1
ATOM 2300 C C . ASN B 1 26 ? 6.434 -32.125 -20.172 1 81.38 26 ASN B C 1
ATOM 2302 O O . ASN B 1 26 ? 5.793 -32.969 -20.828 1 81.38 26 ASN B O 1
ATOM 2306 N N . LEU B 1 27 ? 5.895 -31.297 -19.312 1 80.19 27 LEU B N 1
ATOM 2307 C CA . LEU B 1 27 ? 4.449 -31.109 -19.281 1 80.19 27 LEU B CA 1
ATOM 2308 C C . LEU B 1 27 ? 4.066 -29.797 -19.953 1 80.19 27 LEU B C 1
ATOM 2310 O O . LEU B 1 27 ? 4.684 -28.75 -19.703 1 80.19 27 LEU B O 1
ATOM 2314 N N . LYS B 1 28 ? 3.088 -29.953 -20.844 1 86.62 28 LYS B N 1
ATOM 2315 C CA . LYS B 1 28 ? 2.584 -28.75 -21.484 1 86.62 28 LYS B CA 1
ATOM 2316 C C . LYS B 1 28 ? 1.6 -28.016 -20.594 1 86.62 28 LYS B C 1
ATOM 2318 O O . LYS B 1 28 ? 0.601 -28.594 -20.141 1 86.62 28 LYS B O 1
ATOM 2323 N N . LEU B 1 29 ? 1.918 -26.766 -20.266 1 85.25 29 LEU B N 1
ATOM 2324 C CA . LEU B 1 29 ? 1.06 -25.938 -19.422 1 85.25 29 LEU B CA 1
ATOM 2325 C C . LEU B 1 29 ? 0.394 -24.844 -20.25 1 85.25 29 LEU B C 1
ATOM 2327 O O . LEU B 1 29 ? 0.93 -24.422 -21.281 1 85.25 29 LEU B O 1
ATOM 2331 N N . GLU B 1 30 ? -0.825 -24.516 -19.828 1 86 30 GLU B N 1
ATOM 2332 C CA . GLU B 1 30 ? -1.586 -23.453 -20.484 1 86 30 GLU B CA 1
ATOM 2333 C C . GLU B 1 30 ? -1.669 -22.203 -19.594 1 86 30 GLU B C 1
ATOM 2335 O O . GLU B 1 30 ? -1.914 -22.297 -18.391 1 86 30 GLU B O 1
ATOM 2340 N N . GLY B 1 31 ? -1.34 -21.062 -20.25 1 88.94 31 GLY B N 1
ATOM 2341 C CA . GLY B 1 31 ? -1.448 -19.797 -19.531 1 88.94 31 GLY B CA 1
ATOM 2342 C C . GLY B 1 31 ? -2.201 -18.734 -20.328 1 88.94 31 GLY B C 1
ATOM 2343 O O . GLY B 1 31 ? -2.467 -18.906 -21.516 1 88.94 31 GLY B O 1
ATOM 2344 N N . LYS B 1 32 ? -2.691 -17.812 -19.578 1 91.88 32 LYS B N 1
ATOM 2345 C CA . LYS B 1 32 ? -3.352 -16.656 -20.172 1 91.88 32 LYS B CA 1
ATOM 2346 C C . LYS B 1 32 ? -2.5 -15.391 -20 1 91.88 32 LYS B C 1
ATOM 2348 O O . LYS B 1 32 ? -2.133 -15.023 -18.891 1 91.88 32 LYS B O 1
ATOM 2353 N N . LEU B 1 33 ? -2.131 -14.781 -21.156 1 95.25 33 LEU B N 1
ATOM 2354 C CA . LEU B 1 33 ? -1.37 -13.531 -21.172 1 95.25 33 LEU B CA 1
ATOM 2355 C C . LEU B 1 33 ? -2.254 -12.359 -21.562 1 95.25 33 LEU B C 1
ATOM 2357 O O . LEU B 1 33 ? -2.881 -12.375 -22.625 1 95.25 33 LEU B O 1
ATOM 2361 N N . GLU B 1 34 ? -2.334 -11.398 -20.656 1 95.81 34 GLU B N 1
ATOM 2362 C CA . GLU B 1 34 ? -3.076 -10.172 -20.906 1 95.81 34 GLU B CA 1
ATOM 2363 C C . GLU B 1 34 ? -2.146 -8.961 -20.922 1 95.81 34 GLU B C 1
ATOM 2365 O O . GLU B 1 34 ? -1.335 -8.781 -20.016 1 95.81 34 GLU B O 1
ATOM 2370 N N . GLU B 1 35 ? -2.328 -8.164 -22 1 95.44 35 GLU B N 1
ATOM 2371 C CA . GLU B 1 35 ? -1.449 -7.016 -22.172 1 95.44 35 GLU B CA 1
ATOM 2372 C C . GLU B 1 35 ? -2.248 -5.719 -22.25 1 95.44 35 GLU B C 1
ATOM 2374 O O . GLU B 1 35 ? -3.375 -5.707 -22.75 1 95.44 35 GLU B O 1
ATOM 2379 N N . PRO B 1 36 ? -1.607 -4.66 -21.719 1 93.75 36 PRO B N 1
ATOM 2380 C CA . PRO B 1 36 ? -2.271 -3.363 -21.875 1 93.75 36 PRO B CA 1
ATOM 2381 C C . PRO B 1 36 ? -2.217 -2.834 -23.297 1 93.75 36 PRO B C 1
ATOM 2383 O O . PRO B 1 36 ? -1.358 -3.248 -24.078 1 93.75 36 PRO B O 1
ATOM 2386 N N . THR B 1 37 ? -3.182 -2.002 -23.609 1 88.25 37 THR B N 1
ATOM 2387 C CA . THR B 1 37 ? -3.207 -1.386 -24.938 1 88.25 37 THR B CA 1
ATOM 2388 C C . THR B 1 37 ? -2.17 -0.271 -25.031 1 88.25 37 THR B C 1
ATOM 2390 O O . THR B 1 37 ? -1.604 -0.034 -26.109 1 88.25 37 THR B O 1
ATOM 2393 N N . GLY B 1 38 ? -1.859 0.346 -23.969 1 85 38 GLY B N 1
ATOM 2394 C CA . GLY B 1 38 ? -0.874 1.416 -23.938 1 85 38 GLY B CA 1
ATOM 2395 C C . GLY B 1 38 ? 0.509 0.946 -23.531 1 85 38 GLY B C 1
ATOM 2396 O O . GLY B 1 38 ? 0.914 -0.17 -23.859 1 85 38 GLY B O 1
ATOM 2397 N N . GLN B 1 39 ? 1.225 1.839 -23.016 1 85.69 39 GLN B N 1
ATOM 2398 C CA . GLN B 1 39 ? 2.582 1.551 -22.578 1 85.69 39 GLN B CA 1
ATOM 2399 C C . GLN B 1 39 ? 2.59 0.437 -21.531 1 85.69 39 GLN B C 1
ATOM 2401 O O . GLN B 1 39 ? 1.788 0.45 -20.594 1 85.69 39 GLN B O 1
ATOM 2406 N N . CYS B 1 40 ? 3.408 -0.561 -21.766 1 90.81 40 CYS B N 1
ATOM 2407 C CA . CYS B 1 40 ? 3.578 -1.651 -20.812 1 90.81 40 CYS B CA 1
ATOM 2408 C C . CYS B 1 40 ? 4.672 -1.326 -19.812 1 90.81 40 CYS B C 1
ATOM 2410 O O . CYS B 1 40 ? 5.832 -1.138 -20.172 1 90.81 40 CYS B O 1
ATOM 2412 N N . LEU B 1 41 ? 4.305 -1.29 -18.562 1 90.94 41 LEU B N 1
ATOM 2413 C CA . LEU B 1 41 ? 5.234 -0.917 -17.516 1 90.94 41 LEU B CA 1
ATOM 2414 C C . LEU B 1 41 ? 6.105 -2.104 -17.109 1 90.94 41 LEU B C 1
ATOM 2416 O O . LEU B 1 41 ? 7.184 -1.923 -16.531 1 90.94 41 LEU B O 1
ATOM 2420 N N . GLY B 1 42 ? 5.668 -3.322 -17.422 1 94.62 42 GLY B N 1
ATOM 2421 C CA . GLY B 1 42 ? 6.398 -4.531 -17.078 1 94.62 42 GLY B CA 1
ATOM 2422 C C . GLY B 1 42 ? 5.531 -5.773 -17.078 1 94.62 42 GLY B C 1
ATOM 2423 O O . GLY B 1 42 ? 4.305 -5.684 -17.016 1 94.62 42 GLY B O 1
ATOM 2424 N N . TYR B 1 43 ? 6.168 -6.891 -17.156 1 96.75 43 TYR B N 1
ATOM 2425 C CA . TYR B 1 43 ? 5.469 -8.172 -17.156 1 96.75 43 TYR B CA 1
ATOM 2426 C C . TYR B 1 43 ? 5.375 -8.734 -15.734 1 96.75 43 TYR B C 1
ATOM 2428 O O . TYR B 1 43 ? 6.332 -8.656 -14.961 1 96.75 43 TYR B O 1
ATOM 2436 N N . VAL B 1 44 ? 4.211 -9.242 -15.477 1 97.25 44 VAL B N 1
ATOM 2437 C CA . VAL B 1 44 ? 3.885 -9.805 -14.164 1 97.25 44 VAL B CA 1
ATOM 2438 C C . VAL B 1 44 ? 3.568 -11.297 -14.312 1 97.25 44 VAL B C 1
ATOM 2440 O O . VAL B 1 44 ? 2.838 -11.695 -15.219 1 97.25 44 VAL B O 1
ATOM 2443 N N . LEU B 1 45 ? 4.195 -12.086 -13.523 1 96.19 45 LEU B N 1
ATOM 2444 C CA . LEU B 1 45 ? 3.805 -13.484 -13.383 1 96.19 45 LEU B CA 1
ATOM 2445 C C . LEU B 1 45 ? 2.959 -13.688 -12.133 1 96.19 45 LEU B C 1
ATOM 2447 O O . LEU B 1 45 ? 3.414 -13.414 -11.016 1 96.19 45 LEU B O 1
ATOM 2451 N N . PHE B 1 46 ? 1.678 -14.125 -12.32 1 94.62 46 PHE B N 1
ATOM 2452 C CA . PHE B 1 46 ? 0.712 -14.211 -11.234 1 94.62 46 PHE B CA 1
ATOM 2453 C C . PHE B 1 46 ? 0.338 -15.664 -10.953 1 94.62 46 PHE B C 1
ATOM 2455 O O . PHE B 1 46 ? -0.363 -16.297 -11.75 1 94.62 46 PHE B O 1
ATOM 2462 N N . ALA B 1 47 ? 0.918 -16.141 -9.836 1 89.38 47 ALA B N 1
ATOM 2463 C CA . ALA B 1 47 ? 0.56 -17.469 -9.352 1 89.38 47 ALA B CA 1
ATOM 2464 C C . ALA B 1 47 ? -0.706 -17.422 -8.5 1 89.38 47 ALA B C 1
ATOM 2466 O O . ALA B 1 47 ? -0.64 -17.188 -7.289 1 89.38 47 ALA B O 1
ATOM 2467 N N . HIS B 1 48 ? -1.791 -17.625 -9.203 1 79.44 48 HIS B N 1
ATOM 2468 C CA . HIS B 1 48 ? -3.053 -17.531 -8.477 1 79.44 48 HIS B CA 1
ATOM 2469 C C . HIS B 1 48 ? -3.354 -18.812 -7.719 1 79.44 48 HIS B C 1
ATOM 2471 O O . HIS B 1 48 ? -2.674 -19.828 -7.914 1 79.44 48 HIS B O 1
ATOM 2477 N N . CYS B 1 49 ? -4.332 -18.875 -6.859 1 61.75 49 CYS B N 1
ATOM 2478 C CA . CYS B 1 49 ? -4.617 -19.922 -5.875 1 61.75 49 CYS B CA 1
ATOM 2479 C C . CYS B 1 49 ? -4.781 -21.281 -6.547 1 61.75 49 CYS B C 1
ATOM 2481 O O . CYS B 1 49 ? -5.516 -21.406 -7.527 1 61.75 49 CYS B O 1
ATOM 2483 N N . PHE B 1 50 ? -3.916 -22.219 -6.168 1 53.59 50 PHE B N 1
ATOM 2484 C CA . PHE B 1 50 ? -3.914 -23.594 -6.684 1 53.59 50 PHE B CA 1
ATOM 2485 C C . PHE B 1 50 ? -5.285 -24.234 -6.512 1 53.59 50 PHE B C 1
ATOM 2487 O O . PHE B 1 50 ? -5.703 -25.047 -7.34 1 53.59 50 PHE B O 1
ATOM 2494 N N . THR B 1 51 ? -5.789 -23.812 -5.449 1 51.44 51 THR B N 1
ATOM 2495 C CA . THR B 1 51 ? -7.062 -24.453 -5.168 1 51.44 51 THR B CA 1
ATOM 2496 C C . THR B 1 51 ? -8.219 -23.688 -5.801 1 51.44 51 THR B C 1
ATOM 2498 O O . THR B 1 51 ? -9.367 -24.125 -5.75 1 51.44 51 THR B O 1
ATOM 2501 N N . CYS B 1 52 ? -7.734 -22.531 -6.32 1 53.81 52 CYS B N 1
ATOM 2502 C CA . CYS B 1 52 ? -8.812 -21.703 -6.848 1 53.81 52 CYS B CA 1
ATOM 2503 C C . CYS B 1 52 ? -9.117 -22.062 -8.297 1 53.81 52 CYS B C 1
ATOM 2505 O O . CYS B 1 52 ? -8.234 -22.516 -9.031 1 53.81 52 CYS B O 1
ATOM 2507 N N . GLY B 1 53 ? -10.07 -23 -8.531 1 48.19 53 GLY B N 1
ATOM 2508 C CA . GLY B 1 53 ? -10.406 -23.25 -9.922 1 48.19 53 GLY B CA 1
ATOM 2509 C C . GLY B 1 53 ? -9.984 -22.125 -10.852 1 48.19 53 GLY B C 1
ATOM 2510 O O . GLY B 1 53 ? -9.695 -21.016 -10.398 1 48.19 53 GLY B O 1
ATOM 2511 N N . LYS B 1 54 ? -9.391 -22.375 -12.156 1 46.47 54 LYS B N 1
ATOM 2512 C CA . LYS B 1 54 ? -8.938 -21.453 -13.203 1 46.47 54 LYS B CA 1
ATOM 2513 C C . LYS B 1 54 ? -9.82 -20.219 -13.258 1 46.47 54 LYS B C 1
ATOM 2515 O O . LYS B 1 54 ? -9.359 -19.141 -13.641 1 46.47 54 LYS B O 1
ATOM 2520 N N . ASP B 1 55 ? -11.023 -20.469 -13.07 1 49.12 55 ASP B N 1
ATOM 2521 C CA . ASP B 1 55 ? -12 -19.406 -13.32 1 49.12 55 ASP B CA 1
ATOM 2522 C C . ASP B 1 55 ? -12.242 -18.578 -12.062 1 49.12 55 ASP B C 1
ATOM 2524 O O . ASP B 1 55 ? -13.359 -18.125 -11.828 1 49.12 55 ASP B O 1
ATOM 2528 N N . ILE B 1 56 ? -11.211 -18.422 -11.211 1 63.03 56 ILE B N 1
ATOM 2529 C CA . ILE B 1 56 ? -11.531 -17.688 -9.992 1 63.03 56 ILE B CA 1
ATOM 2530 C C . ILE B 1 56 ? -11.672 -16.203 -10.32 1 63.03 56 ILE B C 1
ATOM 2532 O O . ILE B 1 56 ? -10.766 -15.586 -10.883 1 63.03 56 ILE B O 1
ATOM 2536 N N . ALA B 1 57 ? -12.844 -15.789 -10.227 1 79.25 57 ALA B N 1
ATOM 2537 C CA . ALA B 1 57 ? -13.242 -14.406 -10.477 1 79.25 57 ALA B CA 1
ATOM 2538 C C . ALA B 1 57 ? -12.258 -13.43 -9.852 1 79.25 57 ALA B C 1
ATOM 2540 O O . ALA B 1 57 ? -11.906 -12.414 -10.461 1 79.25 57 ALA B O 1
ATOM 2541 N N . ALA B 1 58 ? -11.664 -13.844 -8.758 1 86.62 58 ALA B N 1
ATOM 2542 C CA . ALA B 1 58 ? -10.758 -12.938 -8.062 1 86.62 58 ALA B CA 1
ATOM 2543 C C . ALA B 1 58 ? -9.438 -12.797 -8.82 1 86.62 58 ALA B C 1
ATOM 2545 O O . ALA B 1 58 ? -8.914 -11.688 -8.961 1 86.62 58 ALA B O 1
ATOM 2546 N N . ALA B 1 59 ? -8.953 -13.875 -9.312 1 88.25 59 ALA B N 1
ATOM 2547 C CA . ALA B 1 59 ? -7.699 -13.852 -10.062 1 88.25 59 ALA B CA 1
ATOM 2548 C C . ALA B 1 59 ? -7.852 -13.055 -11.359 1 88.25 59 ALA B C 1
ATOM 2550 O O . ALA B 1 59 ? -6.973 -12.266 -11.719 1 88.25 59 ALA B O 1
ATOM 2551 N N . SER B 1 60 ? -8.906 -13.289 -12.039 1 89.06 60 SER B N 1
ATOM 2552 C CA . SER B 1 60 ? -9.172 -12.562 -13.273 1 89.06 60 SER B CA 1
ATOM 2553 C C . SER B 1 60 ? -9.32 -11.062 -13.008 1 89.06 60 SER B C 1
ATOM 2555 O O . SER B 1 60 ? -8.828 -10.242 -13.781 1 89.06 60 SER B O 1
ATOM 2557 N N . ARG B 1 61 ? -9.953 -10.758 -11.93 1 90.12 61 ARG B N 1
ATOM 2558 C CA . ARG B 1 61 ? -10.148 -9.359 -11.57 1 90.12 61 ARG B CA 1
ATOM 2559 C C . ARG B 1 61 ? -8.82 -8.688 -11.25 1 90.12 61 ARG B C 1
ATOM 2561 O O . ARG B 1 61 ? -8.562 -7.562 -11.695 1 90.12 61 ARG B O 1
ATOM 2568 N N . ILE B 1 62 ? -8.016 -9.383 -10.5 1 92.81 62 ILE B N 1
ATOM 2569 C CA . ILE B 1 62 ? -6.711 -8.844 -10.141 1 92.81 62 ILE B CA 1
ATOM 2570 C C . ILE B 1 62 ? -5.875 -8.633 -11.406 1 92.81 62 ILE B C 1
ATOM 2572 O O . ILE B 1 62 ? -5.285 -7.57 -11.602 1 92.81 62 ILE B O 1
ATOM 2576 N N . ALA B 1 63 ? -5.914 -9.609 -12.266 1 93.12 63 ALA B N 1
ATOM 2577 C CA . ALA B 1 63 ? -5.16 -9.516 -13.516 1 93.12 63 ALA B CA 1
ATOM 2578 C C . ALA B 1 63 ? -5.656 -8.352 -14.367 1 93.12 63 ALA B C 1
ATOM 2580 O O . ALA B 1 63 ? -4.859 -7.539 -14.844 1 93.12 63 ALA B O 1
ATOM 2581 N N . SER B 1 64 ? -6.91 -8.273 -14.492 1 92.75 64 SER B N 1
ATOM 2582 C CA . SER B 1 64 ? -7.5 -7.223 -15.312 1 92.75 64 SER B CA 1
ATOM 2583 C C . SER B 1 64 ? -7.172 -5.84 -14.758 1 92.75 64 SER B C 1
ATOM 2585 O O . SER B 1 64 ? -6.875 -4.918 -15.523 1 92.75 64 SER B O 1
ATOM 2587 N N . ALA B 1 65 ? -7.273 -5.75 -13.469 1 92.06 65 ALA B N 1
ATOM 2588 C CA . ALA B 1 65 ? -6.969 -4.473 -12.844 1 92.06 65 ALA B CA 1
ATOM 2589 C C . ALA B 1 65 ? -5.504 -4.094 -13.047 1 92.06 65 ALA B C 1
ATOM 2591 O O . ALA B 1 65 ? -5.184 -2.93 -13.289 1 92.06 65 ALA B O 1
ATOM 2592 N N . LEU B 1 66 ? -4.629 -5.02 -12.953 1 94.62 66 LEU B N 1
ATOM 2593 C CA . LEU B 1 66 ? -3.211 -4.77 -13.188 1 94.62 66 LEU B CA 1
ATOM 2594 C C . LEU B 1 66 ? -2.967 -4.344 -14.633 1 94.62 66 LEU B C 1
ATOM 2596 O O . LEU B 1 66 ? -2.195 -3.416 -14.883 1 94.62 66 LEU B O 1
ATOM 2600 N N . VAL B 1 67 ? -3.646 -4.965 -15.523 1 95.12 67 VAL B N 1
ATOM 2601 C CA . VAL B 1 67 ? -3.52 -4.629 -16.938 1 95.12 67 VAL B CA 1
ATOM 2602 C C . VAL B 1 67 ? -4.02 -3.207 -17.188 1 95.12 67 VAL B C 1
ATOM 2604 O O . VAL B 1 67 ? -3.385 -2.432 -17.906 1 95.12 67 VAL B O 1
ATOM 2607 N N . ALA B 1 68 ? -5.082 -2.893 -16.531 1 91.94 68 ALA B N 1
ATOM 2608 C CA . ALA B 1 68 ? -5.633 -1.545 -16.641 1 91.94 68 ALA B CA 1
ATOM 2609 C C . ALA B 1 68 ? -4.648 -0.505 -16.109 1 91.94 68 ALA B C 1
ATOM 2611 O O . ALA B 1 68 ? -4.699 0.664 -16.5 1 91.94 68 ALA B O 1
ATOM 2612 N N . ASN B 1 69 ? -3.801 -0.971 -15.273 1 91.12 69 ASN B N 1
ATOM 2613 C CA . ASN B 1 69 ? -2.801 -0.071 -14.711 1 91.12 69 ASN B CA 1
ATOM 2614 C C . ASN B 1 69 ? -1.47 -0.176 -15.445 1 91.12 69 ASN B C 1
ATOM 2616 O O . ASN B 1 69 ? -0.435 0.249 -14.93 1 91.12 69 ASN B O 1
ATOM 2620 N N . GLY B 1 70 ? -1.436 -0.868 -16.594 1 91.75 70 GLY B N 1
ATOM 2621 C CA . GLY B 1 70 ? -0.302 -0.789 -17.5 1 91.75 70 GLY B CA 1
ATOM 2622 C C . GLY B 1 70 ? 0.635 -1.978 -17.391 1 91.75 70 GLY B C 1
ATOM 2623 O O . GLY B 1 70 ? 1.746 -1.951 -17.922 1 91.75 70 GLY B O 1
ATOM 2624 N N . PHE B 1 71 ? 0.207 -3.064 -16.766 1 94.94 71 PHE B N 1
ATOM 2625 C CA . PHE B 1 71 ? 1.053 -4.242 -16.609 1 94.94 71 PHE B CA 1
ATOM 2626 C C . PHE B 1 71 ? 0.589 -5.359 -17.531 1 94.94 71 PHE B C 1
ATOM 2628 O O . PHE B 1 71 ? -0.612 -5.539 -17.75 1 94.94 71 PHE B O 1
ATOM 2635 N N . ALA B 1 72 ? 1.528 -6.062 -18.062 1 96.38 72 ALA B N 1
ATOM 2636 C CA . ALA B 1 72 ? 1.192 -7.332 -18.703 1 96.38 72 ALA B CA 1
ATOM 2637 C C . ALA B 1 72 ? 1.199 -8.477 -17.703 1 96.38 72 ALA B C 1
ATOM 2639 O O . ALA B 1 72 ? 2.133 -8.602 -16.906 1 96.38 72 ALA B O 1
ATOM 2640 N N . VAL B 1 73 ? 0.148 -9.266 -17.75 1 96.5 73 VAL B N 1
ATOM 2641 C CA . VAL B 1 73 ? 0.016 -10.281 -16.703 1 96.5 73 VAL B CA 1
ATOM 2642 C C . VAL B 1 73 ? -0.111 -11.664 -17.328 1 96.5 73 VAL B C 1
ATOM 2644 O O . VAL B 1 73 ? -0.974 -11.883 -18.188 1 96.5 73 VAL B O 1
ATOM 2647 N N . LEU B 1 74 ? 0.804 -12.562 -16.953 1 95.88 74 LEU B N 1
ATOM 2648 C CA . LEU B 1 74 ? 0.67 -13.977 -17.281 1 95.88 74 LEU B CA 1
ATOM 2649 C C . LEU B 1 74 ? 0.195 -14.766 -16.062 1 95.88 74 LEU B C 1
ATOM 2651 O O . LEU B 1 74 ? 0.825 -14.719 -15.008 1 95.88 74 LEU B O 1
ATOM 2655 N N . ARG B 1 75 ? -0.926 -15.352 -16.203 1 90.88 75 ARG B N 1
ATOM 2656 C CA . ARG B 1 75 ? -1.396 -16.328 -15.211 1 90.88 75 ARG B CA 1
ATOM 2657 C C . ARG B 1 75 ? -1.562 -17.703 -15.836 1 90.88 75 ARG B C 1
ATOM 2659 O O . ARG B 1 75 ? -1.846 -17.828 -17.031 1 90.88 75 ARG B O 1
ATOM 2666 N N . PHE B 1 76 ? -1.301 -18.672 -15.086 1 76.75 76 PHE B N 1
ATOM 2667 C CA . PHE B 1 76 ? -1.459 -20 -15.672 1 76.75 76 PHE B CA 1
ATOM 2668 C C . PHE B 1 76 ? -1.96 -21 -14.633 1 76.75 76 PHE B C 1
ATOM 2670 O O . PHE B 1 76 ? -1.925 -20.719 -13.43 1 76.75 76 PHE B O 1
ATOM 2677 N N . ASP B 1 77 ? -2.609 -22 -15.148 1 64.38 77 ASP B N 1
ATOM 2678 C CA . ASP B 1 77 ? -3.072 -23.125 -14.32 1 64.38 77 ASP B CA 1
ATOM 2679 C C . ASP B 1 77 ? -1.955 -24.141 -14.094 1 64.38 77 ASP B C 1
ATOM 2681 O O . ASP B 1 77 ? -1.257 -24.516 -15.031 1 64.38 77 ASP B O 1
ATOM 2685 N N . PHE B 1 78 ? -1.658 -24.297 -12.945 1 57.31 78 PHE B N 1
ATOM 2686 C CA . PHE B 1 78 ? -0.561 -25.203 -12.609 1 57.31 78 PHE B CA 1
ATOM 2687 C C . PHE B 1 78 ? -0.881 -26.625 -13.039 1 57.31 78 PHE B C 1
ATOM 2689 O O . PHE B 1 78 ? -0.027 -27.5 -12.953 1 57.31 78 PHE B O 1
ATOM 2696 N N . THR B 1 79 ? -2.111 -26.766 -13.625 1 56.31 79 THR B N 1
ATOM 2697 C CA . THR B 1 79 ? -2.463 -28.125 -14.031 1 56.31 79 THR B CA 1
ATOM 2698 C C . THR B 1 79 ? -2.119 -28.359 -15.5 1 56.31 79 THR B C 1
ATOM 2700 O O . THR B 1 79 ? -2.383 -27.5 -16.344 1 56.31 79 THR B O 1
ATOM 2703 N N . GLY B 1 80 ? -1.122 -29.156 -15.898 1 48.91 80 GLY B N 1
ATOM 2704 C CA . GLY B 1 80 ? -0.755 -29.531 -17.25 1 48.91 80 GLY B CA 1
ATOM 2705 C C . GLY B 1 80 ? -1.943 -29.953 -18.094 1 48.91 80 GLY B C 1
ATOM 2706 O O . GLY B 1 80 ? -2.951 -30.438 -17.562 1 48.91 80 GLY B O 1
ATOM 2707 N N . LEU B 1 81 ? -2.275 -29.344 -19.375 1 44.25 81 LEU B N 1
ATOM 2708 C CA . LEU B 1 81 ? -3.35 -29.719 -20.297 1 44.25 81 LEU B CA 1
ATOM 2709 C C . LEU B 1 81 ? -3.494 -31.234 -20.359 1 44.25 81 LEU B C 1
ATOM 2711 O O . LEU B 1 81 ? -4.586 -31.75 -20.609 1 44.25 81 LEU B O 1
ATOM 2715 N N . GLY B 1 82 ? -2.479 -31.891 -20.625 1 41.16 82 GLY B N 1
ATOM 2716 C CA . GLY B 1 82 ? -2.52 -33.312 -20.891 1 41.16 82 GLY B CA 1
ATOM 2717 C C . GLY B 1 82 ? -2.992 -34.125 -19.703 1 41.16 82 GLY B C 1
ATOM 2718 O O . GLY B 1 82 ? -2.984 -35.375 -19.734 1 41.16 82 GLY B O 1
ATOM 2719 N N . SER B 1 83 ? -2.764 -33.656 -18.531 1 41.44 83 SER B N 1
ATOM 2720 C CA . SER B 1 83 ? -3.287 -34.625 -17.547 1 41.44 83 SER B CA 1
ATOM 2721 C C . SER B 1 83 ? -4.805 -34.75 -17.656 1 41.44 83 SER B C 1
ATOM 2723 O O . SER B 1 83 ? -5.52 -33.75 -17.609 1 41.44 83 SER B O 1
ATOM 2725 N N . SER B 1 84 ? -5.277 -35.562 -18.5 1 34.56 84 SER B N 1
ATOM 2726 C CA . SER B 1 84 ? -6.66 -36.031 -18.438 1 34.56 84 SER B CA 1
ATOM 2727 C C . SER B 1 84 ? -7.305 -35.688 -17.109 1 34.56 84 SER B C 1
ATOM 2729 O O . SER B 1 84 ? -8.375 -35.062 -17.078 1 34.56 84 SER B O 1
ATOM 2731 N N . GLU B 1 85 ? -7.598 -36.875 -16.219 1 33.81 85 GLU B N 1
ATOM 2732 C CA . GLU B 1 85 ? -8.367 -36.938 -14.984 1 33.81 85 GLU B CA 1
ATOM 2733 C C . GLU B 1 85 ? -7.883 -35.875 -13.992 1 33.81 85 GLU B C 1
ATOM 2735 O O . GLU B 1 85 ? -6.762 -35.375 -14.102 1 33.81 85 GLU B O 1
ATOM 2740 N N . GLY B 1 86 ? -8.75 -35.438 -12.914 1 36.28 86 GLY B N 1
ATOM 2741 C CA . GLY B 1 86 ? -9.016 -34.812 -11.617 1 36.28 86 GLY B CA 1
ATOM 2742 C C . GLY B 1 86 ? -7.805 -34.812 -10.703 1 36.28 86 GLY B C 1
ATOM 2743 O O . GLY B 1 86 ? -7.922 -34.5 -9.516 1 36.28 86 GLY B O 1
ATOM 2744 N N . SER B 1 87 ? -6.781 -35.719 -10.977 1 37.78 87 SER B N 1
ATOM 2745 C CA . SER B 1 87 ? -5.895 -35.969 -9.844 1 37.78 87 SER B CA 1
ATOM 2746 C C . SER B 1 87 ? -4.855 -34.875 -9.695 1 37.78 87 SER B C 1
ATOM 2748 O O . SER B 1 87 ? -3.926 -34.75 -10.492 1 37.78 87 SER B O 1
ATOM 2750 N N . PHE B 1 88 ? -5.203 -33.594 -9.453 1 43.09 88 PHE B N 1
ATOM 2751 C CA . PHE B 1 88 ? -4.293 -32.625 -8.828 1 43.09 88 PHE B CA 1
ATOM 2752 C C . PHE B 1 88 ? -3.191 -33.344 -8.062 1 43.09 88 PHE B C 1
ATOM 2754 O O . PHE B 1 88 ? -2.424 -32.719 -7.328 1 43.09 88 PHE B O 1
ATOM 2761 N N . SER B 1 89 ? -3.193 -34.781 -8.211 1 41.06 89 SER B N 1
ATOM 2762 C CA . SER B 1 89 ? -2.305 -35.625 -7.426 1 41.06 89 SER B CA 1
ATOM 2763 C C . SER B 1 89 ? -0.844 -35.375 -7.801 1 41.06 89 SER B C 1
ATOM 2765 O O . SER B 1 89 ? 0.058 -35.688 -7.012 1 41.06 89 SER B O 1
ATOM 2767 N N . GLU B 1 90 ? -0.572 -34.875 -8.992 1 43.72 90 GLU B N 1
ATOM 2768 C CA . GLU B 1 90 ? 0.84 -34.938 -9.352 1 43.72 90 GLU B CA 1
ATOM 2769 C C . GLU B 1 90 ? 1.515 -33.594 -9.18 1 43.72 90 GLU B C 1
ATOM 2771 O O . GLU B 1 90 ? 2.703 -33.438 -9.469 1 43.72 90 GLU B O 1
ATOM 2776 N N . THR B 1 91 ? 0.805 -32.594 -8.883 1 50.31 91 THR B N 1
ATOM 2777 C CA . THR B 1 91 ? 1.522 -31.328 -8.82 1 50.31 91 THR B CA 1
ATOM 2778 C C . THR B 1 91 ? 2.096 -31.109 -7.422 1 50.31 91 THR B C 1
ATOM 2780 O O . THR B 1 91 ? 1.398 -31.297 -6.422 1 50.31 91 THR B O 1
ATOM 2783 N N . ASN B 1 92 ? 3.459 -31.406 -7.297 1 57.75 92 ASN B N 1
ATOM 2784 C CA . ASN B 1 92 ? 4.152 -31.062 -6.059 1 57.75 92 ASN B CA 1
ATOM 2785 C C . ASN B 1 92 ? 4.652 -29.625 -6.07 1 57.75 92 ASN B C 1
ATOM 2787 O O . ASN B 1 92 ? 4.688 -28.984 -7.121 1 57.75 92 ASN B O 1
ATOM 2791 N N . PHE B 1 93 ? 4.668 -29.062 -4.941 1 61.22 93 PHE B N 1
ATOM 2792 C CA . PHE B 1 93 ? 5.074 -27.672 -4.738 1 61.22 93 PHE B CA 1
ATOM 2793 C C . PHE B 1 93 ? 6.328 -27.344 -5.547 1 61.22 93 PHE B C 1
ATOM 2795 O O . PHE B 1 93 ? 6.418 -26.297 -6.168 1 61.22 93 PHE B O 1
ATOM 2802 N N . SER B 1 94 ? 7.25 -28.344 -5.59 1 60.66 94 SER B N 1
ATOM 2803 C CA . SER B 1 94 ? 8.477 -28.125 -6.348 1 60.66 94 SER B CA 1
ATOM 2804 C C . SER B 1 94 ? 8.188 -27.969 -7.836 1 60.66 94 SER B C 1
ATOM 2806 O O . SER B 1 94 ? 8.781 -27.125 -8.5 1 60.66 94 SER B O 1
ATOM 2808 N N . SER B 1 95 ? 7.254 -28.75 -8.219 1 64.56 95 SER B N 1
ATOM 2809 C CA . SER B 1 95 ? 6.898 -28.641 -9.633 1 64.56 95 SER B CA 1
ATOM 2810 C C . SER B 1 95 ? 6.203 -27.328 -9.922 1 64.56 95 SER B C 1
ATOM 2812 O O . SER B 1 95 ? 6.398 -26.734 -10.992 1 64.56 95 SER B O 1
ATOM 2814 N N . ASN B 1 96 ? 5.559 -26.859 -8.883 1 73 96 ASN B N 1
ATOM 2815 C CA . ASN B 1 96 ? 4.887 -25.578 -9.07 1 73 96 ASN B CA 1
ATOM 2816 C C . ASN B 1 96 ? 5.887 -24.422 -9.172 1 73 96 ASN B C 1
ATOM 2818 O O . ASN B 1 96 ? 5.703 -23.516 -9.977 1 73 96 ASN B O 1
ATOM 2822 N N . VAL B 1 97 ? 6.945 -24.562 -8.344 1 82.19 97 VAL B N 1
ATOM 2823 C CA . VAL B 1 97 ? 7.996 -23.547 -8.43 1 82.19 97 VAL B CA 1
ATOM 2824 C C . VAL B 1 97 ? 8.68 -23.625 -9.797 1 82.19 97 VAL B C 1
ATOM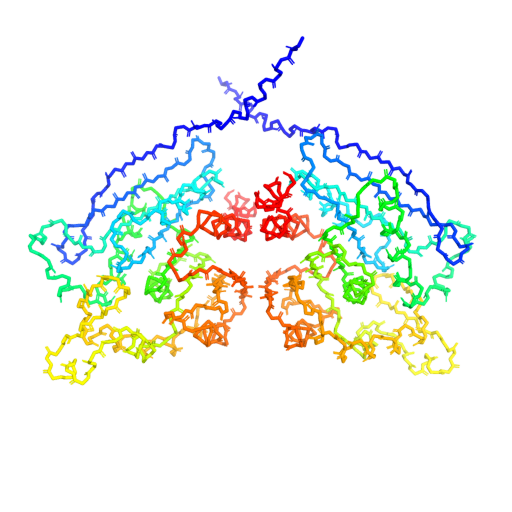 2826 O O . VAL B 1 97 ? 8.945 -22.609 -10.43 1 82.19 97 VAL B O 1
ATOM 2829 N N . GLU B 1 98 ? 8.906 -24.875 -10.242 1 85.38 98 GLU B N 1
ATOM 2830 C CA . GLU B 1 98 ? 9.523 -25.062 -11.555 1 85.38 98 GLU B CA 1
ATOM 2831 C C . GLU B 1 98 ? 8.625 -24.547 -12.672 1 85.38 98 GLU B C 1
ATOM 2833 O O . GLU B 1 98 ? 9.109 -24.047 -13.688 1 85.38 98 GLU B O 1
ATOM 2838 N N . ASP B 1 99 ? 7.348 -24.703 -12.453 1 87.19 99 ASP B N 1
ATOM 2839 C CA . ASP B 1 99 ? 6.398 -24.188 -13.43 1 87.19 99 ASP B CA 1
ATOM 2840 C C . ASP B 1 99 ? 6.492 -22.672 -13.539 1 87.19 99 ASP B C 1
ATOM 2842 O O . ASP B 1 99 ? 6.41 -22.109 -14.633 1 87.19 99 ASP B O 1
ATOM 2846 N N . LEU B 1 100 ? 6.68 -22.047 -12.406 1 90.75 100 LEU B N 1
ATOM 2847 C CA . LEU B 1 100 ? 6.832 -20.609 -12.391 1 90.75 100 LEU B CA 1
ATOM 2848 C C . LEU B 1 100 ? 8.109 -20.188 -13.117 1 90.75 100 LEU B C 1
ATOM 2850 O O . LEU B 1 100 ? 8.102 -19.219 -13.883 1 90.75 100 LEU B O 1
ATOM 2854 N N . VAL B 1 101 ? 9.164 -20.891 -12.867 1 93.06 101 VAL B N 1
ATOM 2855 C CA . VAL B 1 101 ? 10.438 -20.594 -13.516 1 93.06 101 VAL B CA 1
ATOM 2856 C C . VAL B 1 101 ? 10.312 -20.812 -15.023 1 93.06 101 VAL B C 1
ATOM 2858 O O . VAL B 1 101 ? 10.797 -20 -15.812 1 93.06 101 VAL B O 1
ATOM 2861 N N . ALA B 1 102 ? 9.617 -21.859 -15.398 1 93.81 102 ALA B N 1
ATOM 2862 C CA . ALA B 1 102 ? 9.398 -22.141 -16.812 1 93.81 102 ALA B CA 1
ATOM 2863 C C . ALA B 1 102 ? 8.57 -21.047 -17.469 1 93.81 102 ALA B C 1
ATOM 2865 O O . ALA B 1 102 ? 8.844 -20.641 -18.609 1 93.81 102 ALA B O 1
ATOM 2866 N N . ALA B 1 103 ? 7.559 -20.594 -16.766 1 94.62 103 ALA B N 1
ATOM 2867 C CA . ALA B 1 103 ? 6.742 -19.484 -17.266 1 94.62 103 ALA B CA 1
ATOM 2868 C C . ALA B 1 103 ? 7.578 -18.219 -17.453 1 94.62 103 ALA B C 1
ATOM 2870 O O . ALA B 1 103 ? 7.441 -17.531 -18.453 1 94.62 103 ALA B O 1
ATOM 2871 N N . ALA B 1 104 ? 8.43 -17.953 -16.5 1 96.75 104 ALA B N 1
ATOM 2872 C CA . ALA B 1 104 ? 9.328 -16.797 -16.594 1 96.75 104 ALA B CA 1
ATOM 2873 C C . ALA B 1 104 ? 10.266 -16.922 -17.797 1 96.75 104 ALA B C 1
ATOM 2875 O O . ALA B 1 104 ? 10.508 -15.953 -18.516 1 96.75 104 ALA B O 1
ATOM 2876 N N . ASP B 1 105 ? 10.758 -18.125 -17.984 1 96.88 105 ASP B N 1
ATOM 2877 C CA . ASP B 1 105 ? 11.633 -18.375 -19.125 1 96.88 105 ASP B CA 1
ATOM 2878 C C . ASP B 1 105 ? 10.906 -18.156 -20.453 1 96.88 105 ASP B C 1
ATOM 2880 O O . ASP B 1 105 ? 11.469 -17.594 -21.391 1 96.88 105 ASP B O 1
ATOM 2884 N N . TYR B 1 106 ? 9.711 -18.609 -20.484 1 96.19 106 TYR B N 1
ATOM 2885 C CA . TYR B 1 106 ? 8.906 -18.391 -21.688 1 96.19 106 TYR B CA 1
ATOM 2886 C C . TYR B 1 106 ? 8.742 -16.891 -21.969 1 96.19 106 TYR B C 1
ATOM 2888 O O . TYR B 1 106 ? 8.945 -16.453 -23.094 1 96.19 106 TYR B O 1
ATOM 2896 N N . LEU B 1 107 ? 8.383 -16.109 -20.938 1 97.06 107 LEU B N 1
ATOM 2897 C CA . LEU B 1 107 ? 8.234 -14.672 -21.094 1 97.06 107 LEU B CA 1
ATOM 2898 C C . LEU B 1 107 ? 9.547 -14.039 -21.547 1 97.06 107 LEU B C 1
ATOM 2900 O O . LEU B 1 107 ? 9.555 -13.211 -22.453 1 97.06 107 LEU B O 1
ATOM 2904 N N . ARG B 1 108 ? 10.609 -14.477 -20.922 1 96.62 108 ARG B N 1
ATOM 2905 C CA . ARG B 1 108 ? 11.938 -13.953 -21.234 1 96.62 108 ARG B CA 1
ATOM 2906 C C . ARG B 1 108 ? 12.266 -14.133 -22.719 1 96.62 108 ARG B C 1
ATOM 2908 O O . ARG B 1 108 ? 12.812 -13.234 -23.344 1 96.62 108 ARG B O 1
ATOM 2915 N N . THR B 1 109 ? 11.906 -15.219 -23.25 1 96.94 109 THR B N 1
ATOM 2916 C CA . THR B 1 109 ? 12.273 -15.609 -24.609 1 96.94 109 THR B CA 1
ATOM 2917 C C . THR B 1 109 ? 11.352 -14.938 -25.625 1 96.94 109 THR B C 1
ATOM 2919 O O . THR B 1 109 ? 11.805 -14.516 -26.688 1 96.94 109 THR B O 1
ATOM 2922 N N . HIS B 1 110 ? 10.078 -14.781 -25.328 1 96.81 110 HIS B N 1
ATOM 2923 C CA . HIS B 1 110 ? 9.109 -14.398 -26.344 1 96.81 110 HIS B CA 1
ATOM 2924 C C . HIS B 1 110 ? 8.602 -12.977 -26.125 1 96.81 110 HIS B C 1
ATOM 2926 O O . HIS B 1 110 ? 8.039 -12.359 -27.031 1 96.81 110 HIS B O 1
ATOM 2932 N N . TYR B 1 111 ? 8.812 -12.477 -24.906 1 95.81 111 TYR B N 1
ATOM 2933 C CA . TYR B 1 111 ? 8.414 -11.125 -24.516 1 95.81 111 TYR B CA 1
ATOM 2934 C C . TYR B 1 111 ? 9.508 -10.453 -23.688 1 95.81 111 TYR B C 1
ATOM 2936 O O . TYR B 1 111 ? 10.625 -10.242 -24.172 1 95.81 111 TYR B O 1
ATOM 2944 N N . GLN B 1 112 ? 9.203 -10.125 -22.484 1 95.88 112 GLN B N 1
ATOM 2945 C CA . GLN B 1 112 ? 10.156 -9.641 -21.484 1 95.88 112 GLN B CA 1
ATOM 2946 C C . GLN B 1 112 ? 10.078 -10.461 -20.203 1 95.88 112 GLN B C 1
ATOM 2948 O O . GLN B 1 112 ? 9 -10.93 -19.828 1 95.88 112 GLN B O 1
ATOM 2953 N N . ALA B 1 113 ? 11.242 -10.555 -19.578 1 96.88 113 ALA B N 1
ATOM 2954 C CA . ALA B 1 113 ? 11.25 -11.258 -18.297 1 96.88 113 ALA B CA 1
ATOM 2955 C C . ALA B 1 113 ? 10.328 -10.57 -17.297 1 96.88 113 ALA B C 1
ATOM 2957 O O . ALA B 1 113 ? 10.234 -9.336 -17.266 1 96.88 113 ALA B O 1
ATOM 2958 N N . PRO B 1 114 ? 9.648 -11.352 -16.469 1 97.19 114 PRO B N 1
ATOM 2959 C CA . PRO B 1 114 ? 8.812 -10.711 -15.453 1 97.19 114 PRO B CA 1
ATOM 2960 C C . PRO B 1 114 ? 9.617 -9.93 -14.422 1 97.19 114 PRO B C 1
ATOM 2962 O O . PRO B 1 114 ? 10.68 -10.383 -13.992 1 97.19 114 PRO B O 1
ATOM 2965 N N . VAL B 1 115 ? 9.148 -8.742 -14.062 1 96.12 115 VAL B N 1
ATOM 2966 C CA . VAL B 1 115 ? 9.828 -7.887 -13.094 1 96.12 115 VAL B CA 1
ATOM 2967 C C . VAL B 1 115 ? 9.047 -7.883 -11.781 1 96.12 115 VAL B C 1
ATOM 2969 O O . VAL B 1 115 ? 9.555 -7.418 -10.758 1 96.12 115 VAL B O 1
ATOM 2972 N N . LEU B 1 116 ? 7.852 -8.453 -11.805 1 97.06 116 LEU B N 1
ATOM 2973 C CA . LEU B 1 116 ? 6.973 -8.555 -10.648 1 97.06 116 LEU B CA 1
ATOM 2974 C C . LEU B 1 116 ? 6.336 -9.938 -10.562 1 97.06 116 LEU B C 1
ATOM 2976 O O . LEU B 1 116 ? 5.82 -10.445 -11.555 1 97.06 116 LEU B O 1
ATOM 2980 N N . LEU B 1 117 ? 6.453 -10.57 -9.414 1 96.06 117 LEU B N 1
ATOM 2981 C CA . LEU B 1 117 ? 5.73 -11.805 -9.125 1 96.06 117 LEU B CA 1
ATOM 2982 C C . LEU B 1 117 ? 4.609 -11.555 -8.117 1 96.06 117 LEU B C 1
ATOM 2984 O O . LEU B 1 117 ? 4.801 -10.828 -7.141 1 96.06 117 LEU B O 1
ATOM 2988 N N . ILE B 1 118 ? 3.453 -12.094 -8.414 1 96.44 118 ILE B N 1
ATOM 2989 C CA . ILE B 1 118 ? 2.328 -12.039 -7.484 1 96.44 118 ILE B CA 1
ATOM 2990 C C . ILE B 1 118 ? 1.849 -13.461 -7.172 1 96.44 118 ILE B C 1
ATOM 2992 O O . ILE B 1 118 ? 1.724 -14.289 -8.07 1 96.44 118 ILE B O 1
ATOM 2996 N N . GLY B 1 119 ? 1.62 -13.711 -5.938 1 93.31 119 GLY B N 1
ATOM 2997 C CA . GLY B 1 119 ? 1.11 -15.016 -5.543 1 93.31 119 GLY B CA 1
ATOM 2998 C C . GLY B 1 119 ? 0.012 -14.93 -4.5 1 93.31 119 GLY B C 1
ATOM 2999 O O . GLY B 1 119 ? 0.123 -14.18 -3.531 1 93.31 119 GLY B O 1
ATOM 3000 N N . HIS B 1 120 ? -1.003 -15.688 -4.738 1 90.75 120 HIS B N 1
ATOM 3001 C CA . HIS B 1 120 ? -2.119 -15.773 -3.803 1 90.75 120 HIS B CA 1
ATOM 3002 C C . HIS B 1 120 ? -2.143 -17.125 -3.105 1 90.75 120 HIS B C 1
ATOM 3004 O O . HIS B 1 120 ? -2.018 -18.172 -3.756 1 90.75 120 HIS B O 1
ATOM 3010 N N . SER B 1 121 ? -2.404 -17.047 -1.77 1 87.38 121 SER B N 1
ATOM 3011 C CA . SER B 1 121 ? -2.467 -18.266 -0.972 1 87.38 121 SER B CA 1
ATOM 3012 C C . SER B 1 121 ? -1.2 -19.094 -1.136 1 87.38 121 SER B C 1
ATOM 3014 O O . SER B 1 121 ? -0.095 -18.609 -0.877 1 87.38 121 SER B O 1
ATOM 3016 N N . LEU B 1 122 ? -1.254 -20.375 -1.571 1 79.69 122 LEU B N 1
ATOM 3017 C CA . LEU B 1 122 ? -0.085 -21.234 -1.768 1 79.69 122 LEU B CA 1
ATOM 3018 C C . LEU B 1 122 ? 0.791 -20.703 -2.896 1 79.69 122 LEU B C 1
ATOM 3020 O O . LEU B 1 122 ? 2.008 -20.891 -2.889 1 79.69 122 LEU B O 1
ATOM 3024 N N . GLY B 1 123 ? 0.189 -19.953 -3.822 1 84.69 123 GLY B N 1
ATOM 3025 C CA . GLY B 1 123 ? 0.952 -19.281 -4.859 1 84.69 123 GLY B CA 1
ATOM 3026 C C . GLY B 1 123 ? 1.93 -18.266 -4.312 1 84.69 123 GLY B C 1
ATOM 3027 O O . GLY B 1 123 ? 2.975 -18 -4.918 1 84.69 123 GLY B O 1
ATOM 3028 N N . GLY B 1 124 ? 1.527 -17.672 -3.143 1 88.44 124 GLY B N 1
ATOM 3029 C CA . GLY B 1 124 ? 2.426 -16.734 -2.48 1 88.44 124 GLY B CA 1
ATOM 3030 C C . GLY B 1 124 ? 3.709 -17.391 -1.998 1 88.44 124 GLY B C 1
ATOM 3031 O O . GLY B 1 124 ? 4.793 -16.828 -2.162 1 88.44 124 GLY B O 1
ATOM 3032 N N . ALA B 1 125 ? 3.57 -18.531 -1.448 1 82.94 125 ALA B N 1
ATOM 3033 C CA . ALA B 1 125 ? 4.754 -19.297 -1.039 1 82.94 125 ALA B CA 1
ATOM 3034 C C . ALA B 1 125 ? 5.605 -19.672 -2.246 1 82.94 125 ALA B C 1
ATOM 3036 O O . ALA B 1 125 ? 6.832 -19.594 -2.203 1 82.94 125 ALA B O 1
ATOM 3037 N N . ALA B 1 126 ? 4.98 -20 -3.289 1 83.31 126 ALA B N 1
ATOM 3038 C CA . ALA B 1 126 ? 5.672 -20.453 -4.492 1 83.31 126 ALA B CA 1
ATOM 3039 C C . ALA B 1 126 ? 6.469 -19.312 -5.125 1 83.31 126 ALA B C 1
ATOM 3041 O O . ALA B 1 126 ? 7.609 -19.516 -5.551 1 83.31 126 ALA B O 1
ATOM 3042 N N . VAL B 1 127 ? 5.875 -18.125 -5.184 1 89.5 127 VAL B N 1
ATOM 3043 C CA . VAL B 1 127 ? 6.559 -17.031 -5.863 1 89.5 127 VAL B CA 1
ATOM 3044 C C . VAL B 1 127 ? 7.758 -16.578 -5.031 1 89.5 127 VAL B C 1
ATOM 3046 O O . VAL B 1 127 ? 8.766 -16.125 -5.578 1 89.5 127 VAL B O 1
ATOM 3049 N N . LEU B 1 128 ? 7.68 -16.703 -3.721 1 88.25 128 LEU B N 1
ATOM 3050 C CA . LEU B 1 128 ? 8.812 -16.344 -2.871 1 88.25 128 LEU B CA 1
ATOM 3051 C C . LEU B 1 128 ? 10.016 -17.234 -3.16 1 88.25 128 LEU B C 1
ATOM 3053 O O . LEU B 1 128 ? 11.156 -16.781 -3.152 1 88.25 128 LEU B O 1
ATOM 3057 N N . LEU B 1 129 ? 9.758 -18.453 -3.492 1 83.44 129 LEU B N 1
ATOM 3058 C CA . LEU B 1 129 ? 10.828 -19.391 -3.82 1 83.44 129 LEU B CA 1
ATOM 3059 C C . LEU B 1 129 ? 11.305 -19.188 -5.254 1 83.44 129 LEU B C 1
ATOM 3061 O O . LEU B 1 129 ? 12.508 -19.188 -5.52 1 83.44 129 LEU B O 1
ATOM 3065 N N . ALA B 1 130 ? 10.391 -19.031 -6.145 1 87.69 130 ALA B N 1
ATOM 3066 C CA . ALA B 1 130 ? 10.719 -18.875 -7.559 1 87.69 130 ALA B CA 1
ATOM 3067 C C . ALA B 1 130 ? 11.555 -17.625 -7.801 1 87.69 130 ALA B C 1
ATOM 3069 O O . ALA B 1 130 ? 12.383 -17.594 -8.711 1 87.69 130 ALA B O 1
ATOM 3070 N N . ALA B 1 131 ? 11.312 -16.625 -6.996 1 90.12 131 ALA B N 1
ATOM 3071 C CA . ALA B 1 131 ? 11.992 -15.336 -7.156 1 90.12 131 ALA B CA 1
ATOM 3072 C C . ALA B 1 131 ? 13.508 -15.5 -7.07 1 90.12 131 ALA B C 1
ATOM 3074 O O . ALA B 1 131 ? 14.258 -14.742 -7.688 1 90.12 131 ALA B O 1
ATOM 3075 N N . LYS B 1 132 ? 13.945 -16.469 -6.375 1 86.31 132 LYS B N 1
ATOM 3076 C CA . LYS B 1 132 ? 15.375 -16.719 -6.223 1 86.31 132 LYS B CA 1
ATOM 3077 C C . LYS B 1 132 ? 15.992 -17.203 -7.535 1 86.31 132 LYS B C 1
ATOM 3079 O O . LYS B 1 132 ? 17.203 -17.047 -7.75 1 86.31 132 LYS B O 1
ATOM 3084 N N . LYS B 1 133 ? 15.195 -17.703 -8.375 1 88.44 133 LYS B N 1
ATOM 3085 C CA . LYS B 1 133 ? 15.672 -18.297 -9.625 1 88.44 133 LYS B CA 1
ATOM 3086 C C . LYS B 1 133 ? 15.391 -17.375 -10.805 1 88.44 133 LYS B C 1
ATOM 3088 O O . LYS B 1 133 ? 15.805 -17.656 -11.93 1 88.44 133 LYS B O 1
ATOM 3093 N N . ILE B 1 134 ? 14.641 -16.312 -10.555 1 93.44 134 ILE B N 1
ATOM 3094 C CA . ILE B 1 134 ? 14.297 -15.352 -11.602 1 93.44 134 ILE B CA 1
ATOM 3095 C C . ILE B 1 134 ? 14.969 -14.008 -11.305 1 93.44 134 ILE B C 1
ATOM 3097 O O . ILE B 1 134 ? 14.398 -13.164 -10.617 1 93.44 134 ILE B O 1
ATOM 3101 N N . THR B 1 135 ? 16.062 -13.734 -11.883 1 92.25 135 THR B N 1
ATOM 3102 C CA . THR B 1 135 ? 16.969 -12.672 -11.469 1 92.25 135 THR B CA 1
ATOM 3103 C C . THR B 1 135 ? 16.406 -11.305 -11.836 1 92.25 135 THR B C 1
ATOM 3105 O O . THR B 1 135 ? 16.734 -10.305 -11.195 1 92.25 135 THR B O 1
ATOM 3108 N N . GLU B 1 136 ? 15.531 -11.258 -12.82 1 94.5 136 GLU B N 1
ATOM 3109 C CA . GLU B 1 136 ? 15.023 -9.984 -13.312 1 94.5 136 GLU B CA 1
ATOM 3110 C C . GLU B 1 136 ? 13.961 -9.414 -12.375 1 94.5 136 GLU B C 1
ATOM 3112 O O . GLU B 1 136 ? 13.617 -8.234 -12.461 1 94.5 136 GLU B O 1
ATOM 3117 N N . VAL B 1 137 ? 13.445 -10.281 -11.5 1 95.12 137 VAL B N 1
ATOM 3118 C CA . VAL B 1 137 ? 12.375 -9.852 -10.609 1 95.12 137 VAL B CA 1
ATOM 3119 C C . VAL B 1 137 ? 12.891 -8.789 -9.648 1 95.12 137 VAL B C 1
ATOM 3121 O O . VAL B 1 137 ? 13.945 -8.961 -9.039 1 95.12 137 VAL B O 1
ATOM 3124 N N . LYS B 1 138 ? 12.125 -7.727 -9.523 1 94.56 138 LYS B N 1
ATOM 3125 C CA . LYS B 1 138 ? 12.484 -6.621 -8.641 1 94.56 138 LYS B CA 1
ATOM 3126 C C . LYS B 1 138 ? 11.531 -6.527 -7.457 1 94.56 138 LYS B C 1
ATOM 3128 O O . LYS B 1 138 ? 11.859 -5.93 -6.43 1 94.56 138 LYS B O 1
ATOM 3133 N N . ALA B 1 139 ? 10.391 -7.086 -7.676 1 96.19 139 ALA B N 1
ATOM 3134 C CA . ALA B 1 139 ? 9.344 -6.953 -6.66 1 96.19 139 ALA B CA 1
ATOM 3135 C C . ALA B 1 139 ? 8.508 -8.227 -6.566 1 96.19 139 ALA B C 1
ATOM 3137 O O . ALA B 1 139 ? 8.258 -8.891 -7.574 1 96.19 139 ALA B O 1
ATOM 3138 N N . ILE B 1 140 ? 8.055 -8.562 -5.363 1 95.69 140 ILE B N 1
ATOM 3139 C CA . ILE B 1 140 ? 7.207 -9.711 -5.074 1 95.69 140 ILE B CA 1
ATOM 3140 C C . ILE B 1 140 ? 6.016 -9.273 -4.223 1 95.69 140 ILE B C 1
ATOM 3142 O O . ILE B 1 140 ? 6.184 -8.547 -3.242 1 95.69 140 ILE B O 1
ATOM 3146 N N . ALA B 1 141 ? 4.809 -9.648 -4.602 1 97 141 ALA B N 1
ATOM 3147 C CA . ALA B 1 141 ? 3.619 -9.406 -3.789 1 97 141 ALA B CA 1
ATOM 3148 C C . ALA B 1 141 ? 2.93 -10.719 -3.428 1 97 141 ALA B C 1
ATOM 3150 O O . ALA B 1 141 ? 2.652 -11.547 -4.301 1 97 141 ALA B O 1
ATOM 3151 N N . THR B 1 142 ? 2.666 -10.898 -2.162 1 95.25 142 THR B N 1
ATOM 3152 C CA . THR B 1 142 ? 1.927 -12.078 -1.717 1 95.25 142 THR B CA 1
ATOM 3153 C C . THR B 1 142 ? 0.568 -11.68 -1.146 1 95.25 142 THR B C 1
ATOM 3155 O O . THR B 1 142 ? 0.447 -10.648 -0.477 1 95.25 142 THR B O 1
ATOM 3158 N N . ILE B 1 143 ? -0.435 -12.508 -1.43 1 95.69 143 ILE B N 1
ATOM 3159 C CA . ILE B 1 143 ? -1.79 -12.305 -0.93 1 95.69 143 ILE B CA 1
ATOM 3160 C C . ILE B 1 143 ? -2.242 -13.531 -0.145 1 95.69 143 ILE B C 1
ATOM 3162 O O . ILE B 1 143 ? -2.377 -14.617 -0.709 1 95.69 143 ILE B O 1
ATOM 3166 N N . GLY B 1 144 ? -2.439 -13.367 1.15 1 92.44 144 GLY B N 1
ATOM 3167 C CA . GLY B 1 144 ? -2.92 -14.461 1.973 1 92.44 144 GLY B CA 1
ATOM 3168 C C . GLY B 1 144 ? -2.012 -15.68 1.933 1 92.44 144 GLY B C 1
ATOM 3169 O O . GLY B 1 144 ? -2.488 -16.812 1.882 1 92.44 144 GLY B O 1
ATOM 3170 N N . ALA B 1 145 ? -0.706 -15.445 1.922 1 90 145 ALA B N 1
ATOM 3171 C CA . ALA B 1 145 ? 0.245 -16.531 1.726 1 90 145 ALA B CA 1
ATOM 3172 C C . ALA B 1 145 ? 0.651 -17.156 3.059 1 90 145 ALA B C 1
ATOM 3174 O O . ALA B 1 145 ? 0.856 -16.438 4.047 1 90 145 ALA B O 1
ATOM 3175 N N . PRO B 1 146 ? 0.78 -18.438 3.092 1 86.5 146 PRO B N 1
ATOM 3176 C CA . PRO B 1 146 ? 1.363 -19.078 4.27 1 86.5 146 PRO B CA 1
ATOM 3177 C C . PRO B 1 146 ? 2.885 -18.953 4.316 1 86.5 146 PRO B C 1
ATOM 3179 O O . PRO B 1 146 ? 3.527 -18.797 3.275 1 86.5 146 PRO B O 1
ATOM 3182 N N . ALA B 1 147 ? 3.412 -18.953 5.586 1 84 147 ALA B N 1
ATOM 3183 C CA . ALA B 1 147 ? 4.859 -18.922 5.785 1 84 147 ALA B CA 1
ATOM 3184 C C . ALA B 1 147 ? 5.426 -20.328 5.887 1 84 147 ALA B C 1
ATOM 3186 O O . ALA B 1 147 ? 6.621 -20.547 5.68 1 84 147 ALA B O 1
ATOM 3187 N N . SER B 1 148 ? 4.59 -21.25 6.438 1 71.62 148 SER B N 1
ATOM 3188 C CA . SER B 1 148 ? 5.039 -22.625 6.668 1 71.62 148 SER B CA 1
ATOM 3189 C C . SER B 1 148 ? 3.994 -23.625 6.199 1 71.62 148 SER B C 1
ATOM 3191 O O . SER B 1 148 ? 2.811 -23.297 6.094 1 71.62 148 SER B O 1
ATOM 3193 N N . ALA B 1 149 ? 4.535 -24.781 5.906 1 62.12 149 ALA B N 1
ATOM 3194 C CA . ALA B 1 149 ? 3.664 -25.875 5.488 1 62.12 149 ALA B CA 1
ATOM 3195 C C . ALA B 1 149 ? 2.736 -26.297 6.625 1 62.12 149 ALA B C 1
ATOM 3197 O O . ALA B 1 149 ? 1.634 -26.797 6.383 1 62.12 149 ALA B O 1
ATOM 3198 N N . HIS B 1 150 ? 3.287 -26.125 7.762 1 59.56 150 HIS B N 1
ATOM 3199 C CA . HIS B 1 150 ? 2.549 -26.625 8.922 1 59.56 150 HIS B CA 1
ATOM 3200 C C . HIS B 1 150 ? 1.174 -25.969 9.016 1 59.56 150 HIS B C 1
ATOM 3202 O O . HIS B 1 150 ? 0.186 -26.641 9.328 1 59.56 150 HIS B O 1
ATOM 3208 N N . HIS B 1 151 ? 1.09 -24.797 8.719 1 58.97 151 HIS B N 1
ATOM 3209 C CA . HIS B 1 151 ? -0.175 -24.078 8.844 1 58.97 151 HIS B CA 1
ATOM 3210 C C . HIS B 1 151 ? -1.131 -24.438 7.715 1 58.97 151 HIS B C 1
ATOM 3212 O O . HIS B 1 151 ? -2.352 -24.391 7.887 1 58.97 151 HIS B O 1
ATOM 3218 N N . VAL B 1 152 ? -0.531 -24.766 6.621 1 57.62 152 VAL B N 1
ATOM 3219 C CA . VAL B 1 152 ? -1.36 -25.25 5.52 1 57.62 152 VAL B CA 1
ATOM 3220 C C . VAL B 1 152 ? -2.043 -26.547 5.922 1 57.62 152 VAL B C 1
ATOM 3222 O O . VAL B 1 152 ? -3.205 -26.781 5.578 1 57.62 152 VAL B O 1
ATOM 3225 N N . LYS B 1 153 ? -1.345 -27.203 6.789 1 54.47 153 LYS B N 1
ATOM 3226 C CA . LYS B 1 153 ? -1.774 -28.516 7.242 1 54.47 153 LYS B CA 1
ATOM 3227 C C . L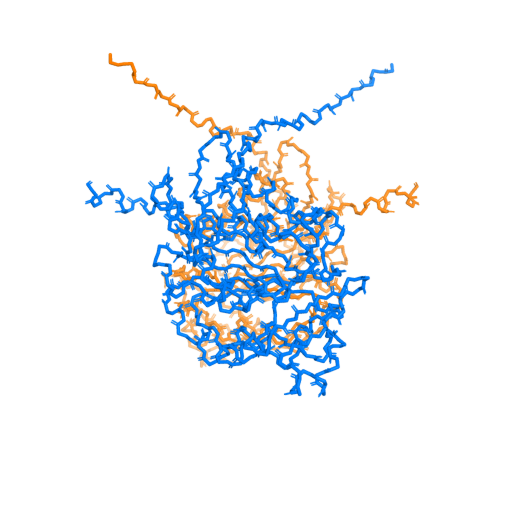YS B 1 153 ? -3.008 -28.422 8.133 1 54.47 153 LYS B C 1
ATOM 3229 O O . LYS B 1 153 ? -3.938 -29.219 8.008 1 54.47 153 LYS B O 1
ATOM 3234 N N . HIS B 1 154 ? -2.939 -27.562 9.023 1 54.19 154 HIS B N 1
ATOM 3235 C CA . HIS B 1 154 ? -3.992 -27.516 10.023 1 54.19 154 HIS B CA 1
ATOM 3236 C C . HIS B 1 154 ? -5.27 -26.906 9.453 1 54.19 154 HIS B C 1
ATOM 3238 O O . HIS B 1 154 ? -6.375 -27.297 9.836 1 54.19 154 HIS B O 1
ATOM 3244 N N . HIS B 1 155 ? -5.074 -26.031 8.648 1 52.81 155 HIS B N 1
ATOM 3245 C CA . HIS B 1 155 ? -6.266 -25.266 8.281 1 52.81 155 HIS B CA 1
ATOM 3246 C C . HIS B 1 155 ? -6.91 -25.844 7.02 1 52.81 155 HIS B C 1
ATOM 3248 O O . HIS B 1 155 ? -8.062 -25.531 6.711 1 52.81 155 HIS B O 1
ATOM 3254 N N . PHE B 1 156 ? -6.145 -26.578 6.316 1 54.53 156 PHE B N 1
ATOM 3255 C CA . PHE B 1 156 ? -6.73 -27.172 5.121 1 54.53 156 PHE B CA 1
ATOM 3256 C C . PHE B 1 156 ? -7.344 -28.531 5.434 1 54.53 156 PHE B C 1
ATOM 3258 O O . PHE B 1 156 ? -7.684 -29.297 4.523 1 54.53 156 PHE B O 1
ATOM 3265 N N . SER B 1 157 ? -7.844 -28.641 6.699 1 49.84 157 SER B N 1
ATOM 3266 C CA . SER B 1 157 ? -8.438 -29.906 7.148 1 49.84 157 SER B CA 1
ATOM 3267 C C . SER B 1 157 ? -7.715 -31.109 6.535 1 49.84 157 SER B C 1
ATOM 3269 O O . SER B 1 157 ? -8.352 -32.094 6.191 1 49.84 157 SER B O 1
ATOM 3271 N N . ALA B 1 158 ? -6.57 -30.875 6.109 1 48.94 158 ALA B N 1
ATOM 3272 C CA . ALA B 1 158 ? -5.824 -32 5.578 1 48.94 158 ALA B CA 1
ATOM 3273 C C . ALA B 1 158 ? -5.559 -33.062 6.664 1 48.94 158 ALA B C 1
ATOM 3275 O O . ALA B 1 158 ? -5.109 -32.719 7.762 1 48.94 158 ALA B O 1
ATOM 3276 N N . ASP B 1 159 ? -6.43 -34.031 6.848 1 44.88 159 ASP B N 1
ATOM 3277 C CA . ASP B 1 159 ? -6.078 -35.156 7.695 1 44.88 159 ASP B CA 1
ATOM 3278 C C . ASP B 1 159 ? -4.617 -35.562 7.496 1 44.88 159 ASP B C 1
ATOM 3280 O O . ASP B 1 159 ? -4.309 -36.406 6.645 1 44.88 159 ASP B O 1
ATOM 3284 N N . LEU B 1 160 ? -3.814 -34.75 7.895 1 49.12 160 LEU B N 1
ATOM 3285 C CA . LEU B 1 160 ? -2.379 -35 7.82 1 49.12 160 LEU B CA 1
ATOM 3286 C C . LEU B 1 160 ? -2.047 -36.406 8.312 1 49.12 160 LEU B C 1
ATOM 3288 O O . LEU B 1 160 ? -1.078 -37.031 7.855 1 49.12 160 LEU B O 1
ATOM 3292 N N . SER B 1 161 ? -2.697 -36.75 9.312 1 49.03 161 SER B N 1
ATOM 3293 C CA . SER B 1 161 ? -2.398 -38.125 9.758 1 49.03 161 SER B CA 1
ATOM 3294 C C . SER B 1 161 ? -2.416 -39.094 8.586 1 49.03 161 SER B C 1
ATOM 3296 O O . SER B 1 161 ? -1.646 -40.062 8.562 1 49.03 161 SER B O 1
ATOM 3298 N N . LYS B 1 162 ? -3.266 -38.781 7.73 1 49.66 162 LYS B N 1
ATOM 3299 C CA . LYS B 1 162 ? -3.301 -39.719 6.598 1 49.66 162 LYS B CA 1
ATOM 3300 C C . LYS B 1 162 ? -2.242 -39.344 5.559 1 49.66 162 LYS B C 1
ATOM 3302 O O . LYS B 1 162 ? -1.964 -40.125 4.648 1 49.66 162 LYS B O 1
ATOM 3307 N N . ILE B 1 163 ? -1.77 -38.125 5.543 1 51.94 163 ILE B N 1
ATOM 3308 C CA . ILE B 1 163 ? -0.76 -37.656 4.609 1 51.94 163 ILE B CA 1
ATOM 3309 C C . ILE B 1 163 ? 0.527 -38.469 4.777 1 51.94 163 ILE B C 1
ATOM 3311 O O . ILE B 1 163 ? 1.173 -38.812 3.793 1 51.94 163 ILE B O 1
ATOM 3315 N N . GLU B 1 164 ? 0.952 -38.562 6.059 1 51.03 164 GLU B N 1
ATOM 3316 C CA . GLU B 1 164 ? 2.191 -39.281 6.336 1 51.03 164 GLU B CA 1
ATOM 3317 C C . GLU B 1 164 ? 2.164 -40.688 5.719 1 51.03 164 GLU B C 1
ATOM 3319 O O . GLU B 1 164 ? 3.189 -41.188 5.246 1 51.03 164 GLU B O 1
ATOM 3324 N N . SER B 1 165 ? 1.024 -41.188 5.73 1 51.53 165 SER B N 1
ATOM 3325 C CA . SER B 1 165 ? 1.02 -42.594 5.359 1 51.53 165 SER B CA 1
ATOM 3326 C C . SER B 1 165 ? 0.873 -42.781 3.854 1 51.53 165 SER B C 1
ATOM 3328 O O . SER B 1 165 ? 1.524 -43.625 3.258 1 51.53 165 SER B O 1
ATOM 3330 N N . ASP B 1 166 ? 0.144 -41.875 3.18 1 54.78 166 ASP B N 1
ATOM 3331 C CA . ASP B 1 166 ? -0.219 -42.156 1.798 1 54.78 166 ASP B CA 1
ATOM 3332 C C . ASP B 1 166 ? 0.519 -41.25 0.823 1 54.78 166 ASP B C 1
ATOM 3334 O O . ASP B 1 166 ? 0.394 -41.406 -0.394 1 54.78 166 ASP B O 1
ATOM 3338 N N . GLY B 1 167 ? 1.369 -40.406 1.339 1 57.12 167 GLY B N 1
ATOM 3339 C CA . GLY B 1 167 ? 2.225 -39.562 0.525 1 57.12 167 GLY B CA 1
ATOM 3340 C C . GLY B 1 167 ? 1.495 -38.375 -0.056 1 57.12 167 GLY B C 1
ATOM 3341 O O . GLY B 1 167 ? 2.076 -37.594 -0.817 1 57.12 167 GLY B O 1
ATOM 3342 N N . GLU B 1 168 ? 0.123 -38.375 0.109 1 59.69 168 GLU B N 1
ATOM 3343 C CA . GLU B 1 168 ? -0.696 -37.281 -0.394 1 59.69 168 GLU B CA 1
ATOM 3344 C C . GLU B 1 168 ? -1.666 -36.781 0.673 1 59.69 168 GLU B C 1
ATOM 3346 O O . GLU B 1 168 ? -2.045 -37.531 1.575 1 59.69 168 GLU B O 1
ATOM 3351 N N . ALA B 1 169 ? -1.819 -35.469 0.751 1 61.28 169 ALA B N 1
ATOM 3352 C CA . ALA B 1 169 ? -2.787 -34.906 1.684 1 61.28 169 ALA B CA 1
ATOM 3353 C C . ALA B 1 169 ? -3.926 -34.219 0.937 1 61.28 169 ALA B C 1
ATOM 3355 O O . ALA B 1 169 ? -3.705 -33.594 -0.101 1 61.28 169 ALA B O 1
ATOM 3356 N N . HIS B 1 170 ? -5.148 -34.656 1.35 1 61.41 170 HIS B N 1
ATOM 3357 C CA . HIS B 1 170 ? -6.328 -33.969 0.832 1 61.41 170 HIS B CA 1
ATOM 3358 C C . HIS B 1 170 ? -6.609 -32.688 1.613 1 61.41 170 HIS B C 1
ATOM 3360 O O . HIS B 1 170 ? -6.586 -32.688 2.846 1 61.41 170 HIS B O 1
ATOM 3366 N N . VAL B 1 171 ? -6.508 -31.562 0.814 1 60.22 171 VAL B N 1
ATOM 3367 C CA . VAL B 1 171 ? -6.781 -30.266 1.441 1 60.22 171 VAL B CA 1
ATOM 3368 C C . VAL B 1 171 ? -8.148 -29.75 0.995 1 60.22 171 VAL B C 1
ATOM 3370 O O . VAL B 1 171 ? -8.508 -29.859 -0.181 1 60.22 171 VAL B O 1
ATOM 3373 N N . THR B 1 172 ? -8.984 -29.531 2.029 1 60.19 172 THR B N 1
ATOM 3374 C CA . THR B 1 172 ? -10.289 -28.969 1.719 1 60.19 172 THR B CA 1
ATOM 3375 C C . THR B 1 172 ? -10.328 -27.484 2.029 1 60.19 172 THR B C 1
ATOM 3377 O O . THR B 1 172 ? -9.992 -27.062 3.139 1 60.19 172 THR B O 1
ATOM 3380 N N . LEU B 1 173 ? -10.398 -26.672 0.999 1 57.69 173 LEU B N 1
ATOM 3381 C CA . LEU B 1 173 ? -10.602 -25.234 1.151 1 57.69 173 LEU B CA 1
ATOM 3382 C C . LEU B 1 173 ? -11.992 -24.828 0.676 1 57.69 173 LEU B C 1
ATOM 3384 O O . LEU B 1 173 ? -12.258 -24.797 -0.528 1 57.69 173 LEU B O 1
ATOM 3388 N N . GLY B 1 174 ? -12.82 -24.5 1.694 1 53.09 174 GLY B N 1
ATOM 3389 C CA . GLY B 1 174 ? -14.219 -24.312 1.343 1 53.09 174 GLY B CA 1
ATOM 3390 C C . GLY B 1 174 ? -14.852 -25.547 0.717 1 53.09 174 GLY B C 1
ATOM 3391 O O . GLY B 1 174 ? -14.766 -26.641 1.276 1 53.09 174 GLY B O 1
ATOM 3392 N N . PRO B 1 175 ? -15.453 -25.328 -0.431 1 52.72 175 PRO B N 1
ATOM 3393 C CA . PRO B 1 175 ? -16.109 -26.453 -1.082 1 52.72 175 PRO B CA 1
ATOM 3394 C C . PRO B 1 175 ? -15.156 -27.281 -1.948 1 52.72 175 PRO B C 1
ATOM 3396 O O . PRO B 1 175 ? -15.555 -28.297 -2.518 1 52.72 175 PRO B O 1
ATOM 3399 N N . ARG B 1 176 ? -13.906 -26.844 -1.882 1 55.38 176 ARG B N 1
ATOM 3400 C CA . ARG B 1 176 ? -13 -27.5 -2.82 1 55.38 176 ARG B CA 1
ATOM 3401 C C . ARG B 1 176 ? -11.953 -28.328 -2.082 1 55.38 176 ARG B C 1
ATOM 3403 O O . ARG B 1 176 ? -11.516 -27.953 -0.993 1 55.38 176 ARG B O 1
ATOM 3410 N N . SER B 1 177 ? -11.844 -29.594 -2.607 1 58.09 177 SER B N 1
ATOM 3411 C CA . SER B 1 177 ? -10.828 -30.484 -2.061 1 58.09 177 SER B CA 1
ATOM 3412 C C . SER B 1 177 ? -9.727 -30.75 -3.082 1 58.09 177 SER B C 1
ATOM 3414 O O . SER B 1 177 ? -10 -30.875 -4.277 1 58.09 177 SER B O 1
ATOM 3416 N N . PHE B 1 178 ? -8.453 -30.547 -2.576 1 58.06 178 PHE B N 1
ATOM 3417 C CA . PHE B 1 178 ? -7.363 -30.859 -3.494 1 58.06 178 PHE B CA 1
ATOM 3418 C C . PHE B 1 178 ? -6.254 -31.625 -2.779 1 58.06 178 PHE B C 1
ATOM 3420 O O . PHE B 1 178 ? -6.188 -31.625 -1.549 1 58.06 178 PHE B O 1
ATOM 3427 N N . THR B 1 179 ? -5.66 -32.438 -3.648 1 59.28 179 THR B N 1
ATOM 3428 C CA . THR B 1 179 ? -4.598 -33.281 -3.102 1 59.28 179 THR B CA 1
ATOM 3429 C C . THR B 1 179 ? -3.24 -32.594 -3.238 1 59.28 179 THR B C 1
ATOM 3431 O O . THR B 1 179 ? -2.928 -32.031 -4.289 1 59.28 179 THR B O 1
ATOM 3434 N N . ILE B 1 180 ? -2.602 -32.375 -2.023 1 60.94 180 ILE B N 1
ATOM 3435 C CA . ILE B 1 180 ? -1.24 -31.844 -2.059 1 60.94 180 ILE B CA 1
ATOM 3436 C C . ILE B 1 180 ? -0.253 -32.938 -1.702 1 60.94 180 ILE B C 1
ATOM 3438 O O . ILE B 1 180 ? -0.531 -33.781 -0.836 1 60.94 180 ILE B O 1
ATOM 3442 N N . LYS B 1 181 ? 0.812 -33.031 -2.5 1 58.25 181 LYS B N 1
ATOM 3443 C CA . LYS B 1 181 ? 1.821 -34.031 -2.193 1 58.25 181 LYS B CA 1
ATOM 3444 C C . LYS B 1 181 ? 2.625 -33.656 -0.956 1 58.25 181 LYS B C 1
ATOM 3446 O O . LYS B 1 181 ? 2.785 -32.469 -0.656 1 58.25 181 LYS B O 1
ATOM 3451 N N . LYS B 1 182 ? 3.082 -34.656 -0.198 1 60.03 182 LYS B N 1
ATOM 3452 C CA . LYS B 1 182 ? 3.908 -34.5 0.996 1 60.03 182 LYS B CA 1
ATOM 3453 C C . LYS B 1 182 ? 5.113 -33.625 0.713 1 60.03 182 LYS B C 1
ATOM 3455 O O . LYS B 1 182 ? 5.516 -32.812 1.563 1 60.03 182 LYS B O 1
ATOM 3460 N N . GLN B 1 183 ? 5.637 -33.781 -0.464 1 58.69 183 GLN B N 1
ATOM 3461 C CA . GLN B 1 183 ? 6.824 -33.031 -0.841 1 58.69 183 GLN B CA 1
ATOM 3462 C C . GLN B 1 183 ? 6.539 -31.531 -0.844 1 58.69 183 GLN B C 1
ATOM 3464 O O . GLN B 1 183 ? 7.414 -30.719 -0.517 1 58.69 183 GLN B O 1
ATOM 3469 N N . PHE B 1 184 ? 5.273 -31.219 -1.118 1 59.88 184 PHE B N 1
ATOM 3470 C CA . PHE B 1 184 ? 4.883 -29.812 -1.116 1 59.88 184 PHE B CA 1
ATOM 3471 C C . PHE B 1 184 ? 5.039 -29.203 0.275 1 59.88 184 PHE B C 1
ATOM 3473 O O . PHE B 1 184 ? 5.598 -28.125 0.427 1 59.88 184 PHE B O 1
ATOM 3480 N N . LEU B 1 185 ? 4.59 -29.984 1.122 1 61.53 185 LEU B N 1
ATOM 3481 C CA . LEU B 1 185 ? 4.598 -29.516 2.502 1 61.53 185 LEU B CA 1
ATOM 3482 C C . LEU B 1 185 ? 6.023 -29.438 3.039 1 61.53 185 LEU B C 1
ATOM 3484 O O . LEU B 1 185 ? 6.367 -28.516 3.771 1 61.53 185 LEU B O 1
ATOM 3488 N N . GLN B 1 186 ? 6.82 -30.328 2.596 1 64 186 GLN B N 1
ATOM 3489 C CA . GLN B 1 186 ? 8.211 -30.359 3.049 1 64 186 GLN B CA 1
ATOM 3490 C C . GLN B 1 186 ? 9 -29.188 2.465 1 64 186 GLN B C 1
ATOM 3492 O O . GLN B 1 186 ? 9.852 -28.609 3.139 1 64 186 GLN B O 1
ATOM 3497 N N . ASP B 1 187 ? 8.625 -28.812 1.308 1 62.62 187 ASP B N 1
ATOM 3498 C CA . ASP B 1 187 ? 9.344 -27.734 0.631 1 62.62 187 ASP B CA 1
ATOM 3499 C C . ASP B 1 187 ? 9.016 -26.391 1.257 1 62.62 187 ASP B C 1
ATOM 3501 O O . ASP B 1 187 ? 9.891 -25.531 1.38 1 62.62 187 ASP B O 1
ATOM 3505 N N . ILE B 1 188 ? 7.836 -26.203 1.672 1 64.12 188 ILE B N 1
ATOM 3506 C CA . ILE B 1 188 ? 7.445 -24.938 2.285 1 64.12 188 ILE B CA 1
ATOM 3507 C C . ILE B 1 188 ? 8.195 -24.75 3.602 1 64.12 188 ILE B C 1
ATOM 3509 O O . ILE B 1 188 ? 8.609 -23.625 3.932 1 64.12 188 ILE B O 1
ATOM 3513 N N . ASP B 1 189 ? 8.352 -25.828 4.289 1 63.5 189 ASP B N 1
ATOM 3514 C CA . ASP B 1 189 ? 9.055 -25.75 5.566 1 63.5 189 ASP B CA 1
ATOM 3515 C C . ASP B 1 189 ? 10.508 -25.328 5.371 1 63.5 189 ASP B C 1
ATOM 3517 O O . ASP B 1 189 ? 11.062 -24.578 6.172 1 63.5 189 ASP B O 1
ATOM 3521 N N . ARG B 1 190 ? 11.023 -25.844 4.348 1 61.19 190 ARG B N 1
ATOM 3522 C CA . ARG B 1 190 ? 12.414 -25.516 4.066 1 61.19 190 ARG B CA 1
ATOM 3523 C C . ARG B 1 190 ? 12.562 -24.062 3.631 1 61.19 190 ARG B C 1
ATOM 3525 O O . ARG B 1 190 ? 13.609 -23.438 3.84 1 61.19 190 ARG B O 1
ATOM 3532 N N . TYR B 1 191 ? 11.516 -23.547 3.168 1 59.19 191 TYR B N 1
ATOM 3533 C CA . TYR B 1 191 ? 11.547 -22.203 2.588 1 59.19 191 TYR B CA 1
ATOM 3534 C C . TYR B 1 191 ? 11.508 -21.141 3.678 1 59.19 191 TYR B C 1
ATOM 3536 O O . TYR B 1 191 ? 12.109 -20.078 3.527 1 59.19 191 TYR B O 1
ATOM 3544 N N . GLN B 1 192 ? 10.828 -21.375 4.738 1 59.47 192 GLN B N 1
ATOM 3545 C CA . GLN B 1 192 ? 10.797 -20.375 5.797 1 59.47 192 GLN B CA 1
ATOM 3546 C C . GLN B 1 192 ? 12.203 -19.891 6.145 1 59.47 192 GLN B C 1
ATOM 3548 O O . GLN B 1 192 ? 12.406 -18.703 6.395 1 59.47 192 GLN B O 1
ATOM 3553 N N . GLU B 1 193 ? 13.055 -20.844 6.082 1 58.59 193 GLU B N 1
ATOM 3554 C CA . GLU B 1 193 ? 14.43 -20.484 6.41 1 58.59 193 GLU B CA 1
ATOM 3555 C C . GLU B 1 193 ? 15.07 -19.656 5.301 1 58.59 193 GLU B C 1
ATOM 3557 O O . GLU B 1 193 ? 16 -18.891 5.555 1 58.59 193 GLU B O 1
ATOM 3562 N N . THR B 1 194 ? 14.445 -19.734 4.227 1 57.28 194 THR B N 1
ATOM 3563 C CA . THR B 1 194 ? 15.094 -19.125 3.072 1 57.28 194 THR B CA 1
ATOM 3564 C C . THR B 1 194 ? 14.508 -17.75 2.795 1 57.28 194 THR B C 1
ATOM 3566 O O . THR B 1 194 ? 15.078 -16.969 2.025 1 57.28 194 THR B O 1
ATOM 3569 N N . ILE B 1 195 ? 13.336 -17.406 3.264 1 59.84 195 ILE B N 1
ATOM 3570 C CA . ILE B 1 195 ? 12.734 -16.109 3.008 1 59.84 195 ILE B CA 1
ATOM 3571 C C . ILE B 1 195 ? 13.719 -15.008 3.41 1 59.84 195 ILE B C 1
ATOM 3573 O O . ILE B 1 195 ? 13.711 -13.922 2.828 1 59.84 195 ILE B O 1
ATOM 3577 N N . LYS B 1 196 ? 14.641 -15.305 4.285 1 59.41 196 LYS B N 1
ATOM 3578 C CA . LYS B 1 196 ? 15.602 -14.336 4.805 1 59.41 196 LYS B CA 1
ATOM 3579 C C . LYS B 1 196 ? 16.391 -13.68 3.67 1 59.41 196 LYS B C 1
ATOM 3581 O O . LYS B 1 196 ? 16.859 -12.547 3.801 1 59.41 196 LYS B O 1
ATOM 3586 N N . SER B 1 197 ? 16.594 -14.477 2.553 1 52.41 197 SER B N 1
ATOM 3587 C CA . SER B 1 197 ? 17.703 -14.109 1.685 1 52.41 197 SER B CA 1
ATOM 3588 C C . SER B 1 197 ? 17.234 -13.25 0.512 1 52.41 197 SER B C 1
ATOM 3590 O O . SER B 1 197 ? 18.016 -12.938 -0.388 1 52.41 197 SER B O 1
ATOM 3592 N N . ASP B 1 198 ? 16.031 -12.914 0.308 1 57.28 198 ASP B N 1
ATOM 3593 C CA . ASP B 1 198 ? 15.734 -12.258 -0.961 1 57.28 198 ASP B CA 1
ATOM 3594 C C . ASP B 1 198 ? 16.312 -10.844 -0.988 1 57.28 198 ASP B C 1
ATOM 3596 O O . ASP B 1 198 ? 15.57 -9.867 -1.135 1 57.28 198 ASP B O 1
ATOM 3600 N N . ALA B 1 199 ? 17.656 -10.797 -0.74 1 59.84 199 ALA B N 1
ATOM 3601 C CA . ALA B 1 199 ? 18.469 -9.586 -0.736 1 59.84 199 ALA B CA 1
ATOM 3602 C C . ALA B 1 199 ? 18.281 -8.797 -2.031 1 59.84 199 ALA B C 1
ATOM 3604 O O . ALA B 1 199 ? 18.453 -9.344 -3.125 1 59.84 199 ALA B O 1
ATOM 3605 N N . GLY B 1 200 ? 17.438 -7.703 -1.981 1 77.25 200 GLY B N 1
ATOM 3606 C CA . GLY B 1 200 ? 17.422 -6.691 -3.027 1 77.25 200 GLY B CA 1
ATOM 3607 C C . GLY B 1 200 ? 16.062 -6.57 -3.701 1 77.25 200 GLY B C 1
ATOM 3608 O O . GLY B 1 200 ? 15.836 -5.648 -4.488 1 77.25 200 GLY B O 1
ATOM 3609 N N . LYS B 1 201 ? 15.156 -7.645 -3.453 1 90.81 201 LYS B N 1
ATOM 3610 C CA . LYS B 1 201 ? 13.836 -7.539 -4.07 1 90.81 201 LYS B CA 1
ATOM 3611 C C . LYS B 1 201 ? 12.82 -6.957 -3.094 1 90.81 201 LYS B C 1
ATOM 3613 O O . LYS B 1 201 ? 12.812 -7.301 -1.911 1 90.81 201 LYS B O 1
ATOM 3618 N N . ALA B 1 202 ? 12.039 -6.098 -3.586 1 95.19 202 ALA B N 1
ATOM 3619 C CA . ALA B 1 202 ? 10.992 -5.52 -2.746 1 95.19 202 ALA B CA 1
ATOM 3620 C C . ALA B 1 202 ? 9.883 -6.531 -2.48 1 95.19 202 ALA B C 1
ATOM 3622 O O . ALA B 1 202 ? 9.5 -7.293 -3.371 1 95.19 202 ALA B O 1
ATOM 3623 N N . LEU B 1 203 ? 9.344 -6.531 -1.24 1 95.5 203 LEU B N 1
ATOM 3624 C CA . LEU B 1 203 ? 8.297 -7.473 -0.869 1 95.5 203 LEU B CA 1
ATOM 3625 C C . LEU B 1 203 ? 7.078 -6.738 -0.321 1 95.5 203 LEU B C 1
ATOM 3627 O O . LEU B 1 203 ? 7.203 -5.891 0.564 1 95.5 203 LEU B O 1
ATOM 3631 N N . LEU B 1 204 ? 5.941 -7.027 -0.889 1 97.62 204 LEU B N 1
ATOM 3632 C CA . LEU B 1 204 ? 4.652 -6.598 -0.362 1 97.62 204 LEU B CA 1
ATOM 3633 C C . LEU B 1 204 ? 3.834 -7.789 0.116 1 97.62 204 LEU B C 1
ATOM 3635 O O . LEU B 1 204 ? 3.557 -8.711 -0.659 1 97.62 204 LEU B O 1
ATOM 3639 N N . ILE B 1 205 ? 3.484 -7.75 1.388 1 97.25 205 ILE B N 1
ATOM 3640 C CA . ILE B 1 205 ? 2.627 -8.773 1.975 1 97.25 205 ILE B CA 1
ATOM 3641 C C . ILE B 1 205 ? 1.226 -8.211 2.195 1 97.25 205 ILE B C 1
ATOM 3643 O O . ILE B 1 205 ? 1.06 -7.191 2.873 1 97.25 205 ILE B O 1
ATOM 3647 N N . MET B 1 206 ? 0.247 -8.836 1.59 1 98.25 206 MET B N 1
ATOM 3648 C CA . MET B 1 206 ? -1.146 -8.453 1.807 1 98.25 206 MET B CA 1
ATOM 3649 C C . MET B 1 206 ? -1.916 -9.578 2.498 1 98.25 206 MET B C 1
ATOM 3651 O O . MET B 1 206 ? -1.888 -10.727 2.051 1 98.25 206 MET B O 1
ATOM 3655 N N . HIS B 1 207 ? -2.594 -9.234 3.551 1 97.69 207 HIS B N 1
ATOM 3656 C CA . HIS B 1 207 ? -3.279 -10.258 4.336 1 97.69 207 HIS B CA 1
ATOM 3657 C C . HIS B 1 207 ? -4.469 -9.664 5.086 1 97.69 207 HIS B C 1
ATOM 3659 O O . HIS B 1 207 ? -4.434 -8.508 5.5 1 97.69 207 HIS B O 1
ATOM 3665 N N . SER B 1 208 ? -5.508 -10.484 5.156 1 96.56 208 SER B N 1
ATOM 3666 C CA . SER B 1 208 ? -6.656 -10.102 5.969 1 96.56 208 SER B CA 1
ATOM 3667 C C . SER B 1 208 ? -6.5 -10.57 7.41 1 96.56 208 SER B C 1
ATOM 3669 O O . SER B 1 208 ? -6.168 -11.734 7.656 1 96.56 208 SER B O 1
ATOM 3671 N N . PRO B 1 209 ? -6.766 -9.648 8.391 1 94.94 209 PRO B N 1
ATOM 3672 C CA . PRO B 1 209 ? -6.672 -10.07 9.789 1 94.94 209 PRO B CA 1
ATOM 3673 C C . PRO B 1 209 ? -7.754 -11.086 10.172 1 94.94 209 PRO B C 1
ATOM 3675 O O . PRO B 1 209 ? -7.641 -11.758 11.195 1 94.94 209 PRO B O 1
ATOM 3678 N N . ILE B 1 210 ? -8.773 -11.242 9.32 1 93.81 210 ILE B N 1
ATOM 3679 C CA . ILE B 1 210 ? -9.867 -12.141 9.68 1 93.81 210 ILE B CA 1
ATOM 3680 C C . ILE B 1 210 ? -9.859 -13.359 8.766 1 93.81 210 ILE B C 1
ATOM 3682 O O . ILE B 1 210 ? -10.859 -14.078 8.672 1 93.81 210 ILE B O 1
ATOM 3686 N N . ASP B 1 211 ? -8.789 -13.508 8.016 1 91.06 211 ASP B N 1
ATOM 3687 C CA . ASP B 1 211 ? -8.641 -14.695 7.18 1 91.06 211 ASP B CA 1
ATOM 3688 C C . ASP B 1 211 ? -8.719 -15.969 8.016 1 91.06 211 ASP B C 1
ATOM 3690 O O . ASP B 1 211 ? -7.867 -16.219 8.867 1 91.06 211 ASP B O 1
ATOM 3694 N N . LYS B 1 212 ? -9.648 -16.812 7.738 1 85.75 212 LYS B N 1
ATOM 3695 C CA . LYS B 1 212 ? -9.883 -18.016 8.523 1 85.75 212 LYS B CA 1
ATOM 3696 C C . LYS B 1 212 ? -9.125 -19.219 7.941 1 85.75 212 LYS B C 1
ATOM 3698 O O . LYS B 1 212 ? -9.023 -20.266 8.578 1 85.75 212 LYS B O 1
ATOM 3703 N N . VAL B 1 213 ? -8.648 -19.031 6.75 1 83.12 213 VAL B N 1
ATOM 3704 C CA . VAL B 1 213 ? -7.973 -20.125 6.066 1 83.12 213 VAL B CA 1
ATOM 3705 C C . VAL B 1 213 ? -6.477 -20.078 6.367 1 83.12 213 VAL B C 1
ATOM 3707 O O . VAL B 1 213 ? -5.883 -21.078 6.773 1 83.12 213 VAL B O 1
ATOM 3710 N N . VAL B 1 214 ? -5.863 -18.969 6.145 1 87.44 214 VAL B N 1
ATOM 3711 C CA . VAL B 1 214 ? -4.473 -18.719 6.512 1 87.44 214 VAL B CA 1
ATOM 3712 C C . VAL B 1 214 ? -4.41 -17.562 7.516 1 87.44 214 VAL B C 1
ATOM 3714 O O . VAL B 1 214 ? -4.68 -16.422 7.164 1 87.44 214 VAL B O 1
ATOM 3717 N N . SER B 1 215 ? -3.973 -17.875 8.68 1 91.38 215 SER B N 1
ATOM 3718 C CA . SER B 1 215 ? -3.961 -16.891 9.75 1 91.38 215 SER B CA 1
ATOM 3719 C C . SER B 1 215 ? -2.992 -15.75 9.438 1 91.38 215 SER B C 1
ATOM 3721 O O . SER B 1 215 ? -1.932 -15.969 8.852 1 91.38 215 SER B O 1
ATOM 3723 N N . ILE B 1 216 ? -3.352 -14.57 9.867 1 93.62 216 ILE B N 1
ATOM 3724 C CA . ILE B 1 216 ? -2.512 -13.391 9.695 1 93.62 216 ILE B CA 1
ATOM 3725 C C . ILE B 1 216 ? -1.154 -13.625 10.359 1 93.62 216 ILE B C 1
ATOM 3727 O O . ILE B 1 216 ? -0.175 -12.945 10.031 1 93.62 216 ILE B O 1
ATOM 3731 N N . LYS B 1 217 ? -1.065 -14.539 11.281 1 92.19 217 LYS B N 1
ATOM 3732 C CA . LYS B 1 217 ? 0.199 -14.891 11.922 1 92.19 217 LYS B CA 1
ATOM 3733 C C . LYS B 1 217 ? 1.223 -15.375 10.898 1 92.19 217 LYS B C 1
ATOM 3735 O O . LYS B 1 217 ? 2.426 -15.172 11.078 1 92.19 217 LYS B O 1
ATOM 3740 N N . GLU B 1 218 ? 0.753 -15.945 9.852 1 90.56 218 GLU B N 1
ATOM 3741 C CA . GLU B 1 218 ? 1.649 -16.391 8.781 1 90.56 218 GLU B CA 1
ATOM 3742 C C . GLU B 1 218 ? 2.264 -15.195 8.055 1 90.56 218 GLU B C 1
ATOM 3744 O O . GLU B 1 218 ? 3.445 -15.219 7.703 1 90.56 218 GLU B O 1
ATOM 3749 N N . ALA B 1 219 ? 1.485 -14.156 7.793 1 93.69 219 ALA B N 1
ATOM 3750 C CA . ALA B 1 219 ? 2.006 -12.922 7.211 1 93.69 219 ALA B CA 1
ATOM 3751 C C . ALA B 1 219 ? 3.078 -12.305 8.102 1 93.69 219 ALA B C 1
ATOM 3753 O O . ALA B 1 219 ? 4.082 -11.789 7.605 1 93.69 219 ALA B O 1
ATOM 3754 N N . GLU B 1 220 ? 2.828 -12.367 9.391 1 93.19 220 GLU B N 1
ATOM 3755 C CA . GLU B 1 220 ? 3.795 -11.836 10.344 1 93.19 220 GLU B CA 1
ATOM 3756 C C . GLU B 1 220 ? 5.129 -12.578 10.25 1 93.19 220 GLU B C 1
ATOM 3758 O O . GLU B 1 220 ? 6.191 -11.961 10.305 1 93.19 220 GLU B O 1
ATOM 3763 N N . LYS B 1 221 ? 5.086 -13.859 10.117 1 89.94 221 LYS B N 1
ATOM 3764 C CA . LYS B 1 221 ? 6.297 -14.664 9.977 1 89.94 221 LYS B CA 1
ATOM 3765 C C . LYS B 1 221 ? 7.062 -14.289 8.711 1 89.94 221 LYS B C 1
ATOM 3767 O O . LYS B 1 221 ? 8.281 -14.125 8.742 1 89.94 221 LYS B O 1
ATOM 3772 N N . ILE B 1 222 ? 6.336 -14.148 7.621 1 90.75 222 ILE B N 1
ATOM 3773 C CA . ILE B 1 222 ? 6.961 -13.766 6.363 1 90.75 222 ILE B CA 1
ATOM 3774 C C . ILE B 1 222 ? 7.609 -12.391 6.508 1 90.75 222 ILE B C 1
ATOM 3776 O O . ILE B 1 222 ? 8.75 -12.195 6.09 1 90.75 222 ILE B O 1
ATOM 3780 N N . TYR B 1 223 ? 6.883 -11.484 7.098 1 92.69 223 TYR B N 1
ATOM 3781 C CA . TYR B 1 223 ? 7.367 -10.117 7.273 1 92.69 223 TYR B CA 1
ATOM 3782 C C . TYR B 1 223 ? 8.641 -10.094 8.102 1 92.69 223 TYR B C 1
ATOM 3784 O O . TYR B 1 223 ? 9.602 -9.406 7.758 1 92.69 223 TYR B O 1
ATOM 3792 N N . LYS B 1 224 ? 8.648 -10.844 9.164 1 90 224 LYS B N 1
ATOM 3793 C CA . LYS B 1 224 ? 9.797 -10.867 10.07 1 90 224 LYS B CA 1
ATOM 3794 C C . LYS B 1 224 ? 11.023 -11.461 9.383 1 90 224 LYS B C 1
ATOM 3796 O O . LYS B 1 224 ? 12.148 -11.023 9.633 1 90 224 LYS B O 1
ATOM 3801 N N . ALA B 1 225 ? 10.828 -12.336 8.555 1 86.81 225 ALA B N 1
ATOM 3802 C CA . ALA B 1 225 ? 11.93 -13.023 7.887 1 86.81 225 ALA B CA 1
ATOM 3803 C C . ALA B 1 225 ? 12.484 -12.18 6.738 1 86.81 225 ALA B C 1
ATOM 3805 O O . ALA B 1 225 ? 13.641 -12.336 6.348 1 86.81 225 ALA B O 1
ATOM 3806 N N . ALA B 1 226 ? 11.68 -11.281 6.203 1 88.44 226 ALA B N 1
ATOM 3807 C CA . ALA B 1 226 ? 12.039 -10.508 5.023 1 88.44 226 ALA B CA 1
ATOM 3808 C C . ALA B 1 226 ? 13 -9.375 5.387 1 88.44 226 ALA B C 1
ATOM 3810 O O . ALA B 1 226 ? 12.969 -8.867 6.508 1 88.44 226 ALA B O 1
ATOM 3811 N N . GLN B 1 227 ? 13.852 -9.016 4.445 1 87.38 227 GLN B N 1
ATOM 3812 C CA . GLN B 1 227 ? 14.688 -7.82 4.555 1 87.38 227 GLN B CA 1
ATOM 3813 C C . GLN B 1 227 ? 14.031 -6.625 3.869 1 87.38 227 GLN B C 1
ATOM 3815 O O . GLN B 1 227 ? 13.117 -6.793 3.053 1 87.38 227 GLN B O 1
ATOM 3820 N N . HIS B 1 228 ? 14.492 -5.484 4.277 1 88.44 228 HIS B N 1
ATOM 3821 C CA . HIS B 1 228 ? 13.977 -4.293 3.607 1 88.44 228 HIS B CA 1
ATOM 3822 C C . HIS B 1 228 ? 14.469 -4.219 2.168 1 88.44 228 HIS B C 1
ATOM 3824 O O . HIS B 1 228 ? 15.586 -4.656 1.863 1 88.44 228 HIS B O 1
ATOM 3830 N N . PRO B 1 229 ? 13.695 -3.646 1.278 1 92.81 229 PRO B N 1
ATOM 3831 C CA . PRO B 1 229 ? 1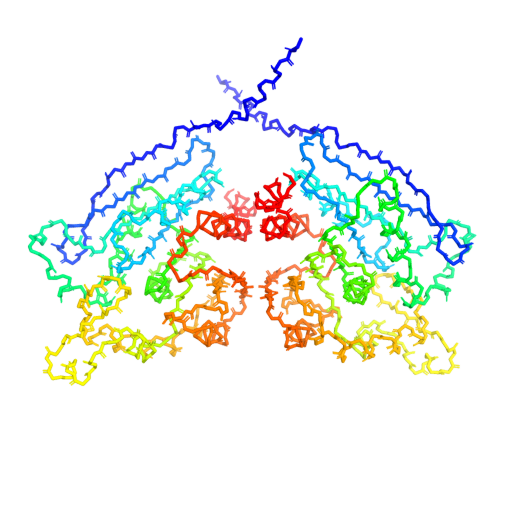2.406 -3.01 1.536 1 92.81 229 PRO B CA 1
ATOM 3832 C C . PRO B 1 229 ? 11.258 -4.016 1.622 1 92.81 229 PRO B C 1
ATOM 3834 O O . PRO B 1 229 ? 11.062 -4.816 0.704 1 92.81 229 PRO B O 1
ATOM 3837 N N . LYS B 1 230 ? 10.445 -3.996 2.738 1 93.94 230 LYS B N 1
ATOM 3838 C CA . LYS B 1 230 ? 9.281 -4.852 2.969 1 93.94 230 LYS B CA 1
ATOM 3839 C C . LYS B 1 230 ? 8.07 -4.035 3.391 1 93.94 230 LYS B C 1
ATOM 3841 O O . LYS B 1 230 ? 8.203 -3.047 4.117 1 93.94 230 LYS B O 1
ATOM 3846 N N . SER B 1 231 ? 7.004 -4.445 2.9 1 97.44 231 SER B N 1
ATOM 3847 C CA . SER B 1 231 ? 5.742 -3.744 3.125 1 97.44 231 SER B CA 1
ATOM 3848 C C . SER B 1 231 ? 4.629 -4.715 3.492 1 97.44 231 SER B C 1
ATOM 3850 O O . SER B 1 231 ? 4.691 -5.898 3.152 1 97.44 231 SER B O 1
ATOM 3852 N N . PHE B 1 232 ? 3.672 -4.164 4.215 1 97.75 232 PHE B N 1
ATOM 3853 C CA . PHE B 1 232 ? 2.5 -4.93 4.625 1 97.75 232 PHE B CA 1
ATOM 3854 C C . PHE B 1 232 ? 1.229 -4.105 4.457 1 97.75 232 PHE B C 1
ATOM 3856 O O . PHE B 1 232 ? 1.167 -2.955 4.898 1 97.75 232 PHE B O 1
ATOM 3863 N N . ILE B 1 233 ? 0.277 -4.684 3.779 1 98.25 233 ILE B N 1
ATOM 3864 C CA . ILE B 1 233 ? -1.034 -4.062 3.621 1 98.25 233 ILE B CA 1
ATOM 3865 C C . ILE B 1 233 ? -2.109 -4.973 4.207 1 98.25 233 ILE B C 1
ATOM 3867 O O . ILE B 1 233 ? -2.221 -6.141 3.828 1 98.25 233 ILE B O 1
ATOM 3871 N N . SER B 1 234 ? -2.912 -4.406 5.102 1 96.62 234 SER B N 1
ATOM 3872 C CA . SER B 1 234 ? -4.078 -5.109 5.625 1 96.62 234 SER B CA 1
ATOM 3873 C C . SER B 1 234 ? -5.207 -5.148 4.602 1 96.62 234 SER B C 1
ATOM 3875 O O . SER B 1 234 ? -5.559 -4.121 4.02 1 96.62 234 SER B O 1
ATOM 3877 N N . LEU B 1 235 ? -5.77 -6.324 4.438 1 96.69 235 LEU B N 1
ATOM 3878 C CA . LEU B 1 235 ? -6.93 -6.457 3.564 1 96.69 235 LEU B CA 1
ATOM 3879 C C . LEU B 1 235 ? -8.227 -6.352 4.363 1 96.69 235 LEU B C 1
ATOM 3881 O O . LEU B 1 235 ? -9.289 -6.742 3.883 1 96.69 235 LEU B O 1
ATOM 3885 N N . ASP B 1 236 ? -8.094 -5.859 5.602 1 93.31 236 ASP B N 1
ATOM 3886 C CA . ASP B 1 236 ? -9.203 -5.512 6.488 1 93.31 236 ASP B CA 1
ATOM 3887 C C . ASP B 1 236 ? -10.195 -6.664 6.609 1 93.31 236 ASP B C 1
ATOM 3889 O O . ASP B 1 236 ? -9.852 -7.734 7.121 1 93.31 236 ASP B O 1
ATOM 3893 N N . LYS B 1 237 ? -11.383 -6.57 5.945 1 93.31 237 LYS B N 1
ATOM 3894 C CA . LYS B 1 237 ? -12.453 -7.539 6.172 1 93.31 237 LYS B CA 1
ATOM 3895 C C . LYS B 1 237 ? -12.562 -8.523 5.008 1 93.31 237 LYS B C 1
ATOM 3897 O O . LYS B 1 237 ? -13.547 -9.25 4.895 1 93.31 237 LYS B O 1
ATOM 3902 N N . ALA B 1 238 ? -11.594 -8.555 4.16 1 93.75 238 ALA B N 1
ATOM 3903 C CA . ALA B 1 238 ? -11.625 -9.461 3.014 1 93.75 238 ALA B CA 1
ATOM 3904 C C . ALA B 1 238 ? -11.523 -10.914 3.465 1 93.75 238 ALA B C 1
ATOM 3906 O O . ALA B 1 238 ? -10.828 -11.227 4.43 1 93.75 238 ALA B O 1
ATOM 3907 N N . ASP B 1 239 ? -12.219 -11.789 2.74 1 90.12 239 ASP B N 1
ATOM 3908 C CA . ASP B 1 239 ? -12.039 -13.219 2.975 1 90.12 239 ASP B CA 1
ATOM 3909 C C . ASP B 1 239 ? -10.797 -13.742 2.25 1 90.12 239 ASP B C 1
ATOM 3911 O O . ASP B 1 239 ? -10.18 -13.016 1.472 1 90.12 239 ASP B O 1
ATOM 3915 N N . HIS B 1 240 ? -10.438 -14.961 2.48 1 88.75 240 HIS B N 1
ATOM 3916 C CA . HIS B 1 240 ? -9.203 -15.547 1.955 1 88.75 240 HIS B CA 1
ATOM 3917 C C . HIS B 1 240 ? -9.211 -15.562 0.43 1 88.75 240 HIS B C 1
ATOM 3919 O O . HIS B 1 240 ? -8.172 -15.359 -0.2 1 88.75 240 HIS B O 1
ATOM 3925 N N . LEU B 1 241 ? -10.305 -15.75 -0.14 1 85.62 241 LEU B N 1
ATOM 3926 C CA . LEU B 1 241 ? -10.391 -15.938 -1.583 1 85.62 241 LEU B CA 1
ATOM 3927 C C . LEU B 1 241 ? -10.641 -14.609 -2.293 1 85.62 241 LEU B C 1
ATOM 3929 O O . LEU B 1 241 ? -10.703 -14.562 -3.523 1 85.62 241 LEU B O 1
ATOM 3933 N N . LEU B 1 242 ? -10.758 -13.539 -1.564 1 91.12 242 LEU B N 1
ATOM 3934 C CA . LEU B 1 242 ? -11.094 -12.234 -2.129 1 91.12 242 LEU B CA 1
ATOM 3935 C C . LEU B 1 242 ? -12.32 -12.328 -3.031 1 91.12 242 LEU B C 1
ATOM 3937 O O . LEU B 1 242 ? -12.289 -11.875 -4.18 1 91.12 242 LEU B O 1
ATOM 3941 N N . SER B 1 243 ? -13.336 -12.859 -2.531 1 88.44 243 SER B N 1
ATOM 3942 C CA . SER B 1 243 ? -14.539 -13.141 -3.309 1 88.44 243 SER B CA 1
ATOM 3943 C C . SER B 1 243 ? -15.297 -11.859 -3.643 1 88.44 243 SER B C 1
ATOM 3945 O O . SER B 1 243 ? -15.969 -11.781 -4.672 1 88.44 243 SER B O 1
ATOM 3947 N N . ASN B 1 244 ? -15.234 -10.859 -2.699 1 91.62 244 ASN B N 1
ATOM 3948 C CA . ASN B 1 244 ? -15.82 -9.562 -2.988 1 91.62 244 ASN B CA 1
ATOM 3949 C C . ASN B 1 244 ? -15.016 -8.805 -4.039 1 91.62 244 ASN B C 1
ATOM 3951 O O . ASN B 1 244 ? -13.805 -8.641 -3.898 1 91.62 244 ASN B O 1
ATOM 3955 N N . LYS B 1 245 ? -15.656 -8.383 -5.066 1 91.5 245 LYS B N 1
ATOM 3956 C CA . LYS B 1 245 ? -15.023 -7.672 -6.172 1 91.5 245 LYS B CA 1
ATOM 3957 C C . LYS B 1 245 ? -14.219 -6.477 -5.672 1 91.5 245 LYS B C 1
ATOM 3959 O O . LYS B 1 245 ? -13.133 -6.195 -6.18 1 91.5 245 LYS B O 1
ATOM 3964 N N . ARG B 1 246 ? -14.727 -5.828 -4.723 1 92.38 246 ARG B N 1
ATOM 3965 C CA . ARG B 1 246 ? -14.055 -4.648 -4.188 1 92.38 246 ARG B CA 1
ATOM 3966 C C . ARG B 1 246 ? -12.711 -5.012 -3.57 1 92.38 246 ARG B C 1
ATOM 3968 O O . ARG B 1 246 ? -11.75 -4.242 -3.666 1 92.38 246 ARG B O 1
ATOM 3975 N N . ASP B 1 247 ? -12.672 -6.18 -3 1 94.19 247 ASP B N 1
ATOM 3976 C CA . ASP B 1 247 ? -11.438 -6.609 -2.348 1 94.19 247 ASP B CA 1
ATOM 3977 C C . ASP B 1 247 ? -10.367 -6.973 -3.375 1 94.19 247 ASP B C 1
ATOM 3979 O O . ASP B 1 247 ? -9.203 -6.594 -3.229 1 94.19 247 ASP B O 1
ATOM 3983 N N . SER B 1 248 ? -10.758 -7.691 -4.395 1 93.44 248 SER B N 1
ATOM 3984 C CA . SER B 1 248 ? -9.797 -8.07 -5.426 1 93.44 248 SER B CA 1
ATOM 3985 C C . SER B 1 248 ? -9.305 -6.848 -6.199 1 93.44 248 SER B C 1
ATOM 3987 O O . SER B 1 248 ? -8.117 -6.734 -6.508 1 93.44 248 SER B O 1
ATOM 3989 N N . GLN B 1 249 ? -10.164 -5.953 -6.48 1 92.81 249 GLN B N 1
ATOM 3990 C CA . GLN B 1 249 ? -9.789 -4.715 -7.156 1 92.81 249 GLN B CA 1
ATOM 3991 C C . GLN B 1 249 ? -8.844 -3.885 -6.297 1 92.81 249 GLN B C 1
ATOM 3993 O O . GLN B 1 249 ? -7.852 -3.35 -6.797 1 92.81 249 GLN B O 1
ATOM 3998 N N . TYR B 1 250 ? -9.203 -3.826 -5.02 1 94.62 250 TYR B N 1
ATOM 3999 C CA . TYR B 1 250 ? -8.375 -3.098 -4.07 1 94.62 250 TYR B CA 1
ATOM 4000 C C . TYR B 1 250 ? -6.957 -3.662 -4.043 1 94.62 250 TYR B C 1
ATOM 4002 O O . TYR B 1 250 ? -5.98 -2.912 -4.148 1 94.62 250 TYR B O 1
ATOM 4010 N N . ALA B 1 251 ? -6.848 -4.969 -3.928 1 96.56 251 ALA B N 1
ATOM 4011 C CA . ALA B 1 251 ? -5.535 -5.613 -3.902 1 96.56 251 ALA B CA 1
ATOM 4012 C C . ALA B 1 251 ? -4.734 -5.273 -5.156 1 96.56 251 ALA B C 1
ATOM 4014 O O . ALA B 1 251 ? -3.562 -4.902 -5.066 1 96.56 251 ALA B O 1
ATOM 4015 N N . ALA B 1 252 ? -5.344 -5.324 -6.262 1 95.5 252 ALA B N 1
ATOM 4016 C CA . ALA B 1 252 ? -4.672 -5.078 -7.535 1 95.5 252 ALA B CA 1
ATOM 4017 C C . ALA B 1 252 ? -4.199 -3.629 -7.633 1 95.5 252 ALA B C 1
ATOM 4019 O O . ALA B 1 252 ? -3.074 -3.365 -8.062 1 95.5 252 ALA B O 1
ATOM 4020 N N . GLU B 1 253 ? -5.008 -2.697 -7.223 1 94.5 253 GLU B N 1
ATOM 4021 C CA . GLU B 1 253 ? -4.68 -1.277 -7.328 1 94.5 253 GLU B CA 1
ATOM 4022 C C . GLU B 1 253 ? -3.529 -0.905 -6.395 1 94.5 253 GLU B C 1
ATOM 4024 O O . GLU B 1 253 ? -2.646 -0.129 -6.77 1 94.5 253 GLU B O 1
ATOM 4029 N N . VAL B 1 254 ? -3.576 -1.463 -5.234 1 97.5 254 VAL B N 1
ATOM 4030 C CA . VAL B 1 254 ? -2.5 -1.189 -4.285 1 97.5 254 VAL B CA 1
ATOM 4031 C C . VAL B 1 254 ? -1.197 -1.804 -4.789 1 97.5 254 VAL B C 1
ATOM 4033 O O . VAL B 1 254 ? -0.144 -1.163 -4.746 1 97.5 254 VAL B O 1
ATOM 4036 N N . ILE B 1 255 ? -1.296 -3.033 -5.32 1 97.69 255 ILE B N 1
ATOM 4037 C CA . ILE B 1 255 ? -0.105 -3.68 -5.863 1 97.69 255 ILE B CA 1
ATOM 4038 C C . ILE B 1 255 ? 0.462 -2.844 -7.008 1 97.69 255 ILE B C 1
ATOM 4040 O O . ILE B 1 255 ? 1.673 -2.627 -7.086 1 97.69 255 ILE B O 1
ATOM 4044 N N . ALA B 1 256 ? -0.362 -2.385 -7.867 1 95.06 256 ALA B N 1
ATOM 4045 C CA . ALA B 1 256 ? 0.081 -1.603 -9.016 1 95.06 256 ALA B CA 1
ATOM 4046 C C . ALA B 1 256 ? 0.788 -0.326 -8.57 1 95.06 256 ALA B C 1
ATOM 4048 O O . ALA B 1 256 ? 1.879 -0.013 -9.055 1 95.06 256 ALA B O 1
ATOM 4049 N N . ALA B 1 257 ? 0.175 0.438 -7.629 1 95.06 257 ALA B N 1
ATOM 4050 C CA . ALA B 1 257 ? 0.779 1.669 -7.125 1 95.06 257 ALA B CA 1
ATOM 4051 C C . ALA B 1 257 ? 2.102 1.381 -6.422 1 95.06 257 ALA B C 1
ATOM 4053 O O . ALA B 1 257 ? 3.094 2.08 -6.637 1 95.06 257 ALA B O 1
ATOM 4054 N N . TRP B 1 258 ? 2.135 0.351 -5.609 1 96.81 258 TRP B N 1
ATOM 4055 C CA . TRP B 1 258 ? 3.322 -0.038 -4.855 1 96.81 258 TRP B CA 1
ATOM 4056 C C . TRP B 1 258 ? 4.449 -0.454 -5.793 1 96.81 258 TRP B C 1
ATOM 4058 O O . TRP B 1 258 ? 5.594 -0.019 -5.633 1 96.81 258 TRP B O 1
ATOM 4068 N N . ALA B 1 259 ? 4.102 -1.219 -6.816 1 95.44 259 ALA B N 1
ATOM 4069 C CA . ALA B 1 259 ? 5.113 -1.812 -7.688 1 95.44 259 ALA B CA 1
ATOM 4070 C C . ALA B 1 259 ? 5.707 -0.77 -8.633 1 95.44 259 ALA B C 1
ATOM 4072 O O . ALA B 1 259 ? 6.773 -0.98 -9.211 1 95.44 259 ALA B O 1
ATOM 4073 N N . SER B 1 260 ? 5.039 0.315 -8.867 1 89.44 260 SER B N 1
ATOM 4074 C CA . SER B 1 260 ? 5.465 1.326 -9.828 1 89.44 260 SER B CA 1
ATOM 4075 C C . SER B 1 260 ? 6.859 1.85 -9.5 1 89.44 260 SER B C 1
ATOM 4077 O O . SER B 1 260 ? 7.617 2.217 -10.398 1 89.44 260 SER B O 1
ATOM 4079 N N . ARG B 1 261 ? 7.16 1.854 -8.234 1 89.38 261 ARG B N 1
ATOM 4080 C CA . ARG B 1 261 ? 8.461 2.342 -7.797 1 89.38 261 ARG B CA 1
ATOM 4081 C C . ARG B 1 261 ? 9.586 1.428 -8.281 1 89.38 261 ARG B C 1
ATOM 4083 O O . ARG B 1 261 ? 10.703 1.884 -8.523 1 89.38 261 ARG B O 1
ATOM 4090 N N . TYR B 1 262 ? 9.258 0.251 -8.445 1 88.81 262 TYR B N 1
ATOM 4091 C CA . TYR B 1 262 ? 10.32 -0.736 -8.633 1 88.81 262 TYR B CA 1
ATOM 4092 C C . TYR B 1 262 ? 10.445 -1.121 -10.109 1 88.81 262 TYR B C 1
ATOM 4094 O O . TYR B 1 262 ? 11.398 -1.794 -10.5 1 88.81 262 TYR B O 1
ATOM 4102 N N . LEU B 1 263 ? 9.438 -0.713 -10.875 1 79.69 263 LEU B N 1
ATOM 4103 C CA . LEU B 1 263 ? 9.398 -1.167 -12.258 1 79.69 263 LEU B CA 1
ATOM 4104 C C . LEU B 1 263 ? 9.938 -0.093 -13.203 1 79.69 263 LEU B C 1
ATOM 4106 O O . LEU B 1 263 ? 10.305 -0.386 -14.344 1 79.69 263 LEU B O 1
ATOM 4110 N N . ALA B 1 264 ? 9.68 1.302 -12.906 1 63 264 ALA B N 1
ATOM 4111 C CA . ALA B 1 264 ? 10.078 2.342 -13.852 1 63 264 ALA B CA 1
ATOM 4112 C C . ALA B 1 264 ? 11.562 2.244 -14.188 1 63 264 ALA B C 1
ATOM 4114 O O . ALA B 1 264 ? 12.383 1.965 -13.305 1 63 264 ALA B O 1
ATOM 4115 N N . PRO B 1 265 ? 11.828 2.137 -15.477 1 50.44 265 PRO B N 1
ATOM 4116 C CA . PRO B 1 265 ? 13.234 2.211 -15.898 1 50.44 265 PRO B CA 1
ATOM 4117 C C . PRO B 1 265 ? 13.984 3.365 -15.234 1 50.44 265 PRO B C 1
ATOM 4119 O O . PRO B 1 265 ? 13.406 4.43 -15.008 1 50.44 265 PRO B O 1
ATOM 4122 N N . SER B 1 266 ? 14.719 3.141 -14.289 1 42.56 266 SER B N 1
ATOM 4123 C CA . SER B 1 266 ? 15.555 4.242 -13.836 1 42.56 266 SER B CA 1
ATOM 4124 C C . SER B 1 266 ? 15.984 5.133 -14.992 1 42.56 266 SER B C 1
ATOM 4126 O O . SER B 1 266 ? 16.297 4.637 -16.078 1 42.56 266 SER B O 1
ATOM 4128 N N . LEU B 1 267 ? 15.461 6.266 -15.07 1 39.62 267 LEU B N 1
ATOM 4129 C CA . LEU B 1 267 ? 16.141 7.141 -16.031 1 39.62 267 LEU B CA 1
ATOM 4130 C C . LEU B 1 267 ? 17.625 6.809 -16.109 1 39.62 267 LEU B C 1
ATOM 4132 O O . LEU B 1 267 ? 18.25 7.066 -17.141 1 39.62 267 LEU B O 1
ATOM 4136 N N . GLU B 1 268 ? 18.203 6.496 -15.078 1 38 268 GLU B N 1
ATOM 4137 C CA . GLU B 1 268 ? 19.641 6.199 -15.109 1 38 268 GLU B CA 1
ATOM 4138 C C . GLU B 1 268 ? 19.922 4.961 -15.945 1 38 268 GLU B C 1
ATOM 4140 O O . GLU B 1 268 ? 21.047 4.777 -16.438 1 38 268 GLU B O 1
ATOM 4145 N N . ASP B 1 269 ? 19.094 4.152 -16 1 36.78 269 ASP B N 1
ATOM 4146 C CA . ASP B 1 269 ? 19.391 2.975 -16.812 1 36.78 269 ASP B CA 1
ATOM 4147 C C . ASP B 1 269 ? 19.391 3.32 -18.297 1 36.78 269 ASP B C 1
ATOM 4149 O O . ASP B 1 269 ? 19.969 2.592 -19.109 1 36.78 269 ASP B O 1
ATOM 4153 N N . LYS B 1 270 ? 18.609 4.199 -18.828 1 35.97 270 LYS B N 1
ATOM 4154 C CA . LYS B 1 270 ? 18.797 4.648 -20.203 1 35.97 270 LYS B CA 1
ATOM 4155 C C . LYS B 1 270 ? 20.094 5.434 -20.359 1 35.97 270 LYS B C 1
ATOM 4157 O O . LYS B 1 270 ? 20.562 5.66 -21.469 1 35.97 270 LYS B O 1
ATOM 4162 N N . ARG B 1 271 ? 20.469 6.281 -19.391 1 33.03 271 ARG B N 1
ATOM 4163 C CA . ARG B 1 271 ? 21.688 7.035 -19.656 1 33.03 271 ARG B CA 1
ATOM 4164 C C . ARG B 1 271 ? 22.906 6.113 -19.719 1 33.03 271 ARG B C 1
ATOM 4166 O O . ARG B 1 271 ? 24 6.551 -20.062 1 33.03 271 ARG B O 1
ATOM 4173 N N . ALA B 1 272 ? 22.844 5.059 -19.062 1 33.44 272 ALA B N 1
ATOM 4174 C CA . ALA B 1 272 ? 24.062 4.262 -19.234 1 33.44 272 ALA B CA 1
ATOM 4175 C C . ALA B 1 272 ? 24.094 3.607 -20.609 1 33.44 272 ALA B C 1
ATOM 4177 O O . ALA B 1 272 ? 25.047 2.908 -20.953 1 33.44 272 ALA B O 1
ATOM 4178 N N . GLU B 1 273 ? 22.891 3.537 -21.281 1 29.31 273 GLU B N 1
ATOM 4179 C CA . GLU B 1 273 ? 23.188 3.137 -22.656 1 29.31 273 GLU B CA 1
ATOM 4180 C C . GLU B 1 273 ? 23.562 4.34 -23.516 1 29.31 273 GLU B C 1
ATOM 4182 O O . GLU B 1 273 ? 22.969 5.414 -23.391 1 29.31 273 GLU B O 1
#